Protein AF-0000000065793332 (afdb_homodimer)

Organism: Helicobacter pylori (strain ATCC 700392 / 26695) (NCBI:txid85962)

Radius of gyration: 27.11 Å; Cα contacts (8 Å, |Δi|>4): 1380; chains: 2; bounding box: 62×79×75 Å

InterPro domains:
  IPR003959 ATPase, AAA-type, core [PF13304] (24-320)
  IPR027417 P-loop containing nucleoside triphosphate hydrolase [G3DSA:3.40.50.300] (1-338)
  IPR027417 P-loop containing nucleoside triphosphate hydrolase [SSF52540] (1-328)
  IPR051396 Bacterial Antiviral Defense Nuclease [PTHR43581] (1-349)

Sequence (740 aa):
MIQSVRIKNFKNFKNTKIDGFTKLNIITGQNNAGKSNLLEALYYLVGKSMHPCTNVLEIYDNIRKEPLTSESKSLMFYGLDTKEEIQIVTTLDNNQTLDLQIKFIASENQKVIESQIIPTAEQTQMSSQLNFTLKKNNEEIYNDHLNIAKVPNFPPIPNQSGYNRQFKNFDSNQLQKLLPFESAVIIPSDVVYRQAHMIQAVSKICSNNQLEEELNKHLNQFDNNIQAISFNTNNQLKLKVKDIKEKVPLSVFGDGLKKYLHIVSAFMADNAKTIYIDEVENGLHFSRMRLLLKNTIDFINNNKDGNLQVFMTTHSQEFIEILDQVIREKDFAHQTKLFCLKQDDQYVIPRTYYGENLEYYFENEENLFGMIQSVRIKNFKNFKNTKIDGFTKLNIITGQNNAGKSNLLEALYYLVGKSMHPCTNVLEIYDNIRKEPLTSESKSLMFYGLDTKEEIQIVTTLDNNQTLDLQIKFIASENQKVIESQIIPTAEQTQMSSQLNFTLKKNNEEIYNDHLNIAKVPNFPPIPNQSGYNRQFKNFDSNQLQKLLPFESAVIIPSDVVYRQAHMIQAVSKICSNNQLEEELNKHLNQFDNNIQAISFNTNNQLKLKVKDIKEKVPLSVFGDGLKKYLHIVSAFMADNAKTIYIDEVENGLHFSRMRLLLKNTIDFINNNKDGNLQVFMTTHSQEFIEILDQVIREKDFAHQTKLFCLKQDDQYVIPRTYYGENLEYYFENEENLFG

Solvent-accessible surface area (backbone atoms only — not comparable to full-atom values): 39692 Å² total; per-residue (Å²): 89,65,30,31,40,36,37,26,26,36,35,76,28,49,63,32,71,50,74,70,54,43,41,37,30,38,34,35,41,54,74,79,42,42,57,69,55,51,51,49,58,55,36,31,66,36,14,56,78,53,37,42,68,57,36,47,46,45,44,25,49,59,59,56,63,50,59,71,22,63,82,45,47,35,66,56,20,24,77,50,41,54,83,57,53,26,36,41,36,35,32,32,70,86,71,42,34,41,37,39,34,41,34,64,43,76,44,71,79,71,78,75,71,79,72,84,68,74,82,54,92,70,69,69,67,68,45,27,30,41,36,40,38,35,22,48,70,86,36,79,68,44,76,51,68,44,77,20,48,58,82,67,83,60,70,82,55,80,89,58,78,65,68,87,74,72,65,83,73,75,49,73,73,44,42,66,74,46,49,94,34,52,21,27,44,78,41,61,77,46,62,69,52,42,50,58,54,30,53,54,24,44,54,59,27,61,74,33,68,68,49,34,52,49,50,24,50,54,48,21,72,75,38,78,48,39,64,36,73,46,68,48,96,83,69,42,56,26,31,36,37,68,95,34,92,60,65,39,55,57,75,77,52,47,64,28,58,54,51,50,50,35,54,54,30,47,63,69,51,42,86,44,39,34,39,36,32,38,51,64,57,55,60,41,20,67,73,52,48,47,50,51,52,53,50,51,52,49,51,39,71,64,33,87,83,63,51,43,28,38,39,34,25,38,48,51,64,63,55,52,54,45,45,55,55,50,26,58,78,65,72,38,22,92,40,26,31,36,34,36,32,35,74,56,88,73,31,41,46,67,46,77,34,47,38,81,43,50,66,54,50,55,70,72,38,96,42,94,80,111,88,65,30,30,40,36,37,26,26,38,35,75,29,50,64,28,73,50,73,69,54,43,42,36,29,39,34,34,41,55,76,79,42,43,58,69,56,51,52,49,57,54,35,31,67,38,16,57,81,55,41,42,65,58,37,49,47,46,42,26,49,57,60,57,62,50,59,70,24,64,82,44,48,33,65,57,19,25,78,51,40,55,84,58,53,26,36,42,35,36,32,31,71,84,72,43,34,41,37,40,34,42,35,64,43,76,46,73,79,70,77,75,72,78,72,84,68,74,82,54,92,70,70,68,70,68,45,28,30,41,35,39,38,34,21,47,71,87,37,78,67,45,76,50,64,44,75,21,48,61,81,67,82,60,71,82,54,80,89,59,77,65,67,87,73,70,64,84,72,75,49,73,71,44,42,66,74,46,51,92,41,49,24,28,44,78,39,61,76,45,59,70,51,40,51,58,52,32,52,54,26,44,52,59,26,61,74,33,70,67,51,35,52,52,52,24,51,55,48,22,70,76,38,76,49,39,65,38,74,46,68,47,98,83,70,41,57,24,31,37,37,68,96,34,91,60,68,38,54,58,74,77,53,45,64,29,57,55,50,50,49,35,55,53,29,49,64,69,51,41,84,42,34,34,39,36,33,38,51,65,56,54,61,41,22,64,73,53,47,47,51,51,50,54,50,51,51,48,51,41,71,64,33,87,82,64,51,44,28,37,40,34,26,39,50,49,65,64,56,52,53,46,47,56,52,50,27,56,75,64,73,37,22,90,39,27,30,37,35,36,31,36,73,56,90,74,31,41,46,66,45,77,35,46,39,81,44,49,66,54,50,54,69,72,38,95,43,94,80,110

pLDDT: mean 83.12, std 17.13, range [30.2, 98.44]

Nearest PDB structures (foldseek):
  4w9m-assembly2_K  TM=5.211E-01  e=3.147E-09  Thermotoga maritima MSB8
  3tho-assembly1_A  TM=5.200E-01  e=1.880E-09  Thermotoga maritima
  4w9m-assembly1_E  TM=4.921E-01  e=7.424E-09  Thermotoga maritima MSB8
  4tlb-assembly1_E  TM=4.126E-01  e=1.006E-01  Synechococcus elongatus PCC 7942 = FACHB-805
  5yz8-assembly1_A  TM=4.348E-01  e=2.088E+00  Synechococcus elongatus PCC 7942 = FACHB-805

Secondary structure (DSSP, 8-state):
-EEEEEEEEETTEEEEEEE---SEEEEEESTTSSHHHHHHHHHHHH-TTS-HHHHHHIIIIIIS-----TTTGGGGBGGG-TTSPEEEEEEETTS-EEEEEEEEE-----------S---TT-----EEEEEEEEETTEEEEEEEEEE-S--SS---TT---S---PPPPPHHHHHHHGGG--EEEE-S-HHHHHHHHHHHHHHHHTSHHHHHHHHHHHHHH-TTEEEEEE-TTS-EEEEETT-SS-EEGGGS-HHHHHHHHHHHHHHH---SEEEESSTTTT--HHHHHHHHHHHHHHHHT-TTS--EEEEE---HHHHHHHHHHHHHTT-GGGEEEEEEEEETTEEEEEEEEGGGTHHHHHHS--TT-/-EEEEEEEEETTEEEEEEE---SEEEEEESTTSSHHHHHHHHHHHS-SSS-HHHHHHIIIIIIS-----TTTGGGGBGGG-TTSPEEEEEEETTS-EEEEEEEEEPPP--------S---TT-----EEEEEEEEETTEEEEEEEEEE-SS--S---TT---S---PPPPPHHHHHHHGGG--EEEE-S-HHHHHHHHHHHHHHHHTSHHHHHHHHHHHHHH-TTEEEEEE-TTS-EEEEETT-SS-EEGGGS-HHHHHHHHHHHHHHH---SEEEESSTTTT--HHHHHHHHHHHHHHHHT-TTS--EEEEE---HHHHHHHHHHHHHTT-GGGEEEEEEEEETTEEEEEEEEGGGTHHHHHHS--TT-

Foldseek 3Di:
DWFKKWKDFFQLAHTEIDGGAFQAEEEAEDPPLCQVVVLLLVCLCQHAANHSLVSVQCCCCPPVVHGFAPVCVLNGGHVSDQQDWIWMWTADPVRKIKIKIKHKDDQPPDPPPPDPDDCPPPPVSQAIKIWIWMDMPNHTLDIDIAGHYHPPVPDSPDPDPPDPRDTDDRDPVSCVVSVVSNHEAEAEPDDVSLVVVLLVLVVQQVVDPVSQCVLQVLLCVLPVQWRGWDADPVSFIWTDGHPDPDTHGPVVDFPQSSLLSSVLSCLRRTLHLEYEYEASCPRHDLVVLLSSLLVSVVSCVPRPVNRRHYYYYHHDPSSLVSLLVNCVVVVNQQRYKYWYWDDDPSHTYTDIDGSVGCVVVCVPDPHPVD/DWFKKWKDFFQLAHTEIDGGAFQAEEEAEDPPLCQVVVLLLVCLCLHAQNHSLVSVQCCCCPPVVHGFAPVCVLNGGHVSDQQDWIWMWTADPVRKIKIKIKHKDDQPPDPPPPDPDDPPPPPVPVAIKIWIWIDIPNHTLDIDIAGHYHPPVPDSPDPDPPDPRDDDHRDPVSCVVSVVSHHEAEAEPDDVSLVVVLLVLVVQQVVDPVSQCVLQVLLCVLPVQWRGWDADPVSFIWTDGHPDPDTHGPVVDFPQSSLLSSVLSCLRRTLHLEYEYEASCPRHDLVVLLSSLLVSVVSCVPRPVNRRHYYYYHHDPSSLVSLLVNCVVVVNQQRYKYWYWDDDPSHTYTDIDGSVGCVVVCVPDPHPVD

Structure (mmCIF, N/CA/C/O backbone):
data_AF-0000000065793332-model_v1
#
loop_
_entity.id
_entity.type
_entity.pdbx_description
1 polymer 'ATP/GTP phosphatase'
#
loop_
_atom_site.group_PDB
_atom_site.id
_atom_site.type_symbol
_atom_site.label_atom_id
_atom_site.label_alt_id
_atom_site.label_comp_id
_atom_site.label_asym_id
_atom_site.label_entity_id
_atom_site.label_seq_id
_atom_site.pdbx_PDB_ins_code
_atom_site.Cartn_x
_atom_site.Cartn_y
_atom_site.Cartn_z
_atom_site.occupancy
_atom_site.B_iso_or_equiv
_atom_site.auth_seq_id
_atom_site.auth_comp_id
_atom_site.auth_asym_id
_atom_site.auth_atom_id
_atom_site.pdbx_PDB_model_num
ATOM 1 N N . MET A 1 1 ? -14.18 24.875 9.719 1 87.56 1 MET A N 1
ATOM 2 C CA . MET A 1 1 ? -13.359 24.141 8.75 1 87.56 1 MET A CA 1
ATOM 3 C C . MET A 1 1 ? -12 24.812 8.57 1 87.56 1 MET A C 1
ATOM 5 O O . MET A 1 1 ? -11.867 26.016 8.797 1 87.56 1 MET A O 1
ATOM 9 N N . ILE A 1 2 ? -11.055 23.984 8.18 1 91.69 2 ILE A N 1
ATOM 10 C CA . ILE A 1 2 ? -9.727 24.516 7.926 1 91.69 2 ILE A CA 1
ATOM 11 C C . ILE A 1 2 ? -9.719 25.281 6.602 1 91.69 2 ILE A C 1
ATOM 13 O O . ILE A 1 2 ? -10.125 24.75 5.57 1 91.69 2 ILE A O 1
ATOM 17 N N . GLN A 1 3 ? -9.234 26.484 6.676 1 93.88 3 GLN A N 1
ATOM 18 C CA . GLN A 1 3 ? -9.195 27.312 5.473 1 93.88 3 GLN A CA 1
ATOM 19 C C . GLN A 1 3 ? -7.793 27.359 4.875 1 93.88 3 GLN A C 1
ATOM 21 O O . GLN A 1 3 ? -7.633 27.406 3.654 1 93.88 3 GLN A O 1
ATOM 26 N N . SER A 1 4 ? -6.891 27.422 5.766 1 95.44 4 SER A N 1
ATOM 27 C CA . SER A 1 4 ? -5.508 27.516 5.309 1 95.44 4 SER A CA 1
ATOM 28 C C . SER A 1 4 ? -4.543 26.984 6.359 1 95.44 4 SER A C 1
ATOM 30 O O . SER A 1 4 ? -4.922 26.766 7.512 1 95.44 4 SER A O 1
ATOM 32 N N . VAL A 1 5 ? -3.293 26.734 5.895 1 95.94 5 VAL A N 1
ATOM 33 C CA . VAL A 1 5 ? -2.242 26.281 6.801 1 95.94 5 VAL A CA 1
ATOM 34 C C . VAL A 1 5 ? -0.904 26.891 6.383 1 95.94 5 VAL A C 1
ATOM 36 O O . VAL A 1 5 ? -0.635 27.062 5.191 1 95.94 5 VAL A O 1
ATOM 39 N N . ARG A 1 6 ? -0.171 27.312 7.32 1 97.25 6 ARG A N 1
ATOM 40 C CA . ARG A 1 6 ? 1.221 27.703 7.141 1 97.25 6 ARG A CA 1
ATOM 41 C C . ARG A 1 6 ? 2.156 26.812 7.945 1 97.25 6 ARG A C 1
ATOM 43 O O . ARG A 1 6 ? 1.959 26.609 9.148 1 97.25 6 ARG A O 1
ATOM 50 N N . ILE A 1 7 ? 3.15 26.234 7.309 1 97.25 7 ILE A N 1
ATOM 51 C CA . ILE A 1 7 ? 4.07 25.281 7.926 1 97.25 7 ILE A CA 1
ATOM 52 C C . ILE A 1 7 ? 5.5 25.797 7.809 1 97.25 7 ILE A C 1
ATOM 54 O O . ILE A 1 7 ? 5.977 26.078 6.707 1 97.25 7 ILE A O 1
ATOM 58 N N . LYS A 1 8 ? 6.125 25.891 8.938 1 97.56 8 LYS A N 1
ATOM 59 C CA . LYS A 1 8 ? 7.508 26.359 8.961 1 97.56 8 LYS A CA 1
ATOM 60 C C . LYS A 1 8 ? 8.414 25.344 9.656 1 97.56 8 LYS A C 1
ATOM 62 O O . LYS A 1 8 ? 8.086 24.844 10.742 1 97.56 8 LYS A O 1
ATOM 67 N N . ASN A 1 9 ? 9.516 25.031 8.992 1 97 9 ASN A N 1
ATOM 68 C CA . ASN A 1 9 ? 10.625 24.25 9.547 1 97 9 ASN A CA 1
ATOM 69 C C . ASN A 1 9 ? 10.172 22.859 9.969 1 97 9 ASN A C 1
ATOM 71 O O . ASN A 1 9 ? 10.57 22.375 11.023 1 97 9 ASN A O 1
ATOM 75 N N . PHE A 1 10 ? 9.352 22.281 9.266 1 96.31 10 PHE A N 1
ATOM 76 C CA . PHE A 1 10 ? 8.812 20.953 9.531 1 96.31 10 PHE A CA 1
ATOM 77 C C . PHE A 1 10 ? 9.148 20 8.398 1 96.31 10 PHE A C 1
ATOM 79 O O . PHE A 1 10 ? 8.672 20.172 7.27 1 96.31 10 PHE A O 1
ATOM 86 N N . LYS A 1 11 ? 9.977 19.047 8.672 1 92.44 11 LYS A N 1
ATOM 87 C CA . LYS A 1 11 ? 10.359 18 7.723 1 92.44 11 LYS A CA 1
ATOM 88 C C . LYS A 1 11 ? 10.82 18.609 6.402 1 92.44 11 LYS A C 1
ATOM 90 O O . LYS A 1 11 ? 11.828 19.312 6.355 1 92.44 11 LYS A O 1
ATOM 95 N N . ASN A 1 12 ? 10.07 18.516 5.32 1 90.19 12 ASN A N 1
ATOM 96 C CA . ASN A 1 12 ? 10.547 19.078 4.066 1 90.19 12 ASN A CA 1
ATOM 97 C C . ASN A 1 12 ? 9.938 20.453 3.807 1 90.19 12 ASN A C 1
ATOM 99 O O . ASN A 1 12 ? 10.133 21.047 2.74 1 90.19 12 ASN A O 1
ATOM 103 N N . PHE A 1 13 ? 9.211 20.938 4.738 1 95.44 13 PHE A N 1
ATOM 10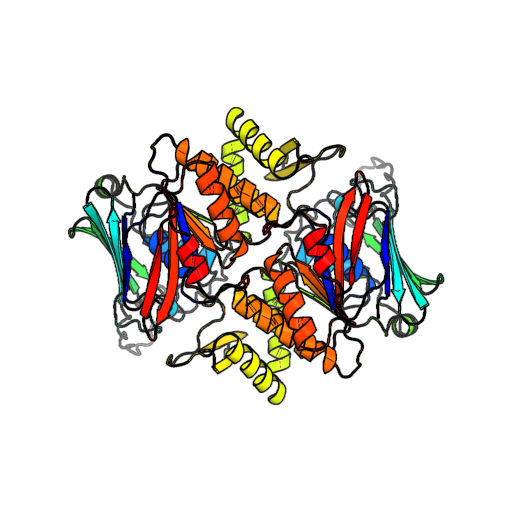4 C CA . PHE A 1 13 ? 8.609 22.266 4.617 1 95.44 13 PHE A CA 1
ATOM 105 C C . PHE A 1 13 ? 9.461 23.312 5.316 1 95.44 13 PHE A C 1
ATOM 107 O O . PHE A 1 13 ? 9.461 23.391 6.547 1 95.44 13 PHE A O 1
ATOM 114 N N . LYS A 1 14 ? 10.148 24.094 4.594 1 95.25 14 LYS A N 1
ATOM 115 C CA . LYS A 1 14 ? 10.883 25.219 5.168 1 95.25 14 LYS A CA 1
ATOM 116 C C . LYS A 1 14 ? 9.945 26.359 5.547 1 95.25 14 LYS A C 1
ATOM 118 O O . LYS A 1 14 ? 10.016 26.891 6.66 1 95.25 14 LYS A O 1
ATOM 123 N N . ASN A 1 15 ? 9.172 26.766 4.656 1 96.38 15 ASN A N 1
ATOM 124 C CA . ASN A 1 15 ? 8.148 27.797 4.773 1 96.38 15 ASN A CA 1
ATOM 125 C C . ASN A 1 15 ? 7.121 27.688 3.645 1 96.38 15 ASN A C 1
ATOM 127 O O . ASN A 1 15 ? 7.344 28.203 2.549 1 96.38 15 ASN A O 1
ATOM 131 N N . THR A 1 16 ? 5.977 27.062 3.912 1 96.94 16 THR A N 1
ATOM 132 C CA . THR A 1 16 ? 4.965 26.812 2.893 1 96.94 16 THR A CA 1
ATOM 133 C C . THR A 1 16 ? 3.586 27.234 3.383 1 96.94 16 THR A C 1
ATOM 135 O O . THR A 1 16 ? 3.217 26.969 4.527 1 96.94 16 THR A O 1
ATOM 138 N N . LYS A 1 17 ? 2.918 27.969 2.574 1 96.69 17 LYS A N 1
ATOM 139 C CA . LYS A 1 17 ? 1.539 28.359 2.855 1 96.69 17 LYS A CA 1
ATOM 140 C C . LYS A 1 17 ? 0.581 27.766 1.828 1 96.69 17 LYS A C 1
ATOM 142 O O . LYS A 1 17 ? 0.854 27.797 0.626 1 96.69 17 LYS A O 1
ATOM 147 N N . ILE A 1 18 ? -0.436 27.141 2.262 1 96.88 18 ILE A N 1
ATOM 148 C CA . ILE A 1 18 ? -1.497 26.609 1.406 1 96.88 18 ILE A CA 1
ATOM 149 C C . ILE A 1 18 ? -2.84 27.203 1.84 1 96.88 18 ILE A C 1
ATOM 151 O O . ILE A 1 18 ? -3.215 27.109 3.012 1 96.88 18 ILE A O 1
ATOM 155 N N . ASP A 1 19 ? -3.578 27.781 0.878 1 95.44 19 ASP A N 1
ATOM 156 C CA . ASP A 1 19 ? -4.84 28.438 1.2 1 95.44 19 ASP A CA 1
ATOM 157 C C . ASP A 1 19 ? -5.98 27.891 0.342 1 95.44 19 ASP A C 1
ATOM 159 O O . ASP A 1 19 ? -5.738 27.219 -0.664 1 95.44 19 ASP A O 1
ATOM 163 N N . GLY A 1 20 ? -7.164 28.062 0.894 1 95.12 20 GLY A N 1
ATOM 164 C CA . GLY A 1 20 ? -8.359 27.828 0.095 1 95.12 20 GLY A CA 1
ATOM 165 C C . GLY A 1 20 ? -8.859 26.391 0.183 1 95.12 20 GLY A C 1
ATOM 166 O O . GLY A 1 20 ? -9.383 25.859 -0.796 1 95.12 20 GLY A O 1
ATOM 167 N N . PHE A 1 21 ? -8.641 25.797 1.283 1 96.19 21 PHE A N 1
ATOM 168 C CA . PHE A 1 21 ? -9.18 24.453 1.441 1 96.19 21 PHE A CA 1
ATOM 169 C C . PHE A 1 21 ? -10.703 24.453 1.328 1 96.19 21 PHE A C 1
ATOM 171 O O . PHE A 1 21 ? -11.352 25.453 1.65 1 96.19 21 PHE A O 1
ATOM 178 N N . THR A 1 22 ? -11.227 23.375 0.843 1 96.69 22 THR A N 1
ATOM 179 C CA . THR A 1 22 ? -12.656 23.156 0.679 1 96.69 22 THR A CA 1
ATOM 180 C C . THR A 1 22 ? -13.094 21.875 1.388 1 96.69 22 THR A C 1
ATOM 182 O O . THR A 1 22 ? -12.383 21.375 2.26 1 96.69 22 THR A O 1
ATOM 185 N N . LYS A 1 23 ? -14.273 21.422 1.089 1 96.69 23 LYS A N 1
ATOM 186 C CA . LYS A 1 23 ? -14.758 20.219 1.734 1 96.69 23 LYS A CA 1
ATOM 187 C C . LYS A 1 23 ? -13.977 18.984 1.271 1 96.69 23 LYS A C 1
ATOM 189 O O . LYS A 1 23 ? -13.664 18.109 2.072 1 96.69 23 LYS A O 1
ATOM 194 N N . LEU A 1 24 ? -13.695 18.906 0.025 1 98.31 24 LEU A N 1
ATOM 195 C CA . LEU A 1 24 ? -12.883 17.844 -0.545 1 98.31 24 LEU A CA 1
ATOM 196 C C . LEU A 1 24 ? -11.578 18.391 -1.103 1 98.31 24 LEU A C 1
ATOM 198 O O . LEU A 1 24 ? -11.578 19.172 -2.062 1 98.31 24 LEU A O 1
ATOM 202 N N . ASN A 1 25 ? -10.461 18.031 -0.519 1 98.44 25 ASN A N 1
ATOM 203 C CA . ASN A 1 25 ? -9.133 18.531 -0.869 1 98.44 25 ASN A CA 1
ATOM 204 C C . ASN A 1 25 ? -8.211 17.391 -1.311 1 98.44 25 ASN A C 1
ATOM 206 O O . ASN A 1 25 ? -7.91 16.484 -0.529 1 98.44 25 ASN A O 1
ATOM 210 N N . ILE A 1 26 ? -7.773 17.453 -2.521 1 98.31 26 ILE A N 1
ATOM 211 C CA . ILE A 1 26 ? -6.875 16.453 -3.078 1 98.31 26 ILE A CA 1
ATOM 212 C C . ILE A 1 26 ? -5.457 17.016 -3.162 1 98.31 26 ILE A C 1
ATOM 214 O O . ILE A 1 26 ? -5.25 18.125 -3.68 1 98.31 26 ILE A O 1
ATOM 218 N N . ILE A 1 27 ? -4.551 16.328 -2.598 1 97.56 27 ILE A N 1
ATOM 219 C CA . ILE A 1 27 ? -3.145 16.703 -2.611 1 97.56 27 ILE A CA 1
ATOM 220 C C . ILE A 1 27 ? -2.357 15.75 -3.508 1 97.56 27 ILE A C 1
ATOM 222 O O . ILE A 1 27 ? -2.371 14.531 -3.295 1 97.56 27 ILE A O 1
ATOM 226 N N . THR A 1 28 ? -1.725 16.25 -4.527 1 95.44 28 THR A N 1
ATOM 227 C CA . THR A 1 28 ? -0.935 15.43 -5.445 1 95.44 28 THR A CA 1
ATOM 228 C C . THR A 1 28 ? 0.476 15.992 -5.594 1 95.44 28 THR A C 1
ATOM 230 O O . THR A 1 28 ? 0.815 17 -4.969 1 95.44 28 THR A O 1
ATOM 233 N N . GLY A 1 29 ? 1.358 15.266 -6.32 1 92.19 29 GLY A N 1
ATOM 234 C CA . GLY A 1 29 ? 2.756 15.625 -6.5 1 92.19 29 GLY A CA 1
ATOM 235 C C . GLY A 1 29 ? 3.664 14.43 -6.688 1 92.19 29 GLY A C 1
ATOM 236 O O . GLY A 1 29 ? 3.225 13.281 -6.543 1 92.19 29 GLY A O 1
ATOM 237 N N . GLN A 1 30 ? 4.863 14.734 -6.957 1 89.5 30 GLN A N 1
ATOM 238 C CA . GLN A 1 30 ? 5.852 13.68 -7.176 1 89.5 30 GLN A CA 1
ATOM 239 C C . GLN A 1 30 ? 6.176 12.945 -5.879 1 89.5 30 GLN A C 1
ATOM 241 O O . GLN A 1 30 ? 5.754 13.375 -4.801 1 89.5 30 GLN A O 1
ATOM 246 N N . ASN A 1 31 ? 6.816 11.773 -6.043 1 88.94 31 ASN A N 1
ATOM 247 C CA . ASN A 1 31 ? 7.262 11.078 -4.84 1 88.94 31 ASN A CA 1
ATOM 248 C C . ASN A 1 31 ? 8.188 11.945 -3.994 1 88.94 31 ASN A C 1
ATOM 250 O O . ASN A 1 31 ? 9.047 12.648 -4.527 1 88.94 31 ASN A O 1
ATOM 254 N N . ASN A 1 32 ? 7.945 11.938 -2.713 1 85.12 32 ASN A N 1
ATOM 255 C CA . ASN A 1 32 ? 8.75 12.648 -1.728 1 85.12 32 ASN A CA 1
ATOM 256 C C . ASN A 1 32 ? 8.516 14.156 -1.805 1 85.12 32 ASN A C 1
ATOM 258 O O . ASN A 1 32 ? 9.359 14.945 -1.358 1 85.12 32 ASN A O 1
ATOM 262 N N . ALA A 1 33 ? 7.395 14.594 -2.389 1 88.19 33 ALA A N 1
ATOM 263 C CA . ALA A 1 33 ? 7.086 16.016 -2.518 1 88.19 33 ALA A CA 1
ATOM 264 C C . ALA A 1 33 ? 6.551 16.578 -1.207 1 88.19 33 ALA A C 1
ATOM 266 O O . ALA A 1 33 ? 6.426 17.797 -1.055 1 88.19 33 ALA A O 1
ATOM 267 N N . GLY A 1 34 ? 6.137 15.773 -0.269 1 91.44 34 GLY A N 1
ATOM 268 C CA . GLY A 1 34 ? 5.68 16.25 1.024 1 91.44 34 GLY A CA 1
ATOM 269 C C . GLY A 1 34 ? 4.195 16.031 1.25 1 91.44 34 GLY A C 1
ATOM 270 O O . GLY A 1 34 ? 3.615 16.578 2.189 1 91.44 34 GLY A O 1
ATOM 271 N N . LYS A 1 35 ? 3.551 15.219 0.439 1 94.31 35 LYS A N 1
ATOM 272 C CA . LYS A 1 35 ? 2.111 14.992 0.538 1 94.31 35 LYS A CA 1
ATOM 273 C C . LYS A 1 35 ? 1.739 14.414 1.899 1 94.31 35 LYS A C 1
ATOM 275 O O . LYS A 1 35 ? 0.868 14.945 2.59 1 94.31 35 LYS A O 1
ATOM 280 N N . SER A 1 36 ? 2.424 13.32 2.291 1 93.19 36 SER A N 1
ATOM 281 C CA . SER A 1 36 ? 2.152 12.688 3.576 1 93.19 36 SER A CA 1
ATOM 282 C C . SER A 1 36 ? 2.502 13.609 4.734 1 93.19 36 SER A C 1
ATOM 284 O O . SER A 1 36 ? 1.793 13.648 5.742 1 93.19 36 SER A O 1
ATOM 286 N N . ASN A 1 37 ? 3.549 14.383 4.574 1 94 37 ASN A N 1
ATOM 287 C CA . ASN A 1 37 ? 3.947 15.336 5.602 1 94 37 ASN A CA 1
ATOM 288 C C . ASN A 1 37 ? 2.887 16.406 5.812 1 94 37 ASN A C 1
ATOM 290 O O . ASN A 1 37 ? 2.65 16.844 6.941 1 94 37 ASN A O 1
ATOM 294 N N . LEU A 1 38 ? 2.34 16.844 4.727 1 96.19 38 LEU A N 1
ATOM 295 C CA . LEU A 1 38 ? 1.272 17.844 4.84 1 96.19 38 LEU A CA 1
ATOM 296 C C . LEU A 1 38 ? 0.099 17.281 5.641 1 96.19 38 LEU A C 1
ATOM 298 O O . LEU A 1 38 ? -0.444 17.969 6.508 1 96.19 38 LEU A O 1
ATOM 302 N N . LEU A 1 39 ? -0.313 16.047 5.367 1 94.75 39 LEU A N 1
ATOM 303 C CA . LEU A 1 39 ? -1.389 15.414 6.125 1 94.75 39 LEU A CA 1
ATOM 304 C C . LEU A 1 39 ? -1.046 15.352 7.609 1 94.75 39 LEU A C 1
ATOM 306 O O . LEU A 1 39 ? -1.901 15.602 8.461 1 94.75 39 LEU A O 1
ATOM 310 N N . GLU A 1 40 ? 0.181 15.008 7.891 1 92.44 40 GLU A N 1
ATOM 311 C CA . GLU A 1 40 ? 0.621 14.922 9.281 1 92.44 40 GLU A CA 1
ATOM 312 C C . GLU A 1 40 ? 0.542 16.281 9.969 1 92.44 40 GLU A C 1
ATOM 314 O O . GLU A 1 40 ? 0.092 16.391 11.109 1 92.44 40 GLU A O 1
ATOM 319 N N . ALA A 1 41 ? 1.014 17.297 9.289 1 93.5 41 ALA A N 1
ATOM 320 C CA . ALA A 1 41 ? 0.968 18.641 9.844 1 93.5 41 ALA A CA 1
ATOM 321 C C . ALA A 1 41 ? -0.46 19.047 10.203 1 93.5 41 ALA A C 1
ATOM 323 O O . ALA A 1 41 ? -0.708 19.578 11.289 1 93.5 41 ALA A O 1
ATOM 324 N N . LEU A 1 42 ? -1.347 18.75 9.305 1 91.75 42 LEU A N 1
ATOM 325 C CA . LEU A 1 42 ? -2.75 19.078 9.547 1 91.75 42 LEU A CA 1
ATOM 326 C C . LEU A 1 42 ? -3.301 18.234 10.703 1 91.75 42 LEU A C 1
ATOM 328 O O . LEU A 1 42 ? -4.059 18.75 11.531 1 91.75 42 LEU A O 1
ATOM 332 N N . TYR A 1 43 ? -2.887 17 10.75 1 89.88 43 TYR A N 1
ATOM 333 C CA . TYR A 1 43 ? -3.352 16.094 11.789 1 89.88 43 TYR A CA 1
ATOM 334 C C . TYR A 1 43 ? -2.842 16.516 13.156 1 89.88 43 TYR A C 1
ATOM 336 O O . TYR A 1 43 ? -3.52 16.312 14.172 1 89.88 43 TYR A O 1
ATOM 344 N N . TYR A 1 44 ? -1.679 17.109 13.242 1 86.44 44 TYR A N 1
ATOM 345 C CA . TYR A 1 44 ? -1.11 17.562 14.508 1 86.44 44 TYR A CA 1
ATOM 346 C C . TYR A 1 44 ? -2.041 18.547 15.203 1 86.44 44 TYR A C 1
ATOM 348 O O . TYR A 1 44 ? -2.166 18.531 16.438 1 86.44 44 TYR A O 1
ATOM 356 N N . LEU A 1 45 ? -2.65 19.359 14.508 1 78.38 45 LEU A N 1
ATOM 357 C CA . LEU A 1 45 ? -3.428 20.453 15.07 1 78.38 45 LEU A CA 1
ATOM 358 C C . LEU A 1 45 ? -4.855 20.016 15.375 1 78.38 45 LEU A C 1
ATOM 360 O O . LEU A 1 45 ? -5.41 20.359 16.422 1 78.38 45 LEU A O 1
ATOM 364 N N . VAL A 1 46 ? -5.461 19.266 14.484 1 68.44 46 VAL A N 1
ATOM 365 C CA . VAL A 1 46 ? -6.887 18.984 14.609 1 68.44 46 VAL A CA 1
ATOM 366 C C . VAL A 1 46 ? -7.113 17.484 14.812 1 68.44 46 VAL A C 1
ATOM 368 O O . VAL A 1 46 ? -8.164 16.969 14.453 1 68.44 46 VAL A O 1
ATOM 371 N N . GLY A 1 47 ? -6.23 16.781 15.375 1 61.5 47 GLY A N 1
ATOM 372 C CA . GLY A 1 47 ? -6.332 15.328 15.484 1 61.5 47 GLY A CA 1
ATOM 373 C C . GLY A 1 47 ? -7.312 14.883 16.547 1 61.5 47 GLY A C 1
ATOM 374 O O . GLY A 1 47 ? -8.148 15.664 17 1 61.5 47 GLY A O 1
ATOM 375 N N . LYS A 1 48 ? -7.387 13.523 16.844 1 56.88 48 LYS A N 1
ATOM 376 C CA . LYS A 1 48 ? -8.367 12.797 17.641 1 56.88 48 LYS A CA 1
ATOM 377 C C . LYS A 1 48 ? -8.523 13.422 19.031 1 56.88 48 LYS A C 1
ATOM 379 O O . LYS A 1 48 ? -9.641 13.555 19.531 1 56.88 48 LYS A O 1
ATOM 384 N N . SER A 1 49 ? -7.379 13.594 19.656 1 56 49 SER A N 1
ATOM 385 C CA . SER A 1 49 ? -7.523 13.992 21.062 1 56 49 SER A CA 1
ATOM 386 C C . SER A 1 49 ? -7.223 15.477 21.25 1 56 49 SER A C 1
ATOM 388 O O . SER A 1 49 ? -7.238 15.984 22.375 1 56 49 SER A O 1
ATOM 390 N N . MET A 1 50 ? -7.332 16.203 20.25 1 58.62 50 MET A N 1
ATOM 391 C CA . MET A 1 50 ? -6.992 17.625 20.234 1 58.62 50 MET A CA 1
ATOM 392 C C . MET A 1 50 ? -5.688 17.875 20.984 1 58.62 50 MET A C 1
ATOM 394 O O . MET A 1 50 ? -5.312 19.031 21.203 1 58.62 50 MET A O 1
ATOM 398 N N . HIS A 1 51 ? -5.023 16.781 21.391 1 70.88 51 HIS A N 1
ATOM 399 C CA . HIS A 1 51 ? -3.725 16.984 22.016 1 70.88 51 HIS A CA 1
ATOM 400 C C . HIS A 1 51 ? -2.594 16.797 21 1 70.88 51 HIS A C 1
ATOM 402 O O . HIS A 1 51 ? -2.287 15.672 20.609 1 70.88 51 HIS A O 1
ATOM 408 N N . PRO A 1 52 ? -2.051 17.984 20.688 1 74.31 52 PRO A N 1
ATOM 409 C CA . PRO A 1 52 ? -1.021 17.906 19.656 1 74.31 52 PRO A CA 1
ATOM 410 C C . PRO A 1 52 ? 0.099 16.922 20 1 74.31 52 PRO A C 1
ATOM 412 O O . PRO A 1 52 ? 0.601 16.219 19.125 1 74.31 52 PRO A O 1
ATOM 415 N N . CYS A 1 53 ? 0.362 16.828 21.266 1 74.94 53 CYS A N 1
ATOM 416 C CA . CYS A 1 53 ? 1.433 15.93 21.688 1 74.94 53 CYS A CA 1
ATOM 417 C C . CYS A 1 53 ? 1.054 14.477 21.422 1 74.94 53 CYS A C 1
ATOM 419 O O . CYS A 1 53 ? 1.872 13.695 20.938 1 74.94 53 CYS A O 1
ATOM 421 N N . THR A 1 54 ? -0.138 14.219 21.734 1 77.88 54 THR A N 1
ATOM 422 C CA . THR A 1 54 ? -0.615 12.859 21.531 1 77.88 54 THR A CA 1
ATOM 423 C C . THR A 1 54 ? -0.673 12.523 20.047 1 77.88 54 THR A C 1
ATOM 425 O O . THR A 1 54 ? -0.373 11.398 19.641 1 77.88 54 THR A O 1
ATOM 428 N N . ASN A 1 55 ? -1.031 13.508 19.281 1 83.44 55 ASN A N 1
ATOM 429 C CA . ASN A 1 55 ? -1.101 13.297 17.844 1 83.44 55 ASN A CA 1
ATOM 430 C C . ASN A 1 55 ? 0.279 13.039 17.234 1 83.44 55 ASN A C 1
ATOM 432 O O . ASN A 1 55 ? 0.43 12.188 16.359 1 83.44 55 ASN A O 1
ATOM 436 N N . VAL A 1 56 ? 1.234 13.758 17.734 1 84.62 56 VAL A N 1
ATOM 437 C CA . VAL A 1 56 ? 2.607 13.578 17.281 1 84.62 56 VAL A CA 1
ATOM 438 C C . VAL A 1 56 ? 3.09 12.172 17.641 1 84.62 56 VAL A C 1
ATOM 440 O O . VAL A 1 56 ? 3.701 11.492 16.812 1 84.62 56 VAL A O 1
ATOM 443 N N . LEU A 1 57 ? 2.771 11.758 18.797 1 81.56 57 LEU A N 1
ATOM 444 C CA . LEU A 1 57 ? 3.188 10.43 19.234 1 81.56 57 LEU A CA 1
ATOM 445 C C . LEU A 1 57 ? 2.488 9.344 18.422 1 81.56 57 LEU A C 1
ATOM 447 O O . LEU A 1 57 ? 3.086 8.305 18.125 1 81.56 57 LEU A O 1
ATOM 451 N N . GLU A 1 58 ? 1.238 9.594 18.156 1 83 58 GLU A N 1
ATOM 452 C CA . GLU A 1 58 ? 0.497 8.648 17.328 1 83 58 GLU A CA 1
ATOM 453 C C . GLU A 1 58 ? 1.175 8.453 15.984 1 83 58 GLU A C 1
ATOM 455 O O . GLU A 1 58 ? 1.308 7.324 15.508 1 83 58 GLU A O 1
ATOM 460 N N . ILE A 1 59 ? 1.617 9.523 15.414 1 86.31 59 ILE A N 1
ATOM 461 C CA . ILE A 1 59 ? 2.252 9.484 14.102 1 86.31 59 ILE A CA 1
ATOM 462 C C . ILE A 1 59 ? 3.588 8.75 14.203 1 86.31 59 ILE A C 1
ATOM 464 O O . ILE A 1 59 ? 3.854 7.824 13.43 1 86.31 59 ILE A O 1
ATOM 468 N N . TYR A 1 60 ? 4.398 9.047 15.117 1 85.25 60 TYR A N 1
ATOM 469 C CA . TYR A 1 60 ? 5.766 8.539 15.156 1 85.25 60 TYR A CA 1
ATOM 470 C C . TYR A 1 60 ? 5.812 7.145 15.758 1 85.25 60 TYR A C 1
ATOM 472 O O . TYR A 1 60 ? 6.574 6.285 15.297 1 85.25 60 TYR A O 1
ATOM 480 N N . ASP A 1 61 ? 4.961 6.883 16.75 1 80.88 61 ASP A N 1
ATOM 481 C CA . ASP A 1 61 ? 5.008 5.594 17.438 1 80.88 61 ASP A CA 1
ATOM 482 C C . ASP A 1 61 ? 4.219 4.539 16.656 1 80.88 61 ASP A C 1
ATOM 484 O O . ASP A 1 61 ? 4.652 3.393 16.547 1 80.88 61 ASP A O 1
ATOM 488 N N . ASN A 1 62 ? 3.117 4.953 16.156 1 78.94 62 ASN A N 1
ATOM 489 C CA . ASN A 1 62 ? 2.184 3.947 15.664 1 78.94 62 ASN A CA 1
ATOM 490 C C . ASN A 1 62 ? 2.152 3.91 14.141 1 78.94 62 ASN A C 1
ATOM 492 O O . ASN A 1 62 ? 1.893 2.863 13.547 1 78.94 62 ASN A O 1
ATOM 496 N N . ILE A 1 63 ? 2.402 4.98 13.547 1 83.75 63 ILE A N 1
ATOM 497 C CA . ILE A 1 63 ? 2.283 5.02 12.094 1 83.75 63 ILE A CA 1
ATOM 498 C C . ILE A 1 63 ? 3.664 4.883 11.461 1 83.75 63 ILE A C 1
ATOM 500 O O . ILE A 1 63 ? 3.9 3.973 10.656 1 83.75 63 ILE A O 1
ATOM 504 N N . ARG A 1 64 ? 4.578 5.703 11.852 1 79.69 64 ARG A N 1
ATOM 505 C CA . ARG A 1 64 ? 5.922 5.668 11.281 1 79.69 64 ARG A CA 1
ATOM 506 C C . ARG A 1 64 ? 6.781 4.613 11.969 1 79.69 64 ARG A C 1
ATOM 508 O O . ARG A 1 64 ? 7.812 4.199 11.438 1 79.69 64 ARG A O 1
ATOM 515 N N . LYS A 1 65 ? 6.391 4.191 13.18 1 78.31 65 LYS A N 1
ATOM 516 C CA . LYS A 1 65 ? 7.125 3.227 13.992 1 78.31 65 LYS A CA 1
ATOM 517 C C . LYS A 1 65 ? 8.57 3.666 14.203 1 78.31 65 LYS A C 1
ATOM 519 O O . LYS A 1 65 ? 9.5 2.871 14.031 1 78.31 65 LYS A O 1
ATOM 524 N N . GLU A 1 66 ? 8.75 4.953 14.32 1 79.06 66 GLU A N 1
ATOM 525 C CA . GLU A 1 66 ? 10 5.625 14.656 1 79.06 66 GLU A CA 1
ATOM 526 C C . GLU A 1 66 ? 9.828 6.551 15.859 1 79.06 66 GLU A C 1
ATOM 528 O O . GLU A 1 66 ? 9.742 7.77 15.695 1 79.06 66 GLU A O 1
ATOM 533 N N . PRO A 1 67 ? 9.867 5.902 16.953 1 79.88 67 PRO A N 1
ATOM 534 C CA . PRO A 1 67 ? 9.648 6.727 18.141 1 79.88 67 PRO A CA 1
ATOM 535 C C . PRO A 1 67 ? 10.656 7.871 18.266 1 79.88 67 PRO A C 1
ATOM 537 O O . PRO A 1 67 ? 11.812 7.723 17.859 1 79.88 67 PRO A O 1
ATOM 540 N N . LEU A 1 68 ? 10.156 8.969 18.828 1 82.81 68 LEU A N 1
ATOM 541 C CA . LEU A 1 68 ? 11 10.156 19 1 82.81 68 LEU A CA 1
ATOM 542 C C . LEU A 1 68 ? 11.961 9.969 20.172 1 82.81 68 LEU A C 1
ATOM 544 O O . LEU A 1 68 ? 11.531 9.812 21.312 1 82.81 68 LEU A O 1
ATOM 548 N N . THR A 1 69 ? 13.195 9.898 19.844 1 81.12 69 THR A N 1
ATOM 549 C CA . THR A 1 69 ? 14.297 9.789 20.797 1 81.12 69 THR A CA 1
ATOM 550 C C . THR A 1 69 ? 15.32 10.906 20.578 1 81.12 69 THR A C 1
ATOM 552 O O . THR A 1 69 ? 15.133 11.758 19.719 1 81.12 69 THR A O 1
ATOM 555 N N . SER A 1 70 ? 16.312 10.891 21.469 1 77.94 70 SER A N 1
ATOM 556 C CA . SER A 1 70 ? 17.375 11.875 21.312 1 77.94 70 SER A CA 1
ATOM 557 C C . SER A 1 70 ? 18.062 11.742 19.953 1 77.94 70 SER A C 1
ATOM 559 O O . SER A 1 70 ? 18.562 12.719 19.406 1 77.94 70 SER A O 1
ATOM 561 N N . GLU A 1 71 ? 17.969 10.578 19.375 1 75.88 71 GLU A N 1
ATOM 562 C CA . GLU A 1 71 ? 18.641 10.312 18.109 1 75.88 71 GLU A CA 1
ATOM 563 C C . GLU A 1 71 ? 17.703 10.594 16.922 1 75.88 71 GLU A C 1
ATOM 565 O O . GLU A 1 71 ? 18.172 10.945 15.836 1 75.88 71 GLU A O 1
ATOM 570 N N . SER A 1 72 ? 16.391 10.492 17.156 1 82.56 72 SER A N 1
ATOM 571 C CA . SER A 1 72 ? 15.477 10.523 16.016 1 82.56 72 SER A CA 1
ATOM 572 C C . SER A 1 72 ? 14.672 11.82 15.984 1 82.56 72 SER A C 1
ATOM 574 O O . SER A 1 72 ? 13.992 12.117 15 1 82.56 72 SER A O 1
ATOM 576 N N . LYS A 1 73 ? 14.828 12.609 17.016 1 81.56 73 LYS A N 1
ATOM 577 C CA . LYS A 1 73 ? 14 13.812 17.141 1 81.56 73 LYS A CA 1
ATOM 578 C C . LYS A 1 73 ? 14.227 14.758 15.961 1 81.56 73 LYS A C 1
ATOM 580 O O . LYS A 1 73 ? 13.312 15.469 15.547 1 81.56 73 LYS A O 1
ATOM 585 N N . SER A 1 74 ? 15.445 14.758 15.43 1 86.44 74 SER A N 1
ATOM 586 C CA . SER A 1 74 ? 15.789 15.695 14.367 1 86.44 74 SER A CA 1
ATOM 587 C C . SER A 1 74 ? 14.969 15.422 13.109 1 86.44 74 SER A C 1
ATOM 589 O O . SER A 1 74 ? 14.844 16.297 12.242 1 86.44 74 SER A O 1
ATOM 591 N N . LEU A 1 75 ? 14.352 14.297 13.07 1 86.44 75 LEU A N 1
ATOM 592 C CA . LEU A 1 75 ? 13.609 13.875 11.898 1 86.44 75 LEU A CA 1
ATOM 593 C C . LEU A 1 75 ? 12.336 14.703 11.719 1 86.44 75 LEU A C 1
ATOM 595 O O . LEU A 1 75 ? 11.766 14.75 10.633 1 86.44 75 LEU A O 1
ATOM 599 N N . MET A 1 76 ? 11.938 15.359 12.742 1 92.25 76 MET A N 1
ATOM 600 C CA . MET A 1 76 ? 10.727 16.172 12.695 1 92.25 76 MET A CA 1
ATOM 601 C C . MET A 1 76 ? 11.016 17.531 12.07 1 92.25 76 MET A C 1
ATOM 603 O O . MET A 1 76 ? 10.094 18.234 11.625 1 92.25 76 MET A O 1
ATOM 607 N N . PHE A 1 77 ? 12.273 17.906 12.102 1 93.69 77 PHE A N 1
ATOM 608 C CA . PHE A 1 77 ? 12.633 19.281 11.766 1 93.69 77 PHE A CA 1
ATOM 609 C C . PHE A 1 77 ? 13.133 19.375 10.328 1 93.69 77 PHE A C 1
ATOM 611 O O . PHE A 1 77 ? 13.719 18.422 9.805 1 93.69 77 PHE A O 1
ATOM 618 N N . TYR A 1 78 ? 12.906 20.516 9.781 1 92.88 78 TYR A N 1
ATOM 619 C CA . TYR A 1 78 ? 13.391 20.766 8.43 1 92.88 78 TYR A CA 1
ATOM 620 C C . TYR A 1 78 ? 14.906 20.656 8.352 1 92.88 78 TYR A C 1
ATOM 622 O O . TYR A 1 78 ? 15.617 21.266 9.148 1 92.88 78 TYR A O 1
ATOM 630 N N . GLY A 1 79 ? 15.422 19.812 7.422 1 85.69 79 GLY A N 1
ATOM 631 C CA . GLY A 1 79 ? 16.859 19.656 7.234 1 85.69 79 GLY A CA 1
ATOM 632 C C . GLY A 1 79 ? 17.562 19.047 8.438 1 85.69 79 GLY A C 1
ATOM 633 O O . GLY A 1 79 ? 18.766 19.203 8.609 1 85.69 79 GLY A O 1
ATOM 634 N N . LEU A 1 80 ? 16.734 18.469 9.375 1 88.56 80 LEU A N 1
ATOM 635 C CA . LEU A 1 80 ? 17.234 17.844 10.602 1 88.56 80 LEU A CA 1
ATOM 636 C C . LEU A 1 80 ? 17.828 18.891 11.539 1 88.56 80 LEU A C 1
ATOM 638 O O . LEU A 1 80 ? 18.609 18.562 12.438 1 88.56 80 LEU A O 1
ATOM 642 N N . ASP A 1 81 ? 17.531 20.141 11.305 1 88.62 81 ASP A N 1
ATOM 643 C CA . ASP A 1 81 ? 18.047 21.234 12.117 1 88.62 81 ASP A CA 1
ATOM 644 C C . ASP A 1 81 ? 17.094 21.547 13.281 1 88.62 81 ASP A C 1
ATOM 646 O O . ASP A 1 81 ? 16.047 22.141 13.094 1 88.62 81 ASP A O 1
ATOM 650 N N . THR A 1 82 ? 17.531 21.25 14.461 1 91.25 82 THR A N 1
ATOM 651 C CA . THR A 1 82 ? 16.672 21.391 15.633 1 91.25 82 THR A CA 1
ATOM 652 C C . THR A 1 82 ? 16.781 22.797 16.219 1 91.25 82 THR A C 1
ATOM 654 O O . THR A 1 82 ? 16.156 23.094 17.234 1 91.25 82 THR A O 1
ATOM 657 N N . LYS A 1 83 ? 17.562 23.656 15.617 1 90.38 83 LYS A N 1
ATOM 658 C CA . LYS A 1 83 ? 17.75 25.016 16.141 1 90.38 83 LYS A CA 1
ATOM 659 C C . LYS A 1 83 ? 16.5 25.859 15.945 1 90.38 83 LYS A C 1
ATOM 661 O O . LYS A 1 83 ? 16.141 26.656 16.812 1 90.38 83 LYS A O 1
ATOM 666 N N . GLU A 1 84 ? 15.922 25.75 14.789 1 93 84 GLU A N 1
ATOM 667 C CA . GLU A 1 84 ? 14.695 26.484 14.516 1 93 84 GLU A CA 1
ATOM 668 C C . GLU A 1 84 ? 13.461 25.719 14.992 1 93 84 GLU A C 1
ATOM 670 O O . GLU A 1 84 ? 13.391 24.5 14.844 1 93 84 GLU A O 1
ATOM 675 N N . GLU A 1 85 ? 12.57 26.453 15.555 1 95.75 85 GLU A N 1
ATOM 676 C CA . GLU A 1 85 ? 11.352 25.797 16.016 1 95.75 85 GLU A CA 1
ATOM 677 C C . GLU A 1 85 ? 10.406 25.5 14.859 1 95.75 85 GLU A C 1
ATOM 679 O O . GLU A 1 85 ? 10.406 26.219 13.852 1 95.75 85 GLU A O 1
ATOM 684 N N . ILE A 1 86 ? 9.672 24.422 14.992 1 96.94 86 ILE A N 1
ATOM 685 C CA . ILE A 1 86 ? 8.594 24.109 14.062 1 96.94 86 ILE A CA 1
ATOM 686 C C . ILE A 1 86 ? 7.367 24.969 14.375 1 96.94 86 ILE A C 1
ATOM 688 O O . ILE A 1 86 ? 7.023 25.172 15.539 1 96.94 86 ILE A O 1
ATOM 692 N N . GLN A 1 87 ? 6.734 25.531 13.375 1 97.44 87 GLN A N 1
ATOM 693 C CA . GLN A 1 87 ? 5.492 26.266 13.555 1 97.44 87 GLN A CA 1
ATOM 694 C C . GLN A 1 87 ? 4.449 25.859 12.516 1 97.44 87 GLN A C 1
ATOM 696 O O . GLN A 1 87 ? 4.727 25.859 11.32 1 97.44 87 GLN A O 1
ATOM 701 N N . ILE A 1 88 ? 3.322 25.453 12.969 1 95.5 88 ILE A N 1
ATOM 702 C CA . ILE A 1 88 ? 2.174 25.125 12.125 1 95.5 88 ILE A CA 1
ATOM 703 C C . ILE A 1 88 ? 0.985 26 12.523 1 95.5 88 ILE A C 1
ATOM 705 O O . ILE A 1 88 ? 0.498 25.922 13.648 1 95.5 88 ILE A O 1
ATOM 709 N N . VAL A 1 89 ? 0.535 26.812 11.586 1 94.81 89 VAL A N 1
ATOM 710 C CA . VAL A 1 89 ? -0.573 27.719 11.852 1 94.81 89 VAL A CA 1
ATOM 711 C C . VAL A 1 89 ? -1.739 27.406 10.914 1 94.81 89 VAL A C 1
ATOM 713 O O . VAL A 1 89 ? -1.575 27.375 9.695 1 94.81 89 VAL A O 1
ATOM 716 N N . THR A 1 90 ? -2.854 27.156 11.484 1 92.31 90 THR A N 1
ATOM 717 C CA . THR A 1 90 ? -4.055 26.922 10.688 1 92.31 90 THR A CA 1
ATOM 718 C C . THR A 1 90 ? -5.078 28.031 10.938 1 92.31 90 THR A C 1
ATOM 720 O O . THR A 1 90 ? -5.211 28.516 12.055 1 92.31 90 THR A O 1
ATOM 723 N N . THR A 1 91 ? -5.68 28.438 9.883 1 92.38 91 THR A N 1
ATOM 724 C CA . THR A 1 91 ? -6.801 29.359 9.969 1 92.38 91 THR A CA 1
ATOM 725 C C . THR A 1 91 ? -8.117 28.641 9.695 1 92.38 91 THR A C 1
ATOM 727 O O . THR A 1 91 ? -8.234 27.891 8.727 1 92.38 91 THR A O 1
ATOM 730 N N . LEU A 1 92 ? -9.078 28.906 10.531 1 88 92 LEU A N 1
ATOM 731 C CA . LEU A 1 92 ? -10.383 28.25 10.414 1 88 92 LEU A CA 1
ATOM 732 C C . LEU A 1 92 ? -11.406 29.203 9.805 1 88 92 LEU A C 1
ATOM 734 O O . LEU A 1 92 ? -11.117 30.391 9.602 1 88 92 LEU A O 1
ATOM 738 N N . ASP A 1 93 ? -12.602 28.703 9.406 1 81.56 93 ASP A N 1
ATOM 739 C CA . ASP A 1 93 ? -13.656 29.453 8.734 1 81.56 93 ASP A CA 1
ATOM 740 C C . ASP A 1 93 ? -14.07 30.672 9.562 1 81.56 93 ASP A C 1
ATOM 742 O O . ASP A 1 93 ? -14.453 31.703 9.016 1 81.56 93 ASP A O 1
ATOM 746 N N . ASN A 1 94 ? -14.07 30.672 10.875 1 80.94 94 ASN A N 1
ATOM 747 C CA . ASN A 1 94 ? -14.469 31.797 11.711 1 80.94 94 ASN A CA 1
ATOM 748 C C . ASN A 1 94 ? -13.305 32.719 11.992 1 80.94 94 ASN A C 1
ATOM 750 O O . ASN A 1 94 ? -13.328 33.5 12.961 1 80.94 94 ASN A O 1
ATOM 754 N N . ASN A 1 95 ? -12.281 32.625 11.18 1 84.56 95 ASN A N 1
ATOM 755 C CA . ASN A 1 95 ? -11.086 33.469 11.258 1 84.56 95 ASN A CA 1
ATOM 756 C C . ASN A 1 95 ? -10.312 33.219 12.547 1 84.56 95 ASN A C 1
ATOM 758 O O . ASN A 1 95 ? -9.5 34.031 12.961 1 84.56 95 ASN A O 1
ATOM 762 N N . GLN A 1 96 ? -10.656 32.156 13.094 1 87 96 GLN A N 1
ATOM 763 C CA . GLN A 1 96 ? -9.859 31.719 14.234 1 87 96 GLN A CA 1
ATOM 764 C C . GLN A 1 96 ? -8.562 31.062 13.773 1 87 96 GLN A C 1
ATOM 766 O O . GLN A 1 96 ? -8.516 30.453 12.703 1 87 96 GLN A O 1
ATOM 771 N N . THR A 1 97 ? -7.578 31.281 14.656 1 90.38 97 THR A N 1
ATOM 772 C CA . THR A 1 97 ? -6.289 30.703 14.297 1 90.38 97 THR A CA 1
ATOM 773 C C . THR A 1 97 ? -5.801 29.734 15.375 1 90.38 97 THR A C 1
ATOM 775 O O . THR A 1 97 ? -6.035 29.969 16.562 1 90.38 97 THR A O 1
ATOM 778 N N . LEU A 1 98 ? -5.242 28.641 14.938 1 88.31 98 LEU A N 1
ATOM 779 C CA . LEU A 1 98 ? -4.496 27.734 15.797 1 88.31 98 LEU A CA 1
ATOM 780 C C . LEU A 1 98 ? -3.018 27.719 15.414 1 88.31 98 LEU A C 1
ATOM 782 O O . LEU A 1 98 ? -2.678 27.578 14.234 1 88.31 98 LEU A O 1
ATOM 786 N N . ASP A 1 99 ? -2.201 27.906 16.391 1 92.56 99 ASP A N 1
ATOM 787 C CA . ASP A 1 99 ? -0.76 28.016 16.188 1 92.56 99 ASP A CA 1
ATOM 788 C C . ASP A 1 99 ? -0.009 27.031 17.078 1 92.56 99 ASP A C 1
ATOM 790 O O . ASP A 1 99 ? 0.07 27.203 18.297 1 92.56 99 ASP A O 1
ATOM 794 N N . LEU A 1 100 ? 0.536 25.969 16.5 1 92.44 100 LEU A N 1
ATOM 795 C CA . LEU A 1 100 ? 1.337 24.969 17.203 1 92.44 100 LEU A CA 1
ATOM 796 C C . LEU A 1 100 ? 2.826 25.219 17 1 92.44 100 LEU A C 1
ATOM 798 O O . LEU A 1 100 ? 3.287 25.312 15.852 1 92.44 100 LEU A O 1
ATOM 802 N N . GLN A 1 101 ? 3.508 25.344 18.078 1 95.06 101 GLN A N 1
ATOM 803 C CA . GLN A 1 101 ? 4.957 25.5 18.047 1 95.06 101 GLN A CA 1
ATOM 804 C C . GLN A 1 101 ? 5.664 24.359 18.766 1 95.06 101 GLN A C 1
ATOM 806 O O . GLN A 1 101 ? 5.254 23.969 19.859 1 95.06 101 GLN A O 1
ATOM 811 N N . ILE A 1 102 ? 6.641 23.781 18.156 1 93.88 102 ILE A N 1
ATOM 812 C CA . ILE A 1 102 ? 7.438 22.703 18.734 1 93.88 102 ILE A CA 1
ATOM 813 C C . ILE A 1 102 ? 8.906 23.109 18.766 1 93.88 102 ILE A C 1
ATOM 815 O O . ILE A 1 102 ? 9.492 23.422 17.734 1 93.88 102 ILE A O 1
ATOM 819 N N . LYS A 1 103 ? 9.477 23.062 19.938 1 94.31 103 LYS A N 1
ATOM 820 C CA . LYS A 1 103 ? 10.859 23.469 20.125 1 94.31 103 LYS A CA 1
ATOM 821 C C . LYS A 1 103 ? 11.664 22.375 20.844 1 94.31 103 LYS A C 1
ATOM 823 O O . LYS A 1 103 ? 11.172 21.75 21.781 1 94.31 103 LYS A O 1
ATOM 828 N N . PHE A 1 104 ? 12.82 22.219 20.281 1 92.56 104 PHE A N 1
ATOM 829 C CA . PHE A 1 104 ? 13.734 21.281 20.938 1 92.56 104 PHE A CA 1
ATOM 830 C C . PHE A 1 104 ? 14.594 22 21.969 1 92.56 104 PHE A C 1
ATOM 832 O O . PHE A 1 104 ? 15.141 23.078 21.688 1 92.56 104 PHE A O 1
ATOM 839 N N . ILE A 1 105 ? 14.672 21.375 23.156 1 89.56 105 ILE A N 1
ATOM 840 C CA . ILE A 1 105 ? 15.516 21.906 24.234 1 89.56 105 ILE A CA 1
ATOM 841 C C . ILE A 1 105 ? 16.516 20.828 24.656 1 89.56 105 ILE A C 1
ATOM 843 O O . ILE A 1 105 ? 16.141 19.781 25.188 1 89.56 105 ILE A O 1
ATOM 847 N N . ALA A 1 106 ? 17.734 21.094 24.422 1 85.38 106 ALA A N 1
ATOM 848 C CA . ALA A 1 106 ? 18.781 20.141 24.766 1 85.38 106 ALA A CA 1
ATOM 849 C C . ALA A 1 106 ? 19.047 20.125 26.266 1 85.38 106 ALA A C 1
ATOM 851 O O . ALA A 1 106 ? 18.938 21.141 26.938 1 85.38 106 ALA A O 1
ATOM 852 N N . SER A 1 107 ? 19.234 18.844 26.75 1 75.12 107 SER A N 1
ATOM 853 C CA . SER A 1 107 ? 19.609 18.734 28.156 1 75.12 107 SER A CA 1
ATOM 854 C C . SER A 1 107 ? 20.969 19.375 28.422 1 75.12 107 SER A C 1
ATOM 856 O O . SER A 1 107 ? 21.875 19.281 27.609 1 75.12 107 SER A O 1
ATOM 858 N N . GLU A 1 108 ? 21.172 20.391 29.125 1 59.09 108 GLU A N 1
ATOM 859 C CA . GLU A 1 108 ? 22.453 20.938 29.562 1 59.09 108 GLU A CA 1
ATOM 860 C C . GLU A 1 108 ? 23.297 19.859 30.266 1 59.09 108 GLU A C 1
ATOM 862 O O . GLU A 1 108 ? 22.75 18.984 30.938 1 59.09 108 GLU A O 1
ATOM 867 N N . ASN A 1 109 ? 24.453 19.5 29.766 1 48.59 109 ASN A N 1
ATOM 868 C CA . ASN A 1 109 ? 25.453 18.672 30.438 1 48.59 109 ASN A CA 1
ATOM 869 C C . ASN A 1 109 ? 25.453 18.906 31.938 1 48.59 109 ASN A C 1
ATOM 871 O O . ASN A 1 109 ? 25.703 20.031 32.406 1 48.59 109 ASN A O 1
ATOM 875 N N . GLN A 1 110 ? 24.703 18.328 32.75 1 40.94 110 GLN A N 1
ATOM 876 C CA . GLN A 1 110 ? 25.203 18.359 34.125 1 40.94 110 GLN A CA 1
ATOM 877 C C . GLN A 1 110 ? 26.672 17.922 34.188 1 40.94 110 GLN A C 1
ATOM 879 O O . GLN A 1 110 ? 27.047 16.922 33.562 1 40.94 110 GLN A O 1
ATOM 884 N N . LYS A 1 111 ? 27.703 18.781 34.531 1 37.19 111 LYS A N 1
ATOM 885 C CA . LYS A 1 111 ? 28.984 18.375 35.094 1 37.19 111 LYS A CA 1
ATOM 886 C C . LYS A 1 111 ? 28.859 17.125 35.938 1 37.19 111 LYS A C 1
ATOM 888 O O . LYS A 1 111 ? 28.109 17.125 36.938 1 37.19 111 LYS A O 1
ATOM 893 N N . VAL A 1 112 ? 29.016 15.992 35.375 1 36.25 112 VAL A N 1
ATOM 894 C CA . VAL A 1 112 ? 29.25 14.797 36.156 1 36.25 112 VAL A CA 1
ATOM 895 C C . VAL A 1 112 ? 30.188 15.125 37.312 1 36.25 112 VAL A C 1
ATOM 897 O O . VAL A 1 112 ? 31.359 15.445 37.094 1 36.25 112 VAL A O 1
ATOM 900 N N . ILE A 1 113 ? 29.812 15.734 38.375 1 33.22 113 ILE A N 1
ATOM 901 C CA . ILE A 1 113 ? 30.656 15.539 39.531 1 33.22 113 ILE A CA 1
ATOM 902 C C . ILE A 1 113 ? 30.922 14.055 39.75 1 33.22 113 ILE A C 1
ATOM 904 O O . ILE A 1 113 ? 30 13.234 39.75 1 33.22 113 ILE A O 1
ATOM 908 N N . GLU A 1 114 ? 32.188 13.578 39.5 1 33.53 114 GLU A N 1
ATOM 909 C CA . GLU A 1 114 ? 32.906 12.328 39.719 1 33.53 114 GLU A CA 1
ATOM 910 C C . GLU A 1 114 ? 32.469 11.664 41.031 1 33.53 114 GLU A C 1
ATOM 912 O O . GLU A 1 114 ? 33.125 10.727 41.5 1 33.53 114 GLU A O 1
ATOM 917 N N . SER A 1 115 ? 31.672 12.305 41.938 1 30.73 115 SER A N 1
ATOM 918 C CA . SER A 1 115 ? 31.734 11.547 43.156 1 30.73 115 SER A CA 1
ATOM 919 C C . SER A 1 115 ? 31.219 10.125 42.969 1 30.73 115 SER A C 1
ATOM 921 O O . SER A 1 115 ? 30.406 9.867 42.094 1 30.73 115 SER A O 1
ATOM 923 N N . GLN A 1 116 ? 31.859 9.047 43.594 1 32.16 116 GLN A N 1
ATOM 924 C CA . GLN A 1 116 ? 31.875 7.613 43.812 1 32.16 116 GLN A CA 1
ATOM 925 C C . GLN A 1 116 ? 30.469 7.051 43.969 1 32.16 116 GLN A C 1
ATOM 927 O O . GLN A 1 116 ? 30.297 5.855 44.219 1 32.16 116 GLN A O 1
ATOM 932 N N . ILE A 1 117 ? 29.453 7.855 44.531 1 30.2 117 ILE A N 1
ATOM 933 C CA . ILE A 1 117 ? 28.328 7.098 45.062 1 30.2 117 ILE A CA 1
ATOM 934 C C . ILE A 1 117 ? 27.562 6.441 43.906 1 30.2 117 ILE A C 1
ATOM 936 O O . ILE A 1 117 ? 27.516 6.977 42.812 1 30.2 117 ILE A O 1
ATOM 940 N N . ILE A 1 118 ? 26.922 5.285 44.25 1 34.81 118 ILE A N 1
ATOM 941 C CA . ILE A 1 118 ? 26.047 4.348 43.531 1 34.81 118 ILE A CA 1
ATOM 942 C C . ILE A 1 118 ? 25 5.121 42.75 1 34.81 118 ILE A C 1
ATOM 944 O O . ILE A 1 118 ? 24.266 5.941 43.281 1 34.81 118 ILE A O 1
ATOM 948 N N . PRO A 1 119 ? 25.25 5.371 41.469 1 34.44 119 PRO A N 1
ATOM 949 C CA . PRO A 1 119 ? 24.266 6.125 40.688 1 34.44 119 PRO A CA 1
ATOM 950 C C . PRO A 1 119 ? 22.828 5.742 41.031 1 34.44 119 PRO A C 1
ATOM 952 O O . PRO A 1 119 ? 22.453 4.578 40.875 1 34.44 119 PRO A O 1
ATOM 955 N N . THR A 1 120 ? 22.375 6.066 42.312 1 32.38 120 THR A N 1
ATOM 956 C CA . THR A 1 120 ? 21 5.707 42.625 1 32.38 120 THR A CA 1
ATOM 957 C C . THR A 1 120 ? 20.094 5.988 41.406 1 32.38 120 THR A C 1
ATOM 959 O O . 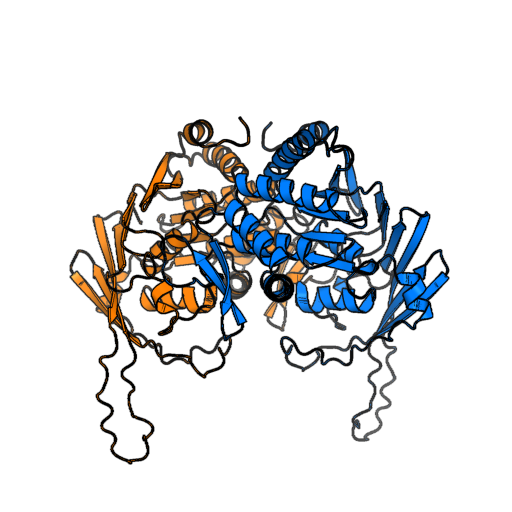THR A 1 120 ? 20.438 6.801 40.562 1 32.38 120 THR A O 1
ATOM 962 N N . ALA A 1 121 ? 18.922 5.332 41.469 1 37.06 121 ALA A N 1
ATOM 963 C CA . ALA A 1 121 ? 17.812 5.227 40.531 1 37.06 121 ALA A CA 1
ATOM 964 C C . ALA A 1 121 ? 17.484 6.582 39.906 1 37.06 121 ALA A C 1
ATOM 966 O O . ALA A 1 121 ? 17.109 6.664 38.719 1 37.06 121 ALA A O 1
ATOM 967 N N . GLU A 1 122 ? 17.516 7.656 40.781 1 36.66 122 GLU A N 1
ATOM 968 C CA . GLU A 1 122 ? 16.953 8.938 40.344 1 36.66 122 GLU A CA 1
ATOM 969 C C . GLU A 1 122 ? 17.984 9.75 39.562 1 36.66 122 GLU A C 1
ATOM 971 O O . GLU A 1 122 ? 17.906 10.984 39.531 1 36.66 122 GLU A O 1
ATOM 976 N N . GLN A 1 123 ? 19.141 9.438 39.469 1 38.25 123 GLN A N 1
ATOM 977 C CA . GLN A 1 123 ? 19.969 10.344 38.656 1 38.25 123 GLN A CA 1
ATOM 978 C C . GLN A 1 123 ? 19.25 10.719 37.375 1 38.25 123 GLN A C 1
ATOM 980 O O . GLN A 1 123 ? 19.109 9.883 36.469 1 38.25 123 GLN A O 1
ATOM 985 N N . THR A 1 124 ? 18.25 11.609 37.531 1 40.44 124 THR A N 1
ATOM 986 C CA . THR A 1 124 ? 17.391 12.219 36.531 1 40.44 124 THR A CA 1
ATOM 987 C C . THR A 1 124 ? 18.219 12.688 35.344 1 40.44 124 THR A C 1
ATOM 989 O O . THR A 1 124 ? 18.984 13.648 35.438 1 40.44 124 THR A O 1
ATOM 992 N N . GLN A 1 125 ? 19.047 11.938 34.75 1 46.94 125 GLN A N 1
ATOM 993 C CA . GLN A 1 125 ? 19.578 12.305 33.438 1 46.94 125 GLN A CA 1
ATOM 994 C C . GLN A 1 125 ? 18.625 13.25 32.688 1 46.94 125 GLN A C 1
ATOM 996 O O . GLN A 1 125 ? 17.438 12.938 32.531 1 46.94 125 GLN A O 1
ATOM 1001 N N . MET A 1 126 ? 18.859 14.555 33 1 52.56 126 MET A N 1
ATOM 1002 C CA . MET A 1 126 ? 18.078 15.594 32.312 1 52.56 126 MET A CA 1
ATOM 1003 C C . MET A 1 126 ? 17.875 15.242 30.859 1 52.56 126 MET A C 1
ATOM 1005 O O . MET A 1 126 ? 18.828 15.047 30.109 1 52.56 126 MET A O 1
ATOM 1009 N N . SER A 1 127 ? 16.75 14.602 30.422 1 67.94 127 SER A N 1
ATOM 1010 C CA . SER A 1 127 ? 16.344 14.203 29.078 1 67.94 127 SER A CA 1
ATOM 1011 C C . SER A 1 127 ? 16.016 15.422 28.203 1 67.94 127 SER A C 1
ATOM 1013 O O . SER A 1 127 ? 15.625 16.469 28.734 1 67.94 127 SER A O 1
ATOM 1015 N N . SER A 1 128 ? 16.766 15.539 27.062 1 82.06 128 SER A N 1
ATOM 1016 C CA . SER A 1 128 ? 16.297 16.516 26.094 1 82.06 128 SER A CA 1
ATOM 1017 C C . SER A 1 128 ? 14.773 16.5 25.984 1 82.06 128 SER A C 1
ATOM 1019 O O . SER A 1 128 ? 14.125 15.531 26.375 1 82.06 128 SER A O 1
ATOM 1021 N N . GLN A 1 129 ? 14.352 17.703 25.766 1 86.75 129 GLN A N 1
ATOM 1022 C CA . GLN A 1 129 ? 12.898 17.812 25.734 1 86.75 129 GLN A CA 1
ATOM 1023 C C . GLN A 1 129 ? 12.422 18.406 24.406 1 86.75 129 GLN A C 1
ATOM 1025 O O . GLN A 1 129 ? 13.133 19.203 23.781 1 86.75 129 GLN A O 1
ATOM 1030 N N . LEU A 1 130 ? 11.289 17.938 23.984 1 88.81 130 LEU A N 1
ATOM 1031 C CA . LEU A 1 130 ? 10.5 18.641 22.969 1 88.81 130 LEU A CA 1
ATOM 1032 C C . LEU A 1 130 ? 9.352 19.406 23.609 1 88.81 130 LEU A C 1
ATOM 1034 O O . LEU A 1 130 ? 8.484 18.812 24.266 1 88.81 130 LEU A O 1
ATOM 1038 N N . ASN A 1 131 ? 9.43 20.719 23.453 1 90.62 131 ASN A N 1
ATOM 1039 C CA . ASN A 1 131 ? 8.391 21.578 24.031 1 90.62 131 ASN A CA 1
ATOM 1040 C C . ASN A 1 131 ? 7.293 21.875 23.016 1 90.62 131 ASN A C 1
ATOM 1042 O O . ASN A 1 131 ? 7.574 22.234 21.875 1 90.62 131 ASN A O 1
ATOM 1046 N N . PHE A 1 132 ? 6.055 21.734 23.484 1 89.56 132 PHE A N 1
ATOM 1047 C CA . PHE A 1 132 ? 4.879 22 22.656 1 89.56 132 PHE A CA 1
ATOM 1048 C C . PHE A 1 132 ? 4.094 23.188 23.188 1 89.56 132 PHE A C 1
ATOM 1050 O O . PHE A 1 132 ? 3.699 23.203 24.359 1 89.56 132 PHE A O 1
ATOM 1057 N N . THR A 1 133 ? 3.914 24.188 22.312 1 90.62 133 THR A N 1
ATOM 1058 C CA . THR A 1 133 ? 3.082 25.328 22.656 1 90.62 133 THR A CA 1
ATOM 1059 C C . THR A 1 133 ? 1.943 25.484 21.641 1 90.62 133 THR A C 1
ATOM 1061 O O . THR A 1 133 ? 2.178 25.531 20.438 1 90.62 133 THR A O 1
ATOM 1064 N N . LEU A 1 134 ? 0.732 25.516 22.156 1 89.06 134 LEU A N 1
ATOM 1065 C CA . LEU A 1 134 ? -0.44 25.734 21.312 1 89.06 134 LEU A CA 1
ATOM 1066 C C . LEU A 1 134 ? -1.108 27.062 21.641 1 89.06 134 LEU A C 1
ATOM 1068 O O . LEU A 1 134 ? -1.404 27.344 22.797 1 89.06 134 LEU A O 1
ATOM 1072 N N . LYS A 1 135 ? -1.312 27.828 20.609 1 89.56 135 LYS A N 1
ATOM 1073 C CA . LYS A 1 135 ? -1.99 29.109 20.75 1 89.56 135 LYS A CA 1
ATOM 1074 C C . LYS A 1 135 ? -3.277 29.156 19.938 1 89.56 135 LYS A C 1
ATOM 1076 O O . LYS A 1 135 ? -3.338 28.609 18.844 1 89.56 135 LYS A O 1
ATOM 1081 N N . LYS A 1 136 ? -4.238 29.734 20.469 1 87.56 136 LYS A N 1
ATOM 1082 C CA . LYS A 1 136 ? -5.473 30.078 19.766 1 87.56 136 LYS A CA 1
ATOM 1083 C C . LYS A 1 136 ? -5.656 31.594 19.703 1 87.56 136 LYS A C 1
ATOM 1085 O O . LYS A 1 136 ? -5.648 32.281 20.734 1 87.56 136 LYS A O 1
ATOM 1090 N N . ASN A 1 137 ? -5.805 32.125 18.5 1 89.56 137 ASN A N 1
ATOM 1091 C CA . ASN A 1 137 ? -5.91 33.562 18.312 1 89.56 137 ASN A CA 1
ATOM 1092 C C . ASN A 1 137 ? -4.824 34.312 19.094 1 89.56 137 ASN A C 1
ATOM 1094 O O . ASN A 1 137 ? -5.121 35.219 19.859 1 89.56 137 ASN A O 1
ATOM 1098 N N . ASN A 1 138 ? -3.643 33.781 19.016 1 89.88 138 ASN A N 1
ATOM 1099 C CA . ASN A 1 138 ? -2.428 34.406 19.562 1 89.88 138 ASN A CA 1
ATOM 1100 C C . ASN A 1 138 ? -2.389 34.281 21.094 1 89.88 138 ASN A C 1
ATOM 1102 O O . ASN A 1 138 ? -1.562 34.938 21.734 1 89.88 138 ASN A O 1
ATOM 1106 N N . GLU A 1 139 ? -3.297 33.594 21.656 1 89.81 139 GLU A N 1
ATOM 1107 C CA . GLU A 1 139 ? -3.27 33.344 23.094 1 89.81 139 GLU A CA 1
ATOM 1108 C C . GLU A 1 139 ? -2.848 31.891 23.391 1 89.81 139 GLU A C 1
ATOM 1110 O O . GLU A 1 139 ? -3.414 30.953 22.828 1 89.81 139 GLU A O 1
ATOM 1115 N N . GLU A 1 140 ? -1.929 31.797 24.25 1 89.19 140 GLU A N 1
ATOM 1116 C CA . GLU A 1 140 ? -1.457 30.453 24.609 1 89.19 140 GLU A CA 1
ATOM 1117 C C . GLU A 1 140 ? -2.525 29.688 25.375 1 89.19 140 GLU A C 1
ATOM 1119 O O . GLU A 1 140 ? -3.059 30.172 26.375 1 89.19 140 GLU A O 1
ATOM 1124 N N . ILE A 1 141 ? -2.824 28.531 24.953 1 81.88 141 ILE A N 1
ATOM 1125 C CA . ILE A 1 141 ? -3.871 27.75 25.609 1 81.88 141 ILE A CA 1
ATOM 1126 C C . ILE A 1 141 ? -3.281 26.469 26.172 1 81.88 141 ILE A C 1
ATOM 1128 O O . ILE A 1 141 ? -3.889 25.828 27.031 1 81.88 141 ILE A O 1
ATOM 1132 N N . TYR A 1 142 ? -2.152 26.047 25.641 1 82.19 142 TYR A N 1
ATOM 1133 C CA . TYR A 1 142 ? -1.549 24.812 26.078 1 82.19 142 TYR A CA 1
ATOM 1134 C C . TYR A 1 142 ? -0.03 24.859 25.969 1 82.19 142 TYR A C 1
ATOM 1136 O O . TYR A 1 142 ? 0.508 25.422 25.016 1 82.19 142 TYR A O 1
ATOM 1144 N N . ASN A 1 143 ? 0.634 24.375 26.984 1 86.12 143 ASN A N 1
ATOM 1145 C CA . ASN A 1 143 ? 2.086 24.234 27.016 1 86.12 143 ASN A CA 1
ATOM 1146 C C . ASN A 1 143 ? 2.52 22.984 27.766 1 86.12 143 ASN A C 1
ATOM 1148 O O . ASN A 1 143 ? 2.084 22.75 28.906 1 86.12 143 ASN A O 1
ATOM 1152 N N . ASP A 1 144 ? 3.217 22.156 27.031 1 84.19 144 ASP A N 1
ATOM 1153 C CA . ASP A 1 144 ? 3.715 20.922 27.641 1 84.19 144 ASP A CA 1
ATOM 1154 C C . ASP A 1 144 ? 5.016 20.484 26.969 1 84.19 144 ASP A C 1
ATOM 1156 O O . ASP A 1 144 ? 5.547 21.172 26.094 1 84.19 144 ASP A O 1
ATOM 1160 N N . HIS A 1 145 ? 5.625 19.422 27.578 1 83.25 145 HIS A N 1
ATOM 1161 C CA . HIS A 1 145 ? 6.883 18.953 27.016 1 83.25 145 HIS A CA 1
ATOM 1162 C C . HIS A 1 145 ? 6.941 17.422 27 1 83.25 145 HIS A C 1
ATOM 1164 O O . HIS A 1 145 ? 6.23 16.766 27.766 1 83.25 145 HIS A O 1
ATOM 1170 N N . LEU A 1 146 ? 7.645 16.891 26.016 1 81.81 146 LEU A N 1
ATOM 1171 C CA . LEU A 1 146 ? 7.977 15.484 25.922 1 81.81 146 LEU A CA 1
ATOM 1172 C C . LEU A 1 146 ? 9.453 15.25 26.219 1 81.81 146 LEU A C 1
ATOM 1174 O O . LEU A 1 146 ? 10.32 15.836 25.578 1 81.81 146 LEU A O 1
ATOM 1178 N N . ASN A 1 147 ? 9.664 14.422 27.219 1 78.44 147 ASN A N 1
ATOM 1179 C CA . ASN A 1 147 ? 11.039 14.031 27.516 1 78.44 147 ASN A CA 1
ATOM 1180 C C . ASN A 1 147 ? 11.547 12.992 26.516 1 78.44 147 ASN A C 1
ATOM 1182 O O . ASN A 1 147 ? 10.867 11.992 26.266 1 78.44 147 ASN A O 1
ATOM 1186 N N . ILE A 1 148 ? 12.555 13.336 25.828 1 79.31 148 ILE A N 1
ATOM 1187 C CA . ILE A 1 148 ? 13.133 12.422 24.859 1 79.31 148 ILE A CA 1
ATOM 1188 C C . ILE A 1 148 ? 14.461 11.875 25.375 1 79.31 148 ILE A C 1
ATOM 1190 O O . ILE A 1 148 ? 15.328 12.641 25.812 1 79.31 148 ILE A O 1
ATOM 1194 N N . ALA A 1 149 ? 14.531 10.57 25.781 1 67.5 149 ALA A N 1
ATOM 1195 C CA . ALA A 1 149 ? 15.75 9.922 26.281 1 67.5 149 ALA A CA 1
ATOM 1196 C C . ALA A 1 149 ? 16.406 9.094 25.188 1 67.5 149 ALA A C 1
ATOM 1198 O O . ALA A 1 149 ? 15.812 8.867 24.125 1 67.5 149 ALA A O 1
ATOM 1199 N N . LYS A 1 150 ? 17.719 8.977 25.219 1 59.88 150 LYS A N 1
ATOM 1200 C CA . LYS A 1 150 ? 18.391 8.047 24.328 1 59.88 150 LYS A CA 1
ATOM 1201 C C . LYS A 1 150 ? 17.703 6.688 24.312 1 59.88 150 LYS A C 1
ATOM 1203 O O . LYS A 1 150 ? 16.906 6.379 25.203 1 59.88 150 LYS A O 1
ATOM 1208 N N . VAL A 1 151 ? 18.125 5.645 23.594 1 51.31 151 VAL A N 1
ATOM 1209 C CA . VAL A 1 151 ? 17.562 4.34 23.25 1 51.31 151 VAL A CA 1
ATOM 1210 C C . VAL A 1 151 ? 16.844 3.76 24.484 1 51.31 151 VAL A C 1
ATOM 1212 O O . VAL A 1 151 ? 17.469 3.523 25.516 1 51.31 151 VAL A O 1
ATOM 1215 N N . PRO A 1 152 ? 15.703 4.047 24.625 1 44.59 152 PRO A N 1
ATOM 1216 C CA . PRO A 1 152 ? 14.945 3.262 25.594 1 44.59 152 PRO A CA 1
ATOM 1217 C C . PRO A 1 152 ? 15.273 1.771 25.531 1 44.59 152 PRO A C 1
ATOM 1219 O O . PRO A 1 152 ? 15.375 1.206 24.438 1 44.59 152 PRO A O 1
ATOM 1222 N N . ASN A 1 153 ? 16.266 1.248 26.266 1 37.03 153 ASN A N 1
ATOM 1223 C CA . ASN A 1 153 ? 16.375 -0.203 26.359 1 37.03 153 ASN A CA 1
ATOM 1224 C C . ASN A 1 153 ? 15.016 -0.881 26.203 1 37.03 153 ASN A C 1
ATOM 1226 O O . ASN A 1 153 ? 14.836 -2.033 26.594 1 37.03 153 ASN A O 1
ATOM 1230 N N . PHE A 1 154 ? 13.945 -0.198 26.344 1 34.81 154 PHE A N 1
ATOM 1231 C CA . PHE A 1 154 ? 12.812 -1.102 26.469 1 34.81 154 PHE A CA 1
ATOM 1232 C C . PHE A 1 154 ? 12.383 -1.622 25.094 1 34.81 154 PHE A C 1
ATOM 1234 O O . PHE A 1 154 ? 12.469 -0.901 24.094 1 34.81 154 PHE A O 1
ATOM 1241 N N . PRO A 1 155 ? 12.391 -2.824 24.891 1 39.12 155 PRO A N 1
ATOM 1242 C CA . PRO A 1 155 ? 11.82 -3.432 23.688 1 39.12 155 PRO A CA 1
ATOM 1243 C C . PRO A 1 155 ? 10.562 -2.715 23.219 1 39.12 155 PRO A C 1
ATOM 1245 O O . PRO A 1 155 ? 9.75 -2.268 24.031 1 39.12 155 PRO A O 1
ATOM 1248 N N . PRO A 1 156 ? 10.602 -2.051 22.188 1 39.91 156 PRO A N 1
ATOM 1249 C CA . PRO A 1 156 ? 9.32 -1.523 21.719 1 39.91 156 PRO A CA 1
ATOM 1250 C C . PRO A 1 156 ? 8.148 -2.453 22.031 1 39.91 156 PRO A C 1
ATOM 1252 O O . PRO A 1 156 ? 8.156 -3.619 21.625 1 39.91 156 PRO A O 1
ATOM 1255 N N . ILE A 1 157 ? 7.633 -2.514 23.25 1 35 157 ILE A N 1
ATOM 1256 C CA . ILE A 1 157 ? 6.426 -3.318 23.422 1 35 157 ILE A CA 1
ATOM 1257 C C . ILE A 1 157 ? 5.375 -2.895 22.391 1 35 157 ILE A C 1
ATOM 1259 O O . ILE A 1 157 ? 4.984 -1.726 22.344 1 35 157 ILE A O 1
ATOM 1263 N N . PRO A 1 158 ? 5.203 -3.629 21.516 1 35.47 158 PRO A N 1
ATOM 1264 C CA . PRO A 1 158 ? 3.967 -3.455 20.75 1 35.47 158 PRO A CA 1
ATOM 1265 C C . PRO A 1 158 ? 2.76 -3.166 21.641 1 35.47 158 PRO A C 1
ATOM 1267 O O . PRO A 1 158 ? 2.598 -3.797 22.688 1 35.47 158 PRO A O 1
ATOM 1270 N N . ASN A 1 159 ? 1.927 -2.148 21.438 1 36.31 159 ASN A N 1
ATOM 1271 C CA . ASN A 1 159 ? 0.683 -1.748 22.094 1 36.31 159 ASN A CA 1
ATOM 1272 C C . ASN A 1 159 ? 0.94 -1.104 23.453 1 36.31 159 ASN A C 1
ATOM 1274 O O . ASN A 1 159 ? 0.027 -0.984 24.266 1 36.31 159 ASN A O 1
ATOM 1278 N N . GLN A 1 160 ? 2.092 -1.3 24.141 1 33.69 160 GLN A N 1
ATOM 1279 C CA . GLN A 1 160 ? 2.162 -0.729 25.484 1 33.69 160 GLN A CA 1
ATOM 1280 C C . GLN A 1 160 ? 2.303 0.789 25.438 1 33.69 160 GLN A C 1
ATOM 1282 O O . GLN A 1 160 ? 3.209 1.311 24.781 1 33.69 160 GLN A O 1
ATOM 1287 N N . SER A 1 161 ? 1.35 1.546 25.688 1 36.03 161 SER A N 1
ATOM 1288 C CA . SER A 1 161 ? 1.22 2.912 26.188 1 36.03 161 SER A CA 1
ATOM 1289 C C . SER A 1 161 ? 2.338 3.254 27.172 1 36.03 161 SER A C 1
ATOM 1291 O O . SER A 1 161 ? 2.262 4.258 27.875 1 36.03 161 SER A O 1
ATOM 1293 N N . GLY A 1 162 ? 3.242 2.414 27.5 1 35.66 162 GLY A N 1
ATOM 1294 C CA . GLY A 1 162 ? 3.912 2.545 28.797 1 35.66 162 GLY A CA 1
ATOM 1295 C C . GLY A 1 162 ? 4.758 3.801 28.891 1 35.66 162 GLY A C 1
ATOM 1296 O O . GLY A 1 162 ? 5.473 3.992 29.875 1 35.66 162 GLY A O 1
ATOM 1297 N N . TYR A 1 163 ? 5.539 4.246 27.922 1 40.78 163 TYR A N 1
ATOM 1298 C CA . TYR A 1 163 ? 6.367 5.324 28.453 1 40.78 163 TYR A CA 1
ATOM 1299 C C . TYR A 1 163 ? 5.508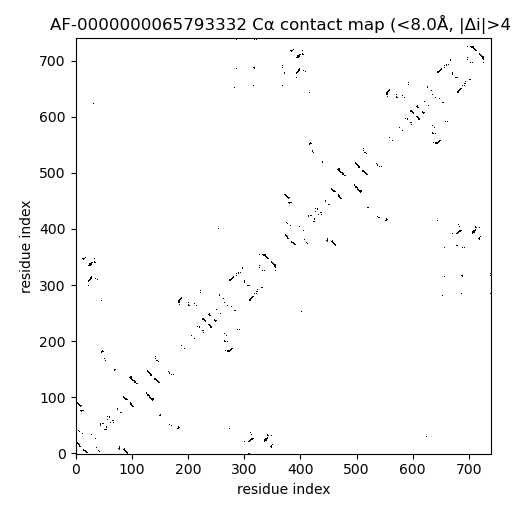 6.426 29.062 1 40.78 163 TYR A C 1
ATOM 1301 O O . TYR A 1 163 ? 4.387 6.668 28.609 1 40.78 163 TYR A O 1
ATOM 1309 N N . ASN A 1 164 ? 5.66 6.633 30.266 1 44.78 164 ASN A N 1
ATOM 1310 C CA . ASN A 1 164 ? 5.027 7.727 31 1 44.78 164 ASN A CA 1
ATOM 1311 C C . ASN A 1 164 ? 5 9.008 30.172 1 44.78 164 ASN A C 1
ATOM 1313 O O . ASN A 1 164 ? 5.844 9.891 30.344 1 44.78 164 ASN A O 1
ATOM 1317 N N . ARG A 1 165 ? 4.715 8.852 28.906 1 58.12 165 ARG A N 1
ATOM 1318 C CA . ARG A 1 165 ? 4.523 10 28.031 1 58.12 165 ARG A CA 1
ATOM 1319 C C . ARG A 1 165 ? 3.186 10.68 28.297 1 58.12 165 ARG A C 1
ATOM 1321 O O . ARG A 1 165 ? 2.443 11 27.375 1 58.12 165 ARG A O 1
ATOM 1328 N N . GLN A 1 166 ? 2.959 10.742 29.562 1 58.28 166 GLN A N 1
ATOM 1329 C CA . GLN A 1 166 ? 1.709 11.383 29.953 1 58.28 166 GLN A CA 1
ATOM 1330 C C . GLN A 1 166 ? 1.787 12.898 29.797 1 58.28 166 GLN A C 1
ATOM 1332 O O . GLN A 1 166 ? 2.818 13.508 30.094 1 58.28 166 GLN A O 1
ATOM 1337 N N . PHE A 1 167 ? 0.996 13.344 28.906 1 67.06 167 PHE A N 1
ATOM 1338 C CA . PHE A 1 167 ? 0.825 14.781 28.734 1 67.06 167 PHE A CA 1
ATOM 1339 C C . PHE A 1 167 ? -0.299 15.297 29.625 1 67.06 167 PHE A C 1
ATOM 1341 O O . PHE A 1 167 ? -1.198 14.539 30 1 67.06 167 PHE A O 1
ATOM 1348 N N . LYS A 1 168 ? 0.033 16.531 30.094 1 66.75 168 LYS A N 1
ATOM 1349 C CA . LYS A 1 168 ? -1.022 17.172 30.859 1 66.75 168 LYS A CA 1
ATOM 1350 C C . LYS A 1 168 ? -2.332 17.219 30.078 1 66.75 168 LYS A C 1
ATOM 1352 O O . LYS A 1 168 ? -2.34 17.547 28.891 1 66.75 168 LYS A O 1
ATOM 1357 N N . ASN A 1 169 ? -3.355 16.688 30.734 1 65.06 169 ASN A N 1
ATOM 1358 C CA . ASN A 1 169 ? -4.668 16.797 30.109 1 65.06 169 ASN A CA 1
ATOM 1359 C C . ASN A 1 169 ? -5.129 18.25 30.016 1 65.06 169 ASN A C 1
ATOM 1361 O O . ASN A 1 169 ? -4.711 19.094 30.828 1 65.06 169 ASN A O 1
ATOM 1365 N N . PHE A 1 170 ? -5.84 18.484 28.891 1 66.75 170 PHE A N 1
ATOM 1366 C CA . PHE A 1 170 ? -6.52 19.766 28.844 1 66.75 170 PHE A CA 1
ATOM 1367 C C . PHE A 1 170 ? -7.508 19.906 29.984 1 66.75 170 PHE A C 1
ATOM 1369 O O . PHE A 1 170 ? -8.219 18.969 30.328 1 66.75 170 PHE A O 1
ATOM 1376 N N . ASP A 1 171 ? -7.32 21.062 30.656 1 71.19 171 ASP A N 1
ATOM 1377 C CA . ASP A 1 171 ? -8.383 21.328 31.609 1 71.19 171 ASP A CA 1
ATOM 1378 C C . ASP A 1 171 ? -9.688 21.688 30.906 1 71.19 171 ASP A C 1
ATOM 1380 O O . ASP A 1 171 ? -9.727 21.797 29.688 1 71.19 171 ASP A O 1
ATOM 1384 N N . SER A 1 172 ? -10.781 21.703 31.656 1 69.75 172 SER A N 1
ATOM 1385 C CA . SER A 1 172 ? -12.125 21.906 31.109 1 69.75 172 SER A CA 1
ATOM 1386 C C . SER A 1 172 ? -12.203 23.203 30.312 1 69.75 172 SER A C 1
ATOM 1388 O O . SER A 1 172 ? -12.852 23.234 29.25 1 69.75 172 SER A O 1
ATOM 1390 N N . ASN A 1 173 ? -11.539 24.234 30.797 1 71.81 173 ASN A N 1
ATOM 1391 C CA . ASN A 1 173 ? -11.562 25.516 30.094 1 71.81 173 ASN A CA 1
ATOM 1392 C C . ASN A 1 173 ? -10.82 25.438 28.75 1 71.81 173 ASN A C 1
ATOM 1394 O O . ASN A 1 173 ? -11.266 26 27.75 1 71.81 173 ASN A O 1
ATOM 1398 N N . GLN A 1 174 ? -9.773 24.672 28.797 1 72.56 174 GLN A N 1
ATOM 1399 C CA . GLN A 1 174 ? -8.984 24.484 27.594 1 72.56 174 GLN A CA 1
ATOM 1400 C C . GLN A 1 174 ? -9.758 23.672 26.547 1 72.56 174 GLN A C 1
ATOM 1402 O O . GLN A 1 174 ? -9.734 24 25.359 1 72.56 174 GLN A O 1
ATOM 1407 N N . LEU A 1 175 ? -10.406 22.703 27.031 1 69.06 175 LEU A N 1
ATOM 1408 C CA . LEU A 1 175 ? -11.188 21.828 26.156 1 69.06 175 LEU A CA 1
ATOM 1409 C C . LEU A 1 175 ? -12.289 22.625 25.453 1 69.06 175 LEU A C 1
ATOM 1411 O O . LEU A 1 175 ? -12.562 22.406 24.281 1 69.06 175 LEU A O 1
ATOM 1415 N N . GLN A 1 176 ? -12.93 23.438 26.188 1 68.06 176 GLN A N 1
ATOM 1416 C CA . GLN A 1 176 ? -14 24.25 25.609 1 68.06 176 GLN A CA 1
ATOM 1417 C C . GLN A 1 176 ? -13.477 25.141 24.484 1 68.06 176 GLN A C 1
ATOM 1419 O O . GLN A 1 176 ? -14.164 25.359 23.484 1 68.06 176 GLN A O 1
ATOM 1424 N N . LYS A 1 177 ? -12.25 25.531 24.672 1 68.12 177 LYS A N 1
ATOM 1425 C CA . LYS A 1 177 ? -11.641 26.406 23.688 1 68.12 177 LYS A CA 1
ATOM 1426 C C . LYS A 1 177 ? -11.25 25.625 22.438 1 68.12 177 LYS A C 1
ATOM 1428 O O . LYS A 1 177 ? -11.156 26.203 21.344 1 68.12 177 LYS A O 1
ATOM 1433 N N . LEU A 1 178 ? -11.109 24.297 22.656 1 66.88 178 LEU A N 1
ATOM 1434 C CA . LEU A 1 178 ? -10.586 23.484 21.562 1 66.88 178 LEU A CA 1
ATOM 1435 C C . LEU A 1 178 ? -11.703 22.703 20.891 1 66.88 178 LEU A C 1
ATOM 1437 O O . LEU A 1 178 ? -11.492 22.078 19.844 1 66.88 178 LEU A O 1
ATOM 1441 N N . LEU A 1 179 ? -12.883 22.625 21.359 1 57.09 179 LEU A N 1
ATOM 1442 C CA . LEU A 1 179 ? -14 21.766 20.984 1 57.09 179 LEU A CA 1
ATOM 1443 C C . LEU A 1 179 ? -14.156 21.688 19.469 1 57.09 179 LEU A C 1
ATOM 1445 O O . LEU A 1 179 ? -14.406 20.609 18.922 1 57.09 179 LEU A O 1
ATOM 1449 N N . PRO A 1 180 ? -14.086 22.766 18.75 1 54.12 180 PRO A N 1
ATOM 1450 C CA . PRO A 1 180 ? -14.461 22.641 17.344 1 54.12 180 PRO A CA 1
ATOM 1451 C C . PRO A 1 180 ? -13.547 21.688 16.578 1 54.12 180 PRO A C 1
ATOM 1453 O O . PRO A 1 180 ? -13.875 21.281 15.461 1 54.12 180 PRO A O 1
ATOM 1456 N N . PHE A 1 181 ? -12.516 21.25 17.25 1 55.69 181 PHE A N 1
ATOM 1457 C CA . PHE A 1 181 ? -11.523 20.531 16.469 1 55.69 181 PHE A CA 1
ATOM 1458 C C . PHE A 1 181 ? -11.523 19.047 16.828 1 55.69 181 PHE A C 1
ATOM 1460 O O . PHE A 1 181 ? -10.625 18.297 16.422 1 55.69 181 PHE A O 1
ATOM 1467 N N . GLU A 1 182 ? -12.594 18.562 17.453 1 58.69 182 GLU A N 1
ATOM 1468 C CA . GLU A 1 182 ? -12.492 17.359 18.266 1 58.69 182 GLU A CA 1
ATOM 1469 C C . GLU A 1 182 ? -12.633 16.094 17.406 1 58.69 182 GLU A C 1
ATOM 1471 O O . GLU A 1 182 ? -12.531 14.977 17.922 1 58.69 182 GLU A O 1
ATOM 1476 N N . SER A 1 183 ? -12.344 16.188 16.109 1 70.69 183 SER A N 1
ATOM 1477 C CA . SER A 1 183 ? -12.461 14.789 15.703 1 70.69 183 SER A CA 1
ATOM 1478 C C . SER A 1 183 ? -11.875 14.57 14.312 1 70.69 183 SER A C 1
ATOM 1480 O O . SER A 1 183 ? -12.43 15.055 13.32 1 70.69 183 SER A O 1
ATOM 1482 N N . ALA A 1 184 ? -10.617 14.125 14.461 1 80.88 184 ALA A N 1
ATOM 1483 C CA . ALA A 1 184 ? -9.961 13.836 13.188 1 80.88 184 ALA A CA 1
ATOM 1484 C C . ALA A 1 184 ? -9.562 12.367 13.102 1 80.88 184 ALA A C 1
ATOM 1486 O O . ALA A 1 184 ? -9.297 11.727 14.125 1 80.88 184 ALA A O 1
ATOM 1487 N N . VAL A 1 185 ? -9.672 11.867 11.891 1 81.88 185 VAL A N 1
ATOM 1488 C CA . VAL A 1 185 ? -9.234 10.5 11.609 1 81.88 185 VAL A CA 1
ATOM 1489 C C . VAL A 1 185 ? -8.172 10.523 10.508 1 81.88 185 VAL A C 1
ATOM 1491 O O . VAL A 1 185 ? -8.297 11.258 9.523 1 81.88 185 VAL A O 1
ATOM 1494 N N . ILE A 1 186 ? -7.141 9.773 10.828 1 84.94 186 ILE A N 1
ATOM 1495 C CA . ILE A 1 186 ? -6.102 9.641 9.812 1 84.94 186 ILE A CA 1
ATOM 1496 C C . ILE A 1 186 ? -6.035 8.195 9.32 1 84.94 186 ILE A C 1
ATOM 1498 O O . ILE A 1 186 ? -6.082 7.262 10.125 1 84.94 186 ILE A O 1
ATOM 1502 N N . ILE A 1 187 ? -6.027 8.016 8.039 1 88.19 187 ILE A N 1
ATOM 1503 C CA . ILE A 1 187 ? -5.871 6.727 7.371 1 88.19 187 ILE A CA 1
ATOM 1504 C C . ILE A 1 187 ? -4.566 6.703 6.586 1 88.19 187 ILE A C 1
ATOM 1506 O O . ILE A 1 187 ? -4.535 7.066 5.406 1 88.19 187 ILE A O 1
ATOM 1510 N N . PRO A 1 188 ? -3.566 6.238 7.266 1 84.69 188 PRO A N 1
ATOM 1511 C CA . PRO A 1 188 ? -2.248 6.234 6.629 1 84.69 188 PRO A CA 1
ATOM 1512 C C . PRO A 1 188 ? -2.055 5.059 5.676 1 84.69 188 PRO A C 1
ATOM 1514 O O . PRO A 1 188 ? -2.969 4.25 5.492 1 84.69 188 PRO A O 1
ATOM 1517 N N . SER A 1 189 ? -0.92 5 5.039 1 72.94 189 SER A N 1
ATOM 1518 C CA . SER A 1 189 ? -0.599 3.893 4.141 1 72.94 189 SER A CA 1
ATOM 1519 C C . SER A 1 189 ? -0.245 2.633 4.922 1 72.94 189 SER A C 1
ATOM 1521 O O . SER A 1 189 ? -0.338 1.522 4.395 1 72.94 189 SER A O 1
ATOM 1523 N N . ASP A 1 190 ? 0.065 2.816 6.094 1 69.94 190 ASP A N 1
ATOM 1524 C CA . ASP A 1 190 ? 0.465 1.695 6.938 1 69.94 190 ASP A CA 1
ATOM 1525 C C . ASP A 1 190 ? -0.707 0.75 7.188 1 69.94 190 ASP A C 1
ATOM 1527 O O . ASP A 1 190 ? -1.74 1.161 7.719 1 69.94 190 ASP A O 1
ATOM 1531 N N . VAL A 1 191 ? -0.431 -0.496 6.934 1 72.44 191 VAL A N 1
ATOM 1532 C CA . VAL A 1 191 ? -1.51 -1.479 6.941 1 72.44 191 VAL A CA 1
ATOM 1533 C C . VAL A 1 191 ? -1.845 -1.872 8.375 1 72.44 191 VAL A C 1
ATOM 1535 O O . VAL A 1 191 ? -3.016 -2.039 8.727 1 72.44 191 VAL A O 1
ATOM 1538 N N . VAL A 1 192 ? -0.853 -2.031 9.188 1 69.62 192 VAL A N 1
ATOM 1539 C CA . VAL A 1 192 ? -1.068 -2.48 10.555 1 69.62 192 VAL A CA 1
ATOM 1540 C C . VAL A 1 192 ? -1.908 -1.452 11.312 1 69.62 192 VAL A C 1
ATOM 1542 O O . VAL A 1 192 ? -2.883 -1.808 11.977 1 69.62 192 VAL A O 1
ATOM 1545 N N . TYR A 1 193 ? -1.569 -0.242 11.203 1 73.12 193 TYR A N 1
ATOM 1546 C CA . TYR A 1 193 ? -2.332 0.845 11.805 1 73.12 193 TYR A CA 1
ATOM 1547 C C . TYR A 1 193 ? -3.768 0.854 11.289 1 73.12 193 TYR A C 1
ATOM 1549 O O . TYR A 1 193 ? -4.715 0.964 12.078 1 73.12 193 TYR A O 1
ATOM 1557 N N . ARG A 1 194 ? -3.898 0.682 10.102 1 75.5 194 ARG A N 1
ATOM 1558 C CA . ARG A 1 194 ? -5.223 0.731 9.492 1 75.5 194 ARG A CA 1
ATOM 1559 C C . ARG A 1 194 ? -6.105 -0.404 10 1 75.5 194 ARG A C 1
ATOM 1561 O O . ARG A 1 194 ? -7.281 -0.197 10.305 1 75.5 194 ARG A O 1
ATOM 1568 N N . GLN A 1 195 ? -5.527 -1.489 10.109 1 79.19 195 GLN A N 1
ATOM 1569 C CA . GLN A 1 195 ? -6.301 -2.658 10.508 1 79.19 195 GLN A CA 1
ATOM 1570 C C . GLN A 1 195 ? -6.84 -2.504 11.93 1 79.19 195 GLN A C 1
ATOM 1572 O O . GLN A 1 195 ? -8.016 -2.783 12.188 1 79.19 195 GLN A O 1
ATOM 1577 N N . ALA A 1 196 ? -6.004 -2.002 12.797 1 79.5 196 ALA A N 1
ATOM 1578 C CA . ALA A 1 196 ? -6.426 -1.828 14.188 1 79.5 196 ALA A CA 1
ATOM 1579 C C . ALA A 1 196 ? -7.574 -0.83 14.289 1 79.5 196 ALA A C 1
ATOM 1581 O O . ALA A 1 196 ? -8.562 -1.081 14.984 1 79.5 196 ALA A O 1
ATOM 1582 N N . HIS A 1 197 ? -7.477 0.22 13.625 1 83.81 197 HIS A N 1
ATOM 1583 C CA . HIS A 1 197 ? -8.484 1.268 13.703 1 83.81 197 HIS A CA 1
ATOM 1584 C C . HIS A 1 197 ? -9.742 0.876 12.938 1 83.81 197 HIS A C 1
ATOM 1586 O O . HIS A 1 197 ? -10.852 1.27 13.312 1 83.81 197 HIS A O 1
ATOM 1592 N N . MET A 1 198 ? -9.562 0.1 11.93 1 89.06 198 MET A N 1
ATOM 1593 C CA . MET A 1 198 ? -10.695 -0.422 11.172 1 89.06 198 MET A CA 1
ATOM 1594 C C . MET A 1 198 ? -11.555 -1.336 12.039 1 89.06 198 MET A C 1
ATOM 1596 O O . MET A 1 198 ? -12.781 -1.238 12.031 1 89.06 198 MET A O 1
ATOM 1600 N N . ILE A 1 199 ? -10.898 -2.152 12.766 1 88.75 199 ILE A N 1
ATOM 1601 C CA . ILE A 1 199 ? -11.602 -3.09 13.633 1 88.75 199 ILE A CA 1
ATOM 1602 C C . ILE A 1 199 ? -12.43 -2.32 14.656 1 88.75 199 ILE A C 1
ATOM 1604 O O . ILE A 1 199 ? -13.594 -2.658 14.914 1 88.75 199 ILE A O 1
ATOM 1608 N N . GLN A 1 200 ? -11.883 -1.28 15.203 1 87.06 200 GLN A N 1
ATOM 1609 C CA . GLN A 1 200 ? -12.594 -0.45 16.172 1 87.06 200 GLN A CA 1
ATOM 1610 C C . GLN A 1 200 ? -13.805 0.224 15.523 1 87.06 200 GLN A C 1
ATOM 1612 O O . GLN A 1 200 ? -14.898 0.221 16.094 1 87.06 200 GLN A O 1
ATOM 1617 N N . ALA A 1 201 ? -13.617 0.785 14.367 1 90.94 201 ALA A N 1
ATOM 1618 C CA . ALA A 1 201 ? -14.695 1.468 13.664 1 90.94 201 ALA A CA 1
ATOM 1619 C C . ALA A 1 201 ? -15.82 0.498 13.305 1 90.94 201 ALA A C 1
ATOM 1621 O O . ALA A 1 201 ? -17 0.788 13.539 1 90.94 201 ALA A O 1
ATOM 1622 N N . VAL A 1 202 ? -15.445 -0.645 12.812 1 93.5 202 VAL A N 1
ATOM 1623 C CA . VAL A 1 202 ? -16.422 -1.636 12.383 1 93.5 202 VAL A CA 1
ATOM 1624 C C . VAL A 1 202 ? -17.188 -2.172 13.594 1 93.5 202 VAL A C 1
ATOM 1626 O O . VAL A 1 202 ? -18.391 -2.42 13.516 1 93.5 202 VAL A O 1
ATOM 1629 N N . SER A 1 203 ? -16.5 -2.357 14.672 1 91.69 203 SER A N 1
ATOM 1630 C CA . SER A 1 203 ? -17.156 -2.807 15.891 1 91.69 203 SER A CA 1
ATOM 1631 C C . SER A 1 203 ? -18.234 -1.826 16.328 1 91.69 203 SER A C 1
ATOM 1633 O O . SER A 1 203 ? -19.328 -2.234 16.703 1 91.69 203 SER A O 1
ATOM 1635 N N . LYS A 1 204 ? -17.906 -0.571 16.281 1 91.12 204 LYS A N 1
ATOM 1636 C CA . LYS A 1 204 ? -18.891 0.465 16.625 1 91.12 204 LYS A CA 1
ATOM 1637 C C . LYS A 1 204 ? -20.078 0.417 15.68 1 91.12 204 LYS A C 1
ATOM 1639 O O . LYS A 1 204 ? -21.234 0.542 16.109 1 91.12 204 LYS A O 1
ATOM 1644 N N . ILE A 1 205 ? -19.875 0.201 14.469 1 94.06 205 ILE A N 1
ATOM 1645 C CA . ILE A 1 205 ? -20.906 0.176 13.445 1 94.06 205 ILE A CA 1
ATOM 1646 C C . ILE A 1 205 ? -21.812 -1.034 13.664 1 94.06 205 ILE A C 1
ATOM 1648 O O . ILE A 1 205 ? -23.047 -0.915 13.617 1 94.06 205 ILE A O 1
ATOM 1652 N N . CYS A 1 206 ? -21.219 -2.137 13.938 1 92.44 206 CYS A N 1
ATOM 1653 C CA . CYS A 1 206 ? -21.953 -3.391 14.055 1 92.44 206 CYS A CA 1
ATOM 1654 C C . CYS A 1 206 ? -22.797 -3.41 15.32 1 92.44 206 CYS A C 1
ATOM 1656 O O . CYS A 1 206 ? -23.703 -4.25 15.461 1 92.44 206 CYS A O 1
ATOM 1658 N N . SER A 1 207 ? -22.578 -2.51 16.188 1 91.31 207 SER A N 1
ATOM 1659 C CA . SER A 1 207 ? -23.406 -2.393 17.391 1 91.31 207 SER A CA 1
ATOM 1660 C C . SER A 1 207 ? -24.734 -1.704 17.078 1 91.31 207 SER A C 1
ATOM 1662 O O . SER A 1 207 ? -25.641 -1.693 17.906 1 91.31 207 SER A O 1
ATOM 1664 N N . ASN A 1 208 ? -24.844 -1.149 15.945 1 92.5 208 ASN A N 1
ATOM 1665 C CA . ASN A 1 208 ? -26.062 -0.502 15.453 1 92.5 208 ASN A CA 1
ATOM 1666 C C . ASN A 1 208 ? -26.578 -1.172 14.18 1 92.5 208 ASN A C 1
ATOM 1668 O O . ASN A 1 208 ? -25.938 -1.081 13.125 1 92.5 208 ASN A O 1
ATOM 1672 N N . ASN A 1 209 ? -27.75 -1.681 14.211 1 93.19 209 ASN A N 1
ATOM 1673 C CA . ASN A 1 209 ? -28.297 -2.475 13.117 1 93.19 209 ASN A CA 1
ATOM 1674 C C . ASN A 1 209 ? -28.406 -1.656 11.828 1 93.19 209 ASN A C 1
ATOM 1676 O O . ASN A 1 209 ? -28.125 -2.158 10.742 1 93.19 209 ASN A O 1
ATOM 1680 N N . GLN A 1 210 ? -28.812 -0.514 11.992 1 94 210 GLN A N 1
ATOM 1681 C CA . GLN A 1 210 ? -28.969 0.331 10.82 1 94 210 GLN A CA 1
ATOM 1682 C C . GLN A 1 210 ? -27.641 0.621 10.148 1 94 210 GLN A C 1
ATOM 1684 O O . GLN A 1 210 ? -27.516 0.551 8.922 1 94 210 GLN A O 1
ATOM 1689 N N . LEU A 1 211 ? -26.703 0.951 10.961 1 94.56 211 LEU A N 1
ATOM 1690 C CA . LEU A 1 211 ? -25.375 1.23 10.43 1 94.56 211 LEU A CA 1
ATOM 1691 C C . LEU A 1 211 ? -24.75 -0.022 9.812 1 94.56 211 LEU A C 1
ATOM 1693 O O . LEU A 1 211 ? -24.078 0.056 8.789 1 94.56 211 LEU A O 1
ATOM 1697 N N . GLU A 1 212 ? -24.953 -1.078 10.445 1 95.5 212 GLU A N 1
ATOM 1698 C CA . GLU A 1 212 ? -24.453 -2.344 9.922 1 95.5 212 GLU A CA 1
ATOM 1699 C C . GLU A 1 212 ? -25.031 -2.643 8.539 1 95.5 212 GLU A C 1
ATOM 1701 O O . GLU A 1 212 ? -24.312 -3.064 7.633 1 95.5 212 GLU A O 1
ATOM 1706 N N . GLU A 1 213 ? -26.281 -2.447 8.406 1 96.44 213 GLU A N 1
ATOM 1707 C CA . GLU A 1 213 ? -26.938 -2.662 7.121 1 96.44 213 GLU A CA 1
ATOM 1708 C C . GLU A 1 213 ? -26.375 -1.729 6.051 1 96.44 213 GLU A C 1
ATOM 1710 O O . GLU A 1 213 ? -26.156 -2.143 4.91 1 96.44 213 GLU A O 1
ATOM 1715 N N . GLU A 1 214 ? -26.172 -0.535 6.461 1 96.38 214 GLU A N 1
ATOM 1716 C CA . GLU A 1 214 ? -25.609 0.438 5.527 1 96.38 214 GLU A CA 1
ATOM 1717 C C . GLU A 1 214 ? -24.203 0.037 5.086 1 96.38 214 GLU A C 1
ATOM 1719 O O . GLU A 1 214 ? -23.859 0.135 3.906 1 96.38 214 GLU A O 1
ATOM 1724 N N . LEU A 1 215 ? -23.422 -0.35 6.062 1 97.19 215 LEU A N 1
ATOM 1725 C CA . LEU A 1 215 ? -22.062 -0.803 5.738 1 97.19 215 LEU A CA 1
ATOM 1726 C C . LEU A 1 215 ? -22.109 -1.986 4.777 1 97.19 215 LEU A C 1
ATOM 1728 O O . LEU A 1 215 ? -21.328 -2.043 3.822 1 97.19 215 LEU A O 1
ATOM 1732 N N . ASN A 1 216 ? -23 -2.9 5.016 1 97.44 216 ASN A N 1
ATOM 1733 C CA . ASN A 1 216 ? -23.141 -4.062 4.145 1 97.44 216 ASN A CA 1
ATOM 1734 C C . ASN A 1 216 ? -23.531 -3.654 2.723 1 97.44 216 ASN A C 1
ATOM 1736 O O . ASN A 1 216 ? -23.078 -4.266 1.754 1 97.44 216 ASN A O 1
ATOM 1740 N N . LYS A 1 217 ? -24.281 -2.693 2.596 1 97.5 217 LYS A N 1
ATOM 1741 C CA . LYS A 1 217 ? -24.625 -2.182 1.275 1 97.5 217 LYS A CA 1
ATOM 1742 C C . LYS A 1 217 ? -23.406 -1.635 0.55 1 97.5 217 LYS A C 1
ATOM 1744 O O . LYS A 1 217 ? -23.219 -1.892 -0.641 1 97.5 217 LYS A O 1
ATOM 1749 N N . HIS A 1 218 ? -22.625 -0.87 1.252 1 97.5 218 HIS A N 1
ATOM 1750 C CA . HIS A 1 218 ? -21.406 -0.333 0.667 1 97.5 218 HIS A CA 1
ATOM 1751 C C . HIS A 1 218 ? -20.453 -1.452 0.235 1 97.5 218 HIS A C 1
ATOM 1753 O O . HIS A 1 218 ? -19.844 -1.378 -0.834 1 97.5 218 HIS A O 1
ATOM 1759 N N . LEU A 1 219 ? -20.312 -2.469 1.086 1 97 219 LEU A N 1
ATOM 1760 C CA . LEU A 1 219 ? -19.453 -3.592 0.758 1 97 219 LEU A CA 1
ATOM 1761 C C . LEU A 1 219 ? -19.969 -4.348 -0.46 1 97 219 LEU A C 1
ATOM 1763 O O . LEU A 1 219 ? -19.188 -4.766 -1.317 1 97 219 LEU A O 1
ATOM 1767 N N . ASN A 1 220 ? -21.266 -4.473 -0.527 1 96.94 220 ASN A N 1
ATOM 1768 C CA . ASN A 1 220 ? -21.891 -5.141 -1.663 1 96.94 220 ASN A CA 1
ATOM 1769 C C . ASN A 1 220 ? -21.656 -4.375 -2.961 1 96.94 220 ASN A C 1
ATOM 1771 O O . ASN A 1 220 ? -21.5 -4.977 -4.027 1 96.94 220 ASN A O 1
ATOM 1775 N N . GLN A 1 221 ? -21.641 -3.082 -2.883 1 96.38 221 GLN A N 1
ATOM 1776 C CA . GLN A 1 221 ? -21.359 -2.256 -4.051 1 96.38 221 GLN A CA 1
ATOM 1777 C C . GLN A 1 221 ? -19.922 -2.453 -4.531 1 96.38 221 GLN A C 1
ATOM 1779 O O . GLN A 1 221 ? -19.641 -2.363 -5.727 1 96.38 221 GLN A O 1
ATOM 1784 N N . PHE A 1 222 ? -19.031 -2.654 -3.58 1 95.81 222 PHE A N 1
ATOM 1785 C CA . PHE A 1 222 ? -17.641 -2.891 -3.928 1 95.81 222 PHE A CA 1
ATOM 1786 C C . PHE A 1 222 ? -17.469 -4.238 -4.613 1 95.81 222 PHE A C 1
ATOM 1788 O O . PHE A 1 222 ? -16.766 -4.348 -5.617 1 95.81 222 PHE A O 1
ATOM 1795 N N . ASP A 1 223 ? -18.062 -5.227 -4.086 1 92.94 223 ASP A N 1
ATOM 1796 C CA . ASP A 1 223 ? -18.094 -6.59 -4.602 1 92.94 223 ASP A CA 1
ATOM 1797 C C . ASP A 1 223 ? -19.453 -7.23 -4.352 1 92.94 223 ASP A C 1
ATOM 1799 O O . ASP A 1 223 ? -19.812 -7.527 -3.207 1 92.94 223 ASP A O 1
ATOM 1803 N N . ASN A 1 224 ? -20.141 -7.52 -5.406 1 93 224 ASN A N 1
ATOM 1804 C CA . ASN A 1 224 ? -21.531 -7.953 -5.316 1 93 224 ASN A CA 1
ATOM 1805 C C . ASN A 1 224 ? -21.656 -9.336 -4.668 1 93 224 ASN A C 1
ATOM 1807 O O . ASN A 1 224 ? -22.75 -9.758 -4.289 1 93 224 ASN A O 1
ATOM 1811 N N . ASN A 1 225 ? -20.562 -10.023 -4.496 1 90.5 225 ASN A N 1
ATOM 1812 C CA . ASN A 1 225 ? -20.594 -11.328 -3.84 1 90.5 225 ASN A CA 1
ATOM 1813 C C . ASN A 1 225 ? -20.625 -11.188 -2.32 1 90.5 225 ASN A C 1
ATOM 1815 O O . ASN A 1 225 ? -20.938 -12.141 -1.61 1 90.5 225 ASN A O 1
ATOM 1819 N N . ILE A 1 226 ? -20.25 -10.062 -1.795 1 94.88 226 ILE A N 1
ATOM 1820 C CA . ILE A 1 226 ? -20.203 -9.852 -0.353 1 94.88 226 ILE A CA 1
ATOM 1821 C C . ILE A 1 226 ? -21.594 -9.523 0.162 1 94.88 226 ILE A C 1
ATOM 1823 O O . ILE A 1 226 ? -22.234 -8.578 -0.315 1 94.88 226 ILE A O 1
ATOM 1827 N N . GLN A 1 227 ? -22.047 -10.203 1.197 1 95.44 227 GLN A N 1
ATOM 1828 C CA . GLN A 1 227 ? -23.422 -10.062 1.668 1 95.44 227 GLN A CA 1
ATOM 1829 C C . GLN A 1 227 ? -23.469 -9.383 3.031 1 95.44 227 GLN A C 1
ATOM 1831 O O . GLN A 1 227 ? -24.391 -8.617 3.318 1 95.44 227 GLN A O 1
ATOM 1836 N N . ALA A 1 228 ? -22.484 -9.773 3.844 1 95.62 228 ALA A N 1
ATOM 1837 C CA . ALA A 1 228 ? -22.516 -9.211 5.191 1 95.62 228 ALA A CA 1
ATOM 1838 C C . ALA A 1 228 ? -21.156 -9.32 5.863 1 95.62 228 ALA A C 1
ATOM 1840 O O . ALA A 1 228 ? -20.359 -10.195 5.52 1 95.62 228 ALA A O 1
ATOM 1841 N N . ILE A 1 229 ? -20.953 -8.375 6.785 1 95.44 229 ILE A N 1
ATOM 1842 C CA . ILE A 1 229 ? -19.75 -8.406 7.609 1 95.44 229 ILE A CA 1
ATOM 1843 C C . ILE A 1 229 ? -20.125 -8.742 9.055 1 95.44 229 ILE A C 1
ATOM 1845 O O . ILE A 1 229 ? -21.203 -8.383 9.523 1 95.44 229 ILE A O 1
ATOM 1849 N N . SER A 1 230 ? -19.281 -9.5 9.742 1 91.94 230 SER A N 1
ATOM 1850 C CA . SER A 1 230 ? -19.531 -9.844 11.141 1 91.94 230 SER A CA 1
ATOM 1851 C C . SER A 1 230 ? -18.219 -10.156 11.867 1 91.94 230 SER A C 1
ATOM 1853 O O . SER A 1 230 ? -17.172 -10.297 11.242 1 91.94 230 SER A O 1
ATOM 1855 N N . PHE A 1 231 ? -18.359 -10.07 13.156 1 88.81 231 PHE A N 1
ATOM 1856 C CA . PHE A 1 231 ? -17.266 -10.523 14 1 88.81 231 PHE A CA 1
ATOM 1857 C C . PHE A 1 231 ? -17.484 -11.969 14.453 1 88.81 231 PHE A C 1
ATOM 1859 O O . PHE A 1 231 ? -18.609 -12.367 14.734 1 88.81 231 PHE A O 1
ATOM 1866 N N . ASN A 1 232 ? -16.359 -12.688 14.453 1 81.19 232 ASN A N 1
ATOM 1867 C CA . ASN A 1 232 ? -16.484 -14 15.078 1 81.19 232 ASN A CA 1
ATOM 1868 C C . ASN A 1 232 ? -16.219 -13.93 16.578 1 81.19 232 ASN A C 1
ATOM 1870 O O . ASN A 1 232 ? -16.078 -12.844 17.141 1 81.19 232 ASN A O 1
ATOM 1874 N N . THR A 1 233 ? -16.156 -15.07 17.219 1 72 233 THR A N 1
ATOM 1875 C CA . THR A 1 233 ? -16.016 -15.156 18.672 1 72 233 THR A CA 1
ATOM 1876 C C . THR A 1 233 ? -14.648 -14.641 19.109 1 72 233 THR A C 1
ATOM 1878 O O . THR A 1 233 ? -14.492 -14.164 20.234 1 72 233 THR A O 1
ATOM 1881 N N . ASN A 1 234 ? -13.711 -14.703 18.219 1 72.88 234 ASN A N 1
ATOM 1882 C CA . ASN A 1 234 ? -12.359 -14.234 18.531 1 72.88 234 ASN A CA 1
ATOM 1883 C C . ASN A 1 234 ? -12.156 -12.789 18.078 1 72.88 234 ASN A C 1
ATOM 1885 O O . ASN A 1 234 ? -11.016 -12.336 17.922 1 72.88 234 ASN A O 1
ATOM 1889 N N . ASN A 1 235 ? -13.234 -12.117 17.719 1 79.5 235 ASN A N 1
ATOM 1890 C CA . ASN A 1 235 ? -13.227 -10.711 17.312 1 79.5 235 ASN A CA 1
ATOM 1891 C C . ASN A 1 235 ? -12.516 -10.523 15.977 1 79.5 235 ASN A C 1
ATOM 1893 O O . ASN A 1 235 ? -11.867 -9.5 15.758 1 79.5 235 ASN A O 1
ATOM 1897 N N . GLN A 1 236 ? -12.578 -11.57 15.234 1 85 236 GLN A N 1
ATOM 1898 C CA . GLN A 1 236 ? -12.047 -11.469 13.883 1 85 236 GLN A CA 1
ATOM 1899 C C . GLN A 1 236 ? -13.148 -11.102 12.891 1 85 236 GLN A C 1
ATOM 1901 O O . GLN A 1 236 ? -14.273 -11.594 12.984 1 85 236 GLN A O 1
ATOM 1906 N N . LEU A 1 237 ? -12.766 -10.219 12.016 1 90.88 237 LEU A N 1
ATOM 1907 C CA . LEU A 1 237 ? -13.719 -9.789 11 1 90.88 237 LEU A CA 1
ATOM 1908 C C . LEU A 1 237 ? -13.867 -10.836 9.906 1 90.88 237 LEU A C 1
ATOM 1910 O O . LEU A 1 237 ? -12.875 -11.297 9.344 1 90.88 237 LEU A O 1
ATOM 1914 N N . LYS A 1 238 ? -15.078 -11.227 9.625 1 92.5 238 LYS A N 1
ATOM 1915 C CA . LYS A 1 238 ? -15.398 -12.172 8.562 1 92.5 238 LYS A CA 1
ATOM 1916 C C . LYS A 1 238 ? -16.5 -11.633 7.66 1 92.5 238 LYS A C 1
ATOM 1918 O O . LYS A 1 238 ? -17.281 -10.773 8.07 1 92.5 238 LYS A O 1
ATOM 1923 N N . LEU A 1 239 ? -16.484 -12.141 6.5 1 94.19 239 LEU A N 1
ATOM 1924 C CA . LEU A 1 239 ? -17.484 -11.719 5.52 1 94.19 239 LEU A CA 1
ATOM 1925 C C . LEU A 1 239 ? -18.297 -12.906 5.035 1 94.19 239 LEU A C 1
ATOM 1927 O O . LEU A 1 239 ? -17.766 -13.992 4.816 1 94.19 239 LEU A O 1
ATOM 1931 N N . LYS A 1 240 ? -19.562 -12.695 5.027 1 94.88 240 LYS A N 1
ATOM 1932 C CA . LYS A 1 240 ? -20.438 -13.633 4.34 1 94.88 240 LYS A CA 1
ATOM 1933 C C . LYS A 1 240 ? -20.406 -13.414 2.83 1 94.88 240 LYS A C 1
ATOM 1935 O O . LYS A 1 240 ? -20.688 -12.312 2.352 1 94.88 240 LYS A O 1
ATOM 1940 N N . VAL A 1 241 ? -20.047 -14.469 2.111 1 92.25 241 VAL A N 1
ATOM 1941 C CA . VAL A 1 241 ? -19.891 -14.375 0.665 1 92.25 241 VAL A CA 1
ATOM 1942 C C . VAL A 1 241 ? -20.922 -15.273 -0.026 1 92.25 241 VAL A C 1
ATOM 1944 O O . VAL A 1 241 ? -21.219 -16.375 0.459 1 92.25 241 VAL A O 1
ATOM 1947 N N . LYS A 1 242 ? -21.375 -14.789 -1.157 1 90.44 242 LYS A N 1
ATOM 1948 C CA . LYS A 1 242 ? -22.359 -15.539 -1.932 1 90.44 242 LYS A CA 1
ATOM 1949 C C . LYS A 1 242 ? -21.844 -16.938 -2.281 1 90.44 242 LYS A C 1
ATOM 1951 O O . LYS A 1 242 ? -20.672 -17.094 -2.65 1 90.44 242 LYS A O 1
ATOM 1956 N N . ASP A 1 243 ? -22.578 -17.984 -2.113 1 84.44 243 ASP A N 1
ATOM 1957 C CA . ASP A 1 243 ? -22.344 -19.375 -2.52 1 84.44 243 ASP A CA 1
ATOM 1958 C C . ASP A 1 243 ? -21.25 -20.016 -1.677 1 84.44 243 ASP A C 1
ATOM 1960 O O . ASP A 1 243 ? -20.656 -21.016 -2.088 1 84.44 243 ASP A O 1
ATOM 1964 N N . ILE A 1 244 ? -20.906 -19.391 -0.649 1 86.88 244 ILE A N 1
ATOM 1965 C CA . ILE A 1 244 ? -19.984 -19.969 0.32 1 86.88 244 ILE A CA 1
ATOM 1966 C C . ILE A 1 244 ? -20.688 -20.125 1.669 1 86.88 244 ILE A C 1
ATOM 1968 O O . ILE A 1 244 ? -21.203 -19.156 2.217 1 86.88 244 ILE A O 1
ATOM 1972 N N . LYS A 1 245 ? -20.719 -21.234 2.164 1 84.5 245 LYS A N 1
ATOM 1973 C CA . LYS A 1 245 ? -21.484 -21.531 3.369 1 84.5 245 LYS A CA 1
ATOM 1974 C C . LYS A 1 245 ? -20.859 -20.891 4.602 1 84.5 245 LYS A C 1
ATOM 1976 O O . LYS A 1 245 ? -21.547 -20.328 5.441 1 84.5 245 LYS A O 1
ATOM 1981 N N . GLU A 1 246 ? -19.594 -20.969 4.672 1 87.38 246 GLU A N 1
ATOM 1982 C CA . GLU A 1 246 ? -18.891 -20.422 5.828 1 87.38 246 GLU A CA 1
ATOM 1983 C C . GLU A 1 246 ? -18.484 -18.969 5.594 1 87.38 246 GLU A C 1
ATOM 1985 O O . GLU A 1 246 ? -18.297 -18.547 4.449 1 87.38 246 GLU A O 1
ATOM 1990 N N . LYS A 1 247 ? -18.438 -18.234 6.684 1 90.75 247 LYS A N 1
ATOM 1991 C CA . LYS A 1 247 ? -17.922 -16.875 6.582 1 90.75 247 LYS A CA 1
ATOM 1992 C C . LYS A 1 247 ? -16.406 -16.891 6.336 1 90.75 247 LYS A C 1
ATOM 1994 O O . LYS A 1 247 ? -15.695 -17.734 6.867 1 90.75 247 LYS A O 1
ATOM 1999 N N . VAL A 1 248 ? -16.016 -15.977 5.621 1 90.19 248 VAL A N 1
ATOM 2000 C CA . VAL A 1 248 ? -14.625 -15.922 5.164 1 90.19 248 VAL A CA 1
ATOM 2001 C C . VAL A 1 248 ? -13.883 -14.797 5.883 1 90.19 248 VAL A C 1
ATOM 2003 O O . VAL A 1 248 ? -14.383 -13.672 5.957 1 90.19 248 VAL A O 1
ATOM 2006 N N . PRO A 1 249 ? -12.711 -15.117 6.43 1 88.5 249 PRO A N 1
ATOM 2007 C CA . PRO A 1 249 ? -11.945 -14.047 7.078 1 88.5 249 PRO A CA 1
ATOM 2008 C C . PRO A 1 249 ? -11.539 -12.945 6.109 1 88.5 249 PRO A C 1
ATOM 2010 O O . PRO A 1 249 ? -11.281 -13.211 4.934 1 88.5 249 PRO A O 1
ATOM 2013 N N . LEU A 1 250 ? -11.367 -11.734 6.633 1 89.44 250 LEU A N 1
ATOM 2014 C CA . LEU A 1 250 ? -11.031 -10.562 5.832 1 89.44 250 LEU A CA 1
ATOM 2015 C C . LEU A 1 250 ? -9.664 -10.727 5.184 1 89.44 250 LEU A C 1
ATOM 2017 O O . LEU A 1 250 ? -9.406 -10.156 4.117 1 89.44 250 LEU A O 1
ATOM 2021 N N . SER A 1 251 ? -8.789 -11.508 5.723 1 82.12 251 SER A N 1
ATOM 2022 C CA . SER A 1 251 ? -7.418 -11.68 5.262 1 82.12 251 SER A CA 1
ATOM 2023 C C . SER A 1 251 ? -7.375 -12.344 3.887 1 82.12 251 SER A C 1
ATOM 2025 O O . SER A 1 251 ? -6.359 -12.273 3.191 1 82.12 251 SER A O 1
ATOM 2027 N N . VAL A 1 252 ? -8.461 -12.969 3.506 1 84.19 252 VAL A N 1
ATOM 2028 C CA . VAL A 1 252 ? -8.516 -13.688 2.238 1 84.19 252 VAL A CA 1
ATOM 2029 C C . VAL A 1 252 ? -8.75 -12.703 1.096 1 84.19 252 VAL A C 1
ATOM 2031 O O . VAL A 1 252 ? -8.461 -13.008 -0.064 1 84.19 252 VAL A O 1
ATOM 2034 N N . PHE A 1 253 ? -9.195 -11.586 1.402 1 86.94 253 PHE A N 1
ATOM 2035 C CA . PHE A 1 253 ? -9.57 -10.617 0.377 1 86.94 253 PHE A CA 1
ATOM 2036 C C . PHE A 1 253 ? -8.406 -9.695 0.056 1 86.94 253 PHE A C 1
ATOM 2038 O O . PHE A 1 253 ? -7.418 -9.648 0.795 1 86.94 253 PHE A O 1
ATOM 2045 N N . GLY A 1 254 ? -8.523 -9.016 -1.045 1 86.06 254 GLY A N 1
ATOM 2046 C CA . GLY A 1 254 ? -7.473 -8.133 -1.52 1 86.06 254 GLY A CA 1
ATOM 2047 C C . GLY A 1 254 ? -7.344 -6.859 -0.698 1 86.06 254 GLY A C 1
ATOM 2048 O O . GLY A 1 254 ? -8.258 -6.496 0.041 1 86.06 254 GLY A O 1
ATOM 2049 N N . ASP A 1 255 ? -6.234 -6.223 -0.858 1 86.81 255 ASP A N 1
ATOM 2050 C CA . ASP A 1 255 ? -5.926 -4.992 -0.132 1 86.81 255 ASP A CA 1
ATOM 2051 C C . ASP A 1 255 ? -6.898 -3.875 -0.504 1 86.81 255 ASP A C 1
ATOM 2053 O O . ASP A 1 255 ? -7.191 -3.002 0.315 1 86.81 255 ASP A O 1
ATOM 2057 N N . GLY A 1 256 ? -7.379 -3.914 -1.695 1 91.25 256 GLY A N 1
ATOM 2058 C CA . GLY A 1 256 ? -8.344 -2.91 -2.121 1 91.25 256 GLY A CA 1
ATOM 2059 C C . GLY A 1 256 ? -9.609 -2.902 -1.286 1 91.25 256 GLY A C 1
ATOM 2060 O O . GLY A 1 256 ? -10.062 -1.843 -0.848 1 91.25 256 GLY A O 1
ATOM 2061 N N . LEU A 1 257 ? -10.125 -4.074 -1.064 1 92.75 257 LEU A N 1
ATOM 2062 C CA . LEU A 1 257 ? -11.328 -4.176 -0.249 1 92.75 257 LEU A CA 1
ATOM 2063 C C . LEU A 1 257 ? -11.055 -3.73 1.184 1 92.75 257 LEU A C 1
ATOM 2065 O O . LEU A 1 257 ? -11.867 -3.023 1.785 1 92.75 257 LEU A O 1
ATOM 2069 N N . LYS A 1 258 ? -9.953 -4.164 1.702 1 91.25 258 LYS A N 1
ATOM 2070 C CA . LYS A 1 258 ? -9.602 -3.789 3.068 1 91.25 258 LYS A CA 1
ATOM 2071 C C . LYS A 1 258 ? -9.484 -2.273 3.209 1 91.25 258 LYS A C 1
ATOM 2073 O O . LYS A 1 258 ? -9.969 -1.696 4.184 1 91.25 258 LYS A O 1
ATOM 2078 N N . LYS A 1 259 ? -8.859 -1.683 2.289 1 92.62 259 LYS A N 1
ATOM 2079 C CA . LYS A 1 259 ? -8.711 -0.229 2.311 1 92.62 259 LYS A CA 1
ATOM 2080 C C . LYS A 1 259 ? -10.07 0.459 2.199 1 92.62 259 LYS A C 1
ATOM 2082 O O . LYS A 1 259 ? -10.359 1.399 2.941 1 92.62 259 LYS A O 1
ATOM 2087 N N . TYR A 1 260 ? -10.852 -0.027 1.247 1 96.06 260 TYR A N 1
ATOM 2088 C CA . TYR A 1 260 ? -12.188 0.518 1.067 1 96.06 260 TYR A CA 1
ATOM 2089 C C . TYR A 1 260 ? -13 0.41 2.355 1 96.06 260 TYR A C 1
ATOM 2091 O O . TYR A 1 260 ? -13.656 1.371 2.766 1 96.06 260 TYR A O 1
ATOM 2099 N N . LEU A 1 261 ? -12.93 -0.744 2.955 1 95.81 261 LEU A N 1
ATOM 2100 C CA . LEU A 1 261 ? -13.633 -0.988 4.207 1 95.81 261 LEU A CA 1
ATOM 2101 C C . LEU A 1 261 ? -13.172 -0.021 5.293 1 95.81 261 LEU A C 1
ATOM 2103 O O . LEU A 1 261 ? -13.984 0.542 6.023 1 95.81 261 LEU A O 1
ATOM 2107 N N . HIS A 1 262 ? -11.922 0.167 5.359 1 93.88 262 HIS A N 1
ATOM 2108 C CA . HIS A 1 262 ? -11.383 1.08 6.359 1 93.88 262 HIS A CA 1
ATOM 2109 C C . HIS A 1 262 ? -11.883 2.502 6.137 1 93.88 262 HIS A C 1
ATOM 2111 O O . HIS A 1 262 ? -12.328 3.162 7.082 1 93.88 262 HIS A O 1
ATOM 2117 N N . ILE A 1 263 ? -11.828 2.969 4.941 1 95.25 263 ILE A N 1
ATOM 2118 C CA . ILE A 1 263 ? -12.203 4.344 4.629 1 95.25 263 ILE A CA 1
ATOM 2119 C C . ILE A 1 263 ? -13.695 4.539 4.895 1 95.25 263 ILE A C 1
ATOM 2121 O O . ILE A 1 263 ? -14.094 5.469 5.602 1 95.25 263 ILE A O 1
ATOM 2125 N N . VAL A 1 264 ? -14.5 3.629 4.426 1 96.19 264 VAL A N 1
ATOM 2126 C CA . VAL A 1 264 ? -15.945 3.756 4.562 1 96.19 264 VAL A CA 1
ATOM 2127 C C . VAL A 1 264 ? -16.344 3.676 6.035 1 96.19 264 VAL A C 1
ATOM 2129 O O . VAL A 1 264 ? -17.188 4.445 6.504 1 96.19 264 VAL A O 1
ATOM 2132 N N . SER A 1 265 ? -15.695 2.75 6.715 1 95.25 265 SER A N 1
ATOM 2133 C CA . SER A 1 265 ? -16.031 2.621 8.133 1 95.25 265 SER A CA 1
ATOM 2134 C C . SER A 1 265 ? -15.625 3.873 8.906 1 95.25 265 SER A C 1
ATOM 2136 O O . SER A 1 265 ? -16.297 4.25 9.867 1 95.25 265 SER A O 1
ATOM 2138 N N . ALA A 1 266 ? -14.539 4.484 8.539 1 92.38 266 ALA A N 1
ATOM 2139 C CA . ALA A 1 266 ? -14.109 5.723 9.18 1 92.38 266 ALA A CA 1
ATOM 2140 C C . ALA A 1 266 ? -15.148 6.824 8.984 1 92.38 266 ALA A C 1
ATOM 2142 O O . ALA A 1 266 ? -15.43 7.594 9.906 1 92.38 266 ALA A O 1
ATOM 2143 N N . PHE A 1 267 ? -15.734 6.879 7.836 1 93.62 267 PHE A N 1
ATOM 2144 C CA . PHE A 1 267 ? -16.766 7.875 7.539 1 93.62 267 PHE A CA 1
ATOM 2145 C C . PHE A 1 267 ? -18.016 7.621 8.359 1 93.62 267 PHE A C 1
ATOM 2147 O O . PHE A 1 267 ? -18.703 8.562 8.766 1 93.62 267 PHE A O 1
ATOM 2154 N N . MET A 1 268 ? -18.297 6.418 8.617 1 93.06 268 MET A N 1
ATOM 2155 C CA . MET A 1 268 ? -19.578 6.039 9.227 1 93.06 268 MET A CA 1
ATOM 2156 C C . MET A 1 268 ? -19.484 6.09 10.742 1 93.06 268 MET A C 1
ATOM 2158 O O . MET A 1 268 ? -20.453 6.445 11.422 1 93.06 268 MET A O 1
ATOM 2162 N N . ALA A 1 269 ? -18.422 5.609 11.25 1 86.81 269 ALA A N 1
ATOM 2163 C CA . ALA A 1 269 ? -18.312 5.395 12.688 1 86.81 269 ALA A CA 1
ATOM 2164 C C . ALA A 1 269 ? -17.938 6.688 13.406 1 86.81 269 ALA A C 1
ATOM 2166 O O . ALA A 1 269 ? -18.328 6.898 14.562 1 86.81 269 ALA A O 1
ATOM 2167 N N . ASP A 1 270 ? -17.141 7.395 12.711 1 72.06 270 ASP A N 1
ATOM 2168 C CA . ASP A 1 270 ? -16.516 8.508 13.422 1 72.06 270 ASP A CA 1
ATOM 2169 C C . ASP A 1 270 ? -17.234 9.828 13.109 1 72.06 270 ASP A C 1
ATOM 2171 O O . ASP A 1 270 ? -17.719 10.023 11.992 1 72.06 270 ASP A O 1
ATOM 2175 N N . ASN A 1 271 ? -17.75 10.477 13.984 1 77.81 271 ASN A N 1
ATOM 2176 C CA . ASN A 1 271 ? -18.219 11.836 13.789 1 77.81 271 ASN A CA 1
ATOM 2177 C C . ASN A 1 271 ? -17.062 12.812 13.594 1 77.81 271 ASN A C 1
ATOM 2179 O O . ASN A 1 271 ? -17.016 13.852 14.258 1 77.81 271 ASN A O 1
ATOM 2183 N N . ALA A 1 272 ? -16.25 12.352 12.656 1 82.12 272 ALA A N 1
ATOM 2184 C CA . ALA A 1 272 ? -15.039 13.156 12.438 1 82.12 272 ALA A CA 1
ATOM 2185 C C . ALA A 1 272 ? -15.367 14.422 11.656 1 82.12 272 ALA A C 1
ATOM 2187 O O . ALA A 1 272 ? -16.219 14.422 10.773 1 82.12 272 ALA A O 1
ATOM 2188 N N . LYS A 1 273 ? -14.68 15.469 12.008 1 86.06 273 LYS A N 1
ATOM 2189 C CA . LYS A 1 273 ? -14.812 16.719 11.273 1 86.06 273 LYS A CA 1
ATOM 2190 C C . LYS A 1 273 ? -13.812 16.797 10.125 1 86.06 273 LYS A C 1
ATOM 2192 O O . LYS A 1 273 ? -14.039 17.5 9.141 1 86.06 273 LYS A O 1
ATOM 2197 N N . THR A 1 274 ? -12.711 16.109 10.32 1 90.5 274 THR A N 1
ATOM 2198 C CA . THR A 1 274 ? -11.711 16.031 9.258 1 90.5 274 THR A CA 1
ATOM 2199 C C . THR A 1 274 ? -11.227 14.586 9.094 1 90.5 274 THR A C 1
ATOM 2201 O O . THR A 1 274 ? -11.016 13.883 10.078 1 90.5 274 THR A O 1
ATOM 2204 N N . ILE A 1 275 ? -11.094 14.164 7.887 1 92.94 275 ILE A N 1
ATOM 2205 C CA . ILE A 1 275 ? -10.562 12.836 7.57 1 92.94 275 ILE A CA 1
ATOM 2206 C C . ILE A 1 275 ? -9.375 12.977 6.617 1 92.94 275 ILE A C 1
ATOM 2208 O O . ILE A 1 275 ? -9.469 13.656 5.594 1 92.94 275 ILE A O 1
ATOM 2212 N N . TYR A 1 276 ? -8.273 12.414 7.016 1 94.38 276 TYR A N 1
ATOM 2213 C CA . TYR A 1 276 ? -7.055 12.422 6.215 1 94.38 276 TYR A CA 1
ATOM 2214 C C . TYR A 1 276 ? -6.77 11.039 5.645 1 94.38 276 TYR A C 1
ATOM 2216 O O . TYR A 1 276 ? -6.625 10.07 6.391 1 94.38 276 TYR A O 1
ATOM 2224 N N . ILE A 1 277 ? -6.684 10.914 4.355 1 96.12 277 ILE A N 1
ATOM 2225 C CA . ILE A 1 277 ? -6.434 9.641 3.695 1 96.12 277 ILE A CA 1
ATOM 2226 C C . ILE A 1 277 ? -5.156 9.727 2.863 1 96.12 277 ILE A C 1
ATOM 2228 O O . ILE A 1 277 ? -5.078 10.516 1.92 1 96.12 277 ILE A O 1
ATOM 2232 N N . ASP A 1 278 ? -4.203 8.922 3.252 1 94.69 278 ASP A N 1
ATOM 2233 C CA . ASP A 1 278 ? -2.939 8.898 2.52 1 94.69 278 ASP A CA 1
ATOM 2234 C C . ASP A 1 278 ? -2.98 7.867 1.391 1 94.69 278 ASP A C 1
ATOM 2236 O O . ASP A 1 278 ? -3.516 6.773 1.562 1 94.69 278 ASP A O 1
ATOM 2240 N N . GLU A 1 279 ? -2.521 8.242 0.24 1 93 279 GLU A N 1
ATOM 2241 C CA . GLU A 1 279 ? -2.438 7.371 -0.928 1 93 279 GLU A CA 1
ATOM 2242 C C . GLU A 1 279 ? -3.75 6.625 -1.153 1 93 279 GLU A C 1
ATOM 2244 O O . GLU A 1 279 ? -3.773 5.395 -1.175 1 93 279 GLU A O 1
ATOM 2249 N N . VAL A 1 280 ? -4.77 7.324 -1.509 1 95.81 280 VAL A N 1
ATOM 2250 C CA . VAL A 1 280 ? -6.145 6.84 -1.506 1 95.81 280 VAL A CA 1
ATOM 2251 C C . VAL A 1 280 ? -6.328 5.793 -2.602 1 95.81 280 VAL A C 1
ATOM 2253 O O . VAL A 1 280 ? -7.125 4.863 -2.451 1 95.81 280 VAL A O 1
ATOM 2256 N N . GLU A 1 281 ? -5.555 5.863 -3.633 1 94.31 281 GLU A N 1
ATOM 2257 C CA . GLU A 1 281 ? -5.785 5.023 -4.805 1 94.31 281 GLU A CA 1
ATOM 2258 C C . GLU A 1 281 ? -5.184 3.633 -4.617 1 94.31 281 GLU A C 1
ATOM 2260 O O . GLU A 1 281 ? -5.531 2.699 -5.344 1 94.31 281 GLU A O 1
ATOM 2265 N N . ASN A 1 282 ? -4.266 3.484 -3.684 1 92 282 ASN A N 1
ATOM 2266 C CA . ASN A 1 282 ? -3.492 2.25 -3.58 1 92 282 ASN A CA 1
ATOM 2267 C C . ASN A 1 282 ? -4.402 1.033 -3.426 1 92 282 ASN A C 1
ATOM 2269 O O . ASN A 1 282 ? -5.266 1.007 -2.549 1 92 282 ASN A O 1
ATOM 2273 N N . GLY A 1 283 ? -4.215 0.103 -4.332 1 90.56 283 GLY A N 1
ATOM 2274 C CA . GLY A 1 283 ? -4.926 -1.163 -4.258 1 90.56 283 GLY A CA 1
ATOM 2275 C C . GLY A 1 283 ? -6.273 -1.131 -4.953 1 90.56 283 GLY A C 1
ATOM 2276 O O . GLY A 1 283 ? -6.934 -2.164 -5.09 1 90.56 283 GLY A O 1
ATOM 2277 N N . LEU A 1 284 ? -6.617 0.024 -5.484 1 93.25 284 LEU A N 1
ATOM 2278 C CA . LEU A 1 284 ? -7.969 0.146 -6.023 1 93.25 284 LEU A CA 1
ATOM 2279 C C . LEU A 1 284 ? -7.941 0.185 -7.551 1 93.25 284 LEU A C 1
ATOM 2281 O O . LEU A 1 284 ? -7.148 0.92 -8.141 1 93.25 284 LEU A O 1
ATOM 2285 N N . HIS A 1 285 ? -8.797 -0.602 -8.117 1 91.81 285 HIS A N 1
ATOM 2286 C CA . HIS A 1 285 ? -9.133 -0.487 -9.523 1 91.81 285 HIS A CA 1
ATOM 2287 C C . HIS A 1 285 ? -9.906 0.797 -9.805 1 91.81 285 HIS A C 1
ATOM 2289 O O . HIS A 1 285 ? -10.562 1.336 -8.914 1 91.81 285 HIS A O 1
ATOM 2295 N N . PHE A 1 286 ? -9.859 1.286 -10.984 1 91.56 286 PHE A N 1
ATOM 2296 C CA . PHE A 1 286 ? -10.453 2.584 -11.289 1 91.56 286 PHE A CA 1
ATOM 2297 C C . PHE A 1 286 ? -11.945 2.578 -11.008 1 91.56 286 PHE A C 1
ATOM 2299 O O . PHE A 1 286 ? -12.508 3.584 -10.562 1 91.56 286 PHE A O 1
ATOM 2306 N N . SER A 1 287 ? -12.609 1.495 -11.289 1 92.31 287 SER A N 1
ATOM 2307 C CA . SER A 1 287 ? -14.039 1.415 -11.008 1 92.31 287 SER A CA 1
ATOM 2308 C C . SER A 1 287 ? -14.32 1.556 -9.516 1 92.31 287 SER A C 1
ATOM 2310 O O . SER A 1 287 ? -15.32 2.158 -9.125 1 92.31 287 SER A O 1
ATOM 2312 N N . ARG A 1 288 ? -13.453 1.061 -8.711 1 94.44 288 ARG A N 1
ATOM 2313 C CA . ARG A 1 288 ? -13.625 1.149 -7.262 1 94.44 288 ARG A CA 1
ATOM 2314 C C . ARG A 1 288 ? -13.195 2.516 -6.742 1 94.44 288 ARG A C 1
ATOM 2316 O O . ARG A 1 288 ? -13.742 3.014 -5.758 1 94.44 288 ARG A O 1
ATOM 2323 N N . MET A 1 289 ? -12.219 3.109 -7.441 1 96.06 289 MET A N 1
ATOM 2324 C CA . MET A 1 289 ? -11.898 4.496 -7.117 1 96.06 289 MET A CA 1
ATOM 2325 C C . MET A 1 289 ? -13.109 5.398 -7.316 1 96.06 289 MET A C 1
ATOM 2327 O O . MET A 1 289 ? -13.398 6.25 -6.477 1 96.06 289 MET A O 1
ATOM 2331 N N . ARG A 1 290 ? -13.797 5.145 -8.43 1 95.88 290 ARG A N 1
ATOM 2332 C CA . ARG A 1 290 ? -15.008 5.906 -8.734 1 95.88 290 ARG A CA 1
ATOM 2333 C C . ARG A 1 290 ? -16.062 5.723 -7.652 1 95.88 290 ARG A C 1
ATOM 2335 O O . ARG A 1 290 ? -16.656 6.695 -7.184 1 95.88 290 ARG A O 1
ATOM 2342 N N . LEU A 1 291 ? -16.25 4.492 -7.297 1 97 291 LEU A N 1
ATOM 2343 C CA . LEU A 1 291 ? -17.203 4.168 -6.246 1 97 291 LEU A CA 1
ATOM 2344 C C . LEU A 1 291 ? -16.844 4.871 -4.941 1 97 291 LEU A C 1
ATOM 2346 O O . LEU A 1 291 ? -17.703 5.465 -4.289 1 97 291 LEU A O 1
ATOM 2350 N N . LEU A 1 292 ? -15.617 4.789 -4.57 1 97.75 292 LEU A N 1
ATOM 2351 C CA . LEU A 1 292 ? -15.148 5.391 -3.328 1 97.75 292 LEU A CA 1
ATOM 2352 C C . LEU A 1 292 ? -15.375 6.898 -3.336 1 97.75 292 LEU A C 1
ATOM 2354 O O . LEU A 1 292 ? -15.852 7.465 -2.35 1 97.75 292 LEU A O 1
ATOM 2358 N N . LEU A 1 293 ? -15.055 7.535 -4.426 1 98.19 293 LEU A N 1
ATOM 2359 C CA . LEU A 1 293 ? -15.211 8.984 -4.543 1 98.19 293 LEU A CA 1
ATOM 2360 C C . LEU A 1 293 ? -16.672 9.383 -4.449 1 98.19 293 LEU A C 1
ATOM 2362 O O . LEU A 1 293 ? -17.016 10.344 -3.756 1 98.19 293 LEU A O 1
ATOM 2366 N N . LYS A 1 294 ? -17.531 8.664 -5.129 1 98.12 294 LYS A N 1
ATOM 2367 C CA . LYS A 1 294 ? -18.969 8.938 -5.055 1 98.12 294 LYS A CA 1
ATOM 2368 C C . LYS A 1 294 ? -19.469 8.836 -3.621 1 98.12 294 LYS A C 1
ATOM 2370 O O . LYS A 1 294 ? -20.203 9.711 -3.148 1 98.12 294 LYS A O 1
ATOM 2375 N N . ASN A 1 295 ? -19.062 7.793 -2.988 1 97.62 295 ASN A N 1
ATOM 2376 C CA . ASN A 1 295 ? -19.469 7.598 -1.603 1 97.62 295 ASN A CA 1
ATOM 2377 C C . ASN A 1 295 ? -18.906 8.688 -0.69 1 97.62 295 ASN A C 1
ATOM 2379 O O . ASN A 1 295 ? -19.594 9.141 0.231 1 97.62 295 ASN A O 1
ATOM 2383 N N . THR A 1 296 ? -17.672 9.055 -0.882 1 97.69 296 THR A N 1
ATOM 2384 C CA . THR A 1 296 ? -17.047 10.117 -0.093 1 97.69 296 THR A CA 1
ATOM 2385 C C . THR A 1 296 ? -17.859 11.398 -0.193 1 97.69 296 THR A C 1
ATOM 2387 O O . THR A 1 296 ? -18.172 12.031 0.823 1 97.69 296 THR A O 1
ATOM 2390 N N . ILE A 1 297 ? -18.25 11.75 -1.393 1 98.06 297 ILE A N 1
ATOM 2391 C CA . ILE A 1 297 ? -19.031 12.961 -1.619 1 98.06 297 ILE A CA 1
ATOM 2392 C C . ILE A 1 297 ? -20.391 12.836 -0.936 1 98.06 297 ILE A C 1
ATOM 2394 O O . ILE A 1 297 ? -20.875 13.781 -0.314 1 98.06 297 ILE A O 1
ATOM 2398 N N . ASP A 1 298 ? -20.984 11.664 -1.016 1 97.12 298 ASP A N 1
ATOM 2399 C CA . ASP A 1 298 ? -22.266 11.43 -0.343 1 97.12 298 ASP A CA 1
ATOM 2400 C C . ASP A 1 298 ? -22.125 11.594 1.168 1 97.12 298 ASP A C 1
ATOM 2402 O O . ASP A 1 298 ? -23 12.164 1.818 1 97.12 298 ASP A O 1
ATOM 2406 N N . PHE A 1 299 ? -21.062 11.07 1.708 1 95.81 299 PHE A N 1
ATOM 2407 C CA . PHE A 1 299 ? -20.812 11.219 3.139 1 95.81 299 PHE A CA 1
ATOM 2408 C C . PHE A 1 299 ? -20.672 12.688 3.514 1 95.81 299 PHE A C 1
ATOM 2410 O O . PHE A 1 299 ? -21.172 13.125 4.551 1 95.81 299 PHE A O 1
ATOM 2417 N N . ILE A 1 300 ? -19.938 13.438 2.715 1 96 300 ILE A N 1
ATOM 2418 C CA . ILE A 1 300 ? -19.75 14.859 2.979 1 96 300 ILE A CA 1
ATOM 2419 C C . ILE A 1 300 ? -21.094 15.578 2.928 1 96 300 ILE A C 1
ATOM 2421 O O . ILE A 1 300 ? -21.422 16.359 3.828 1 96 300 ILE A O 1
ATOM 2425 N N . ASN A 1 301 ? -21.891 15.289 1.934 1 95.25 301 ASN A N 1
ATOM 2426 C CA . ASN A 1 301 ? -23.172 15.938 1.733 1 95.25 301 ASN A CA 1
ATOM 2427 C C . ASN A 1 301 ? -24.156 15.594 2.85 1 95.25 301 ASN A C 1
ATOM 2429 O O . ASN A 1 301 ? -24.953 16.438 3.26 1 95.25 301 ASN A O 1
ATOM 2433 N N . ASN A 1 302 ? -24.062 14.406 3.297 1 92.19 302 ASN A N 1
ATOM 2434 C CA . ASN A 1 302 ? -25.047 13.922 4.262 1 92.19 302 ASN A CA 1
ATOM 2435 C C . ASN A 1 302 ? -24.562 14.117 5.695 1 92.19 302 ASN A C 1
ATOM 2437 O O . ASN A 1 302 ? -25.234 13.703 6.645 1 92.19 302 ASN A O 1
ATOM 2441 N N . ASN A 1 303 ? -23.438 14.672 5.801 1 89.44 303 ASN A N 1
ATOM 2442 C CA . ASN A 1 303 ? -22.922 14.914 7.145 1 89.44 303 ASN A CA 1
ATOM 2443 C C . ASN A 1 303 ? -23.844 15.836 7.941 1 89.44 303 ASN A C 1
ATOM 2445 O O . ASN A 1 303 ? -24.203 16.922 7.473 1 89.44 303 ASN A O 1
ATOM 2449 N N . LYS A 1 304 ? -24.203 15.422 9.07 1 81.12 304 LYS A N 1
ATOM 2450 C CA . LYS A 1 304 ? -25.203 16.094 9.898 1 81.12 304 LYS A CA 1
ATOM 2451 C C . LYS A 1 304 ? -24.75 17.516 10.25 1 81.12 304 LYS A C 1
ATOM 2453 O O . LYS A 1 304 ? -25.547 18.453 10.219 1 81.12 304 LYS A O 1
ATOM 2458 N N . ASP A 1 305 ? -23.516 17.656 10.547 1 79.94 305 ASP A N 1
ATOM 2459 C CA . ASP A 1 305 ? -22.984 18.938 10.977 1 79.94 305 ASP A CA 1
ATOM 2460 C C . ASP A 1 305 ? -22.594 19.797 9.773 1 79.94 305 ASP A C 1
ATOM 2462 O O . ASP A 1 305 ? -22.359 21 9.914 1 79.94 305 ASP A O 1
ATOM 2466 N N . GLY A 1 306 ? -22.484 19.219 8.633 1 81.31 306 GLY A N 1
ATOM 2467 C CA . GLY A 1 306 ? -22.156 19.938 7.402 1 81.31 306 GLY A CA 1
ATOM 2468 C C . GLY A 1 306 ? -20.734 20.438 7.367 1 81.31 306 GLY A C 1
ATOM 2469 O O . GLY A 1 306 ? -20.391 21.297 6.555 1 81.31 306 GLY A O 1
ATOM 2470 N N . ASN A 1 307 ? -19.891 19.953 8.203 1 84.5 307 ASN A N 1
ATOM 2471 C CA . ASN A 1 307 ? -18.547 20.516 8.312 1 84.5 307 ASN A CA 1
ATOM 2472 C C . ASN A 1 307 ? -17.469 19.438 8.109 1 84.5 307 ASN A C 1
ATOM 2474 O O . ASN A 1 307 ? -16.328 19.625 8.516 1 84.5 307 ASN A O 1
ATOM 2478 N N . LEU A 1 308 ? -17.812 18.359 7.5 1 91.75 308 LEU A N 1
ATOM 2479 C CA . LEU A 1 308 ? -16.828 17.312 7.223 1 91.75 308 LEU A CA 1
ATOM 2480 C C . LEU A 1 308 ? -15.875 17.75 6.113 1 91.75 308 LEU A C 1
ATOM 2482 O O . LEU A 1 308 ? -16.328 18.172 5.039 1 91.75 308 LEU A O 1
ATOM 2486 N N . GLN A 1 309 ? -14.633 17.766 6.461 1 93.62 309 GLN A N 1
ATOM 2487 C CA . GLN A 1 309 ? -13.586 18.062 5.488 1 93.62 309 GLN A CA 1
ATOM 2488 C C . GLN A 1 309 ? -12.711 16.844 5.242 1 93.62 309 GLN A C 1
ATOM 2490 O O . GLN A 1 309 ? -12.328 16.141 6.184 1 93.62 309 GLN A O 1
ATOM 2495 N N . VAL A 1 310 ? -12.453 16.594 3.998 1 96.75 310 VAL A N 1
ATOM 2496 C CA . VAL A 1 310 ? -11.68 15.414 3.641 1 96.75 310 VAL A CA 1
ATOM 2497 C C . VAL A 1 310 ? -10.422 15.828 2.883 1 96.75 310 VAL A C 1
ATOM 2499 O O . VAL A 1 310 ? -10.484 16.641 1.965 1 96.75 310 VAL A O 1
ATOM 2502 N N . PHE A 1 311 ? -9.297 15.344 3.312 1 97 311 PHE A N 1
ATOM 2503 C CA . PHE A 1 311 ? -8.016 15.508 2.641 1 97 311 PHE A CA 1
ATOM 2504 C C . PHE A 1 311 ? -7.488 14.164 2.154 1 97 311 PHE A C 1
ATOM 2506 O O . PHE A 1 311 ? -7.375 13.211 2.934 1 97 311 PHE A O 1
ATOM 2513 N N . MET A 1 312 ? -7.199 14.07 0.871 1 97.88 312 MET A N 1
ATOM 2514 C CA . MET A 1 312 ? -6.656 12.844 0.288 1 97.88 312 MET A CA 1
ATOM 2515 C C . MET A 1 312 ? -5.359 13.125 -0.46 1 97.88 312 MET A C 1
ATOM 2517 O O . MET A 1 312 ? -5.246 14.133 -1.159 1 97.88 312 MET A O 1
ATOM 2521 N N . THR A 1 313 ? -4.395 12.281 -0.256 1 96.94 313 THR A N 1
ATOM 2522 C CA . THR A 1 313 ? -3.203 12.359 -1.095 1 96.94 313 THR A CA 1
ATOM 2523 C C . THR A 1 313 ? -3.238 11.297 -2.186 1 96.94 313 THR A C 1
ATOM 2525 O O . THR A 1 313 ? -3.809 10.219 -1.989 1 96.94 313 THR A O 1
ATOM 2528 N N . THR A 1 314 ? -2.658 11.57 -3.344 1 95.25 314 THR A N 1
ATOM 2529 C CA . THR A 1 314 ? -2.576 10.617 -4.449 1 95.25 314 THR A CA 1
ATOM 2530 C C . THR A 1 314 ? -1.395 10.945 -5.355 1 95.25 314 THR A C 1
ATOM 2532 O O . THR A 1 314 ? -0.973 12.102 -5.441 1 95.25 314 THR A O 1
ATOM 2535 N N . HIS A 1 315 ? -0.883 9.922 -5.977 1 90.31 315 HIS A N 1
ATOM 2536 C CA . HIS A 1 315 ? 0.104 10.055 -7.039 1 90.31 315 HIS A CA 1
ATOM 2537 C C . HIS A 1 315 ? -0.513 9.758 -8.406 1 90.31 315 HIS A C 1
ATOM 2539 O O . HIS A 1 315 ? 0.136 9.938 -9.438 1 90.31 315 HIS A O 1
ATOM 2545 N N . SER A 1 316 ? -1.711 9.461 -8.398 1 90.5 316 SER A N 1
ATOM 2546 C CA . SER A 1 316 ? -2.303 8.812 -9.57 1 90.5 316 SER A CA 1
ATOM 2547 C C . SER A 1 316 ? -3.021 9.82 -10.453 1 90.5 316 SER A C 1
ATOM 2549 O O . SER A 1 316 ? -3.984 10.461 -10.023 1 90.5 316 SER A O 1
ATOM 2551 N N . GLN A 1 317 ? -2.564 9.906 -11.617 1 90.06 317 GLN A N 1
ATOM 2552 C CA . GLN A 1 317 ? -3.285 10.727 -12.586 1 90.06 317 GLN A CA 1
ATOM 2553 C C . GLN A 1 317 ? -4.652 10.125 -12.906 1 90.06 317 GLN A C 1
ATOM 2555 O O . GLN A 1 317 ? -5.613 10.859 -13.148 1 90.06 317 GLN A O 1
ATOM 2560 N N . GLU A 1 318 ? -4.645 8.828 -12.906 1 90.31 318 GLU A N 1
ATOM 2561 C CA . GLU A 1 318 ? -5.906 8.117 -13.109 1 90.31 318 GLU A CA 1
ATOM 2562 C C . GLU A 1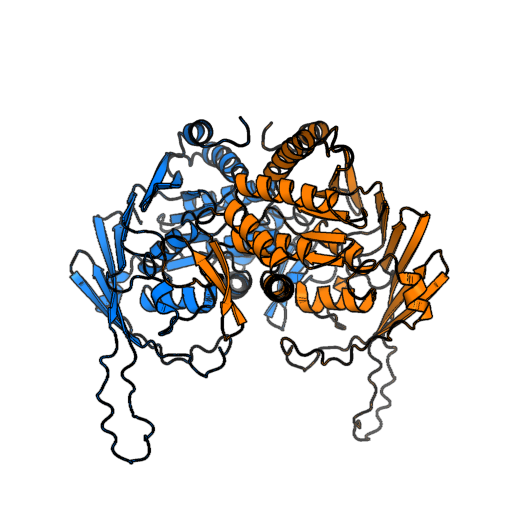 318 ? -6.945 8.531 -12.07 1 90.31 318 GLU A C 1
ATOM 2564 O O . GLU A 1 318 ? -8.109 8.75 -12.406 1 90.31 318 GLU A O 1
ATOM 2569 N N . PHE A 1 319 ? -6.547 8.68 -10.922 1 93.94 319 PHE A N 1
ATOM 2570 C CA . PHE A 1 319 ? -7.445 9.078 -9.844 1 93.94 319 PHE A CA 1
ATOM 2571 C C . PHE A 1 319 ? -7.984 10.484 -10.078 1 93.94 319 PHE A C 1
ATOM 2573 O O . PHE A 1 319 ? -9.164 10.742 -9.852 1 93.94 319 PHE A O 1
ATOM 2580 N N . ILE A 1 320 ? -7.148 11.344 -10.5 1 93.94 320 ILE A N 1
ATOM 2581 C CA . ILE A 1 320 ? -7.551 12.727 -10.727 1 93.94 320 ILE A CA 1
ATOM 2582 C C . ILE A 1 320 ? -8.539 12.797 -11.883 1 93.94 320 ILE A C 1
ATOM 2584 O O . ILE A 1 320 ? -9.484 13.586 -11.859 1 93.94 320 ILE A O 1
ATOM 2588 N N . GLU A 1 321 ? -8.328 11.984 -12.867 1 91.81 321 GLU A N 1
ATOM 2589 C CA . GLU A 1 321 ? -9.273 11.93 -13.977 1 91.81 321 GLU A CA 1
ATOM 2590 C C . GLU A 1 321 ? -10.648 11.453 -13.516 1 91.81 321 GLU A C 1
ATOM 2592 O O . GLU A 1 321 ? -11.672 12.008 -13.922 1 91.81 321 GLU A O 1
ATOM 2597 N N . ILE A 1 322 ? -10.625 10.477 -12.742 1 94.44 322 ILE A N 1
ATOM 2598 C CA . ILE A 1 322 ? -11.875 9.945 -12.219 1 94.44 322 ILE A CA 1
ATOM 2599 C C . ILE A 1 322 ? -12.539 10.984 -11.32 1 94.44 322 ILE A C 1
ATOM 2601 O O . ILE A 1 322 ? -13.758 11.164 -11.359 1 94.44 322 ILE A O 1
ATOM 2605 N N . LEU A 1 323 ? -11.727 11.648 -10.516 1 96.69 323 LEU A N 1
ATOM 2606 C CA . LEU A 1 323 ? -12.219 12.734 -9.672 1 96.69 323 LEU A CA 1
ATOM 2607 C C . LEU A 1 323 ? -12.969 13.773 -10.508 1 96.69 323 LEU A C 1
ATOM 2609 O O . LEU A 1 323 ? -14.078 14.172 -10.156 1 96.69 323 LEU A O 1
ATOM 2613 N N . ASP A 1 324 ? -12.352 14.156 -11.57 1 95.12 324 ASP A N 1
ATOM 2614 C CA . ASP A 1 324 ? -12.93 15.18 -12.438 1 95.12 324 ASP A CA 1
ATOM 2615 C C . ASP A 1 324 ? -14.312 14.758 -12.938 1 95.12 324 ASP A C 1
ATOM 2617 O O . ASP A 1 324 ? -15.25 15.555 -12.945 1 95.12 324 ASP A O 1
ATOM 2621 N N . GLN A 1 325 ? -14.445 13.547 -13.305 1 94.31 325 GLN A N 1
ATOM 2622 C CA . GLN A 1 325 ? -15.711 13.023 -13.789 1 94.31 325 GLN A CA 1
ATOM 2623 C C . GLN A 1 325 ? -16.75 12.961 -12.672 1 94.31 325 GLN A C 1
ATOM 2625 O O . GLN A 1 325 ? -17.891 13.391 -12.844 1 94.31 325 GLN A O 1
ATOM 2630 N N . VAL A 1 326 ? -16.359 12.531 -11.547 1 96.56 326 VAL A N 1
ATOM 2631 C CA . VAL A 1 326 ? -17.281 12.25 -10.453 1 96.56 326 VAL A CA 1
ATOM 2632 C C . VAL A 1 326 ? -17.797 13.562 -9.859 1 96.56 326 VAL A C 1
ATOM 2634 O O . VAL A 1 326 ? -18.984 13.695 -9.555 1 96.56 326 VAL A O 1
ATOM 2637 N N . ILE A 1 327 ? -16.938 14.516 -9.695 1 97.31 327 ILE A N 1
ATOM 2638 C CA . ILE A 1 327 ? -17.359 15.766 -9.062 1 97.31 327 ILE A CA 1
ATOM 2639 C C . ILE A 1 327 ? -18.312 16.516 -9.992 1 97.31 327 ILE A C 1
ATOM 2641 O O . ILE A 1 327 ? -19.156 17.281 -9.531 1 97.31 327 ILE A O 1
ATOM 2645 N N . ARG A 1 328 ? -18.188 16.359 -11.273 1 96 328 ARG A N 1
ATOM 2646 C CA . ARG A 1 328 ? -19.141 16.938 -12.219 1 96 328 ARG A CA 1
ATOM 2647 C C . ARG A 1 328 ? -20.484 16.219 -12.172 1 96 328 ARG A C 1
ATOM 2649 O O . ARG A 1 328 ? -21.531 16.859 -12.148 1 96 328 ARG A O 1
ATOM 2656 N N . GLU A 1 329 ? -20.406 14.969 -12.156 1 96.12 329 GLU A N 1
ATOM 2657 C CA . GLU A 1 329 ? -21.625 14.156 -12.086 1 96.12 329 GLU A CA 1
ATOM 2658 C C . GLU A 1 329 ? -22.422 14.469 -10.828 1 96.12 329 GLU A C 1
ATOM 2660 O O . GLU A 1 329 ? -23.656 14.492 -10.859 1 96.12 329 GLU A O 1
ATOM 2665 N N . LYS A 1 330 ? -21.734 14.781 -9.734 1 97.12 330 LYS A N 1
ATOM 2666 C CA . LYS A 1 330 ? -22.391 14.984 -8.445 1 97.12 330 LYS A CA 1
ATOM 2667 C C . LYS A 1 330 ? -22.562 16.469 -8.148 1 97.12 330 LYS A C 1
ATOM 2669 O O . LYS A 1 330 ? -22.984 16.844 -7.047 1 97.12 330 LYS A O 1
ATOM 2674 N N . ASP A 1 331 ? -22.25 17.328 -9.055 1 96.88 331 ASP A N 1
ATOM 2675 C CA . ASP A 1 331 ? -22.297 18.781 -8.883 1 96.88 331 ASP A CA 1
ATOM 2676 C C . ASP A 1 331 ? -21.547 19.203 -7.621 1 96.88 331 ASP A C 1
ATOM 2678 O O . ASP A 1 331 ? -22.109 19.891 -6.766 1 96.88 331 ASP A O 1
ATOM 2682 N N . PHE A 1 332 ? -20.328 18.719 -7.555 1 97.75 332 PHE A N 1
ATOM 2683 C CA . PHE A 1 332 ? -19.531 18.922 -6.348 1 97.75 332 PHE A CA 1
ATOM 2684 C C . PHE A 1 332 ? -18.219 19.641 -6.672 1 97.75 332 PHE A C 1
ATOM 2686 O O . PHE A 1 332 ? -17.344 19.734 -5.82 1 97.75 332 PHE A O 1
ATOM 2693 N N . ALA A 1 333 ? -18 20.141 -7.855 1 97.25 333 ALA A N 1
ATOM 2694 C CA . ALA A 1 333 ? -16.766 20.766 -8.328 1 97.25 333 ALA A CA 1
ATOM 2695 C C . ALA A 1 333 ? -16.422 22 -7.496 1 97.25 333 ALA A C 1
ATOM 2697 O O . ALA A 1 333 ? -15.25 22.25 -7.199 1 97.25 333 ALA A O 1
ATOM 2698 N N . HIS A 1 334 ? -17.438 22.703 -7.062 1 96.44 334 HIS A N 1
ATOM 2699 C CA . HIS A 1 334 ? -17.234 23.953 -6.348 1 96.44 334 HIS A CA 1
ATOM 2700 C C . HIS A 1 334 ? -16.734 23.703 -4.926 1 96.44 334 HIS A C 1
ATOM 2702 O O . HIS A 1 334 ? -16.25 24.625 -4.266 1 96.44 334 HIS A O 1
ATOM 2708 N N . GLN A 1 335 ? -16.828 22.516 -4.48 1 97.25 335 GLN A N 1
ATOM 2709 C CA . GLN A 1 335 ? -16.391 22.156 -3.137 1 97.25 335 GLN A CA 1
ATOM 2710 C C . GLN A 1 335 ? -15.156 21.25 -3.188 1 97.25 335 GLN A C 1
ATOM 2712 O O . GLN A 1 335 ? -14.891 20.5 -2.246 1 97.25 335 GLN A O 1
ATOM 2717 N N . THR A 1 336 ? -14.508 21.266 -4.312 1 98.06 336 THR A N 1
ATOM 2718 C CA . THR A 1 336 ? -13.328 20.438 -4.504 1 98.06 336 THR A CA 1
ATOM 2719 C C . THR A 1 336 ? -12.133 21.266 -4.945 1 98.06 336 THR A C 1
ATOM 2721 O O . THR A 1 336 ? -12.273 22.156 -5.785 1 98.06 336 THR A O 1
ATOM 2724 N N . LYS A 1 337 ? -11 21 -4.355 1 97.88 337 LYS A N 1
ATOM 2725 C CA . LYS A 1 337 ? -9.758 21.641 -4.789 1 97.88 337 LYS A CA 1
ATOM 2726 C C . LYS A 1 337 ? -8.625 20.625 -4.887 1 97.88 337 LYS A C 1
ATOM 2728 O O . LYS A 1 337 ? -8.586 19.656 -4.121 1 97.88 337 LYS A O 1
ATOM 2733 N N . LEU A 1 338 ? -7.777 20.844 -5.848 1 97.44 338 LEU A N 1
ATOM 2734 C CA . LEU A 1 338 ? -6.582 20.047 -6.062 1 97.44 338 LEU A CA 1
ATOM 2735 C C . LEU A 1 338 ? -5.32 20.859 -5.805 1 97.44 338 LEU A C 1
ATOM 2737 O O . LEU A 1 338 ? -5.156 21.953 -6.367 1 97.44 338 LEU A O 1
ATOM 2741 N N . PHE A 1 339 ? -4.508 20.406 -4.922 1 97 339 PHE A N 1
ATOM 2742 C CA . PHE A 1 339 ? -3.234 21.047 -4.602 1 97 339 PHE A CA 1
ATOM 2743 C C . PHE A 1 339 ? -2.066 20.203 -5.09 1 97 339 PHE A C 1
ATOM 2745 O O . PHE A 1 339 ? -1.836 19.094 -4.582 1 97 339 PHE A O 1
ATOM 2752 N N . CYS A 1 340 ? -1.332 20.672 -6.043 1 95.25 340 CYS A N 1
ATOM 2753 C CA . CYS A 1 340 ? -0.148 19.984 -6.551 1 95.25 340 CYS A CA 1
ATOM 2754 C C . CYS A 1 340 ? 1.116 20.516 -5.887 1 95.25 340 CYS A C 1
ATOM 2756 O O . CYS A 1 340 ? 1.52 21.656 -6.133 1 95.25 340 CYS A O 1
ATOM 2758 N N . LEU A 1 341 ? 1.743 19.703 -5.059 1 94.88 341 LEU A N 1
ATOM 2759 C CA . LEU A 1 341 ? 2.965 20.109 -4.371 1 94.88 341 LEU A CA 1
ATOM 2760 C C . LEU A 1 341 ? 4.18 19.938 -5.273 1 94.88 341 LEU A C 1
ATOM 2762 O O . LEU A 1 341 ? 4.41 18.844 -5.805 1 94.88 341 LEU A O 1
ATOM 2766 N N . LYS A 1 342 ? 4.898 20.969 -5.406 1 90.94 342 LYS A N 1
ATOM 2767 C CA . LYS A 1 342 ? 6.121 20.938 -6.199 1 90.94 342 LYS A CA 1
ATOM 2768 C C . LYS A 1 342 ? 7.309 21.469 -5.398 1 90.94 342 LYS A C 1
ATOM 2770 O O . LYS A 1 342 ? 7.176 22.422 -4.633 1 90.94 342 LYS A O 1
ATOM 2775 N N . GLN A 1 343 ? 8.352 20.75 -5.605 1 86.94 343 GLN A N 1
ATOM 2776 C CA . GLN A 1 343 ? 9.578 21.219 -4.965 1 86.94 343 GLN A CA 1
ATOM 2777 C C . GLN A 1 343 ? 10.305 22.234 -5.844 1 86.94 343 GLN A C 1
ATOM 2779 O O . GLN A 1 343 ? 10.539 21.984 -7.027 1 86.94 343 GLN A O 1
ATOM 2784 N N . ASP A 1 344 ? 10.523 23.375 -5.355 1 86.94 344 ASP A N 1
ATOM 2785 C CA . ASP A 1 344 ? 11.328 24.422 -5.977 1 86.94 344 ASP A CA 1
ATOM 2786 C C . ASP A 1 344 ? 12.484 24.844 -5.062 1 86.94 344 ASP A C 1
ATOM 2788 O O . ASP A 1 344 ? 12.328 25.734 -4.234 1 86.94 344 ASP A O 1
ATOM 2792 N N . ASP A 1 345 ? 13.617 24.203 -5.312 1 84.06 345 ASP A N 1
ATOM 2793 C CA . ASP A 1 345 ? 14.773 24.375 -4.441 1 84.06 345 ASP A CA 1
ATOM 2794 C C . ASP A 1 345 ? 14.453 23.969 -3.008 1 84.06 345 ASP A C 1
ATOM 2796 O O . ASP A 1 345 ? 14.148 22.797 -2.748 1 84.06 345 ASP A O 1
ATOM 2800 N N . GLN A 1 346 ? 14.438 24.984 -2.189 1 85.56 346 GLN A N 1
ATOM 2801 C CA . GLN A 1 346 ? 14.258 24.641 -0.785 1 85.56 346 GLN A CA 1
ATOM 2802 C C . GLN A 1 346 ? 12.789 24.734 -0.376 1 85.56 346 GLN A C 1
ATOM 2804 O O . GLN A 1 346 ? 12.422 24.359 0.736 1 85.56 346 GLN A O 1
ATOM 2809 N N . TYR A 1 347 ? 11.992 25.125 -1.26 1 89.69 347 TYR A N 1
ATOM 2810 C CA . TYR A 1 347 ? 10.602 25.375 -0.881 1 89.69 347 TYR A CA 1
ATOM 2811 C C . TYR A 1 347 ? 9.672 24.391 -1.571 1 89.69 347 TYR A C 1
ATOM 2813 O O . TYR A 1 347 ? 9.938 23.953 -2.693 1 89.69 347 TYR A O 1
ATOM 2821 N N . VAL A 1 348 ? 8.68 24.016 -0.825 1 92.69 348 VAL A N 1
ATOM 2822 C CA . VAL A 1 348 ? 7.547 23.297 -1.405 1 92.69 348 VAL A CA 1
ATOM 2823 C C . VAL A 1 348 ? 6.441 24.281 -1.773 1 92.69 348 VAL A C 1
ATOM 2825 O O . VAL A 1 348 ? 5.902 24.969 -0.905 1 92.69 348 VAL A O 1
ATOM 2828 N N . ILE A 1 349 ? 6.141 24.359 -3.02 1 92.81 349 ILE A N 1
ATOM 2829 C CA . ILE A 1 349 ? 5.156 25.312 -3.508 1 92.81 349 ILE A CA 1
ATOM 2830 C C . ILE A 1 349 ? 3.922 24.578 -4.012 1 92.81 349 ILE A C 1
ATOM 2832 O O . ILE A 1 349 ? 4.02 23.734 -4.902 1 92.81 349 ILE A O 1
ATOM 2836 N N . PRO A 1 350 ? 2.793 24.953 -3.449 1 94.44 350 PRO A N 1
ATOM 2837 C CA . PRO A 1 350 ? 1.557 24.344 -3.943 1 94.44 350 PRO A CA 1
ATOM 2838 C C . PRO A 1 350 ? 0.986 25.062 -5.16 1 94.44 350 PRO A C 1
ATOM 2840 O O . PRO A 1 350 ? 0.942 26.297 -5.188 1 94.44 350 PRO A O 1
ATOM 2843 N N . ARG A 1 351 ? 0.669 24.344 -6.188 1 93.81 351 ARG A N 1
ATOM 2844 C CA . ARG A 1 351 ? -0.164 24.844 -7.277 1 93.81 351 ARG A CA 1
ATOM 2845 C C . ARG A 1 351 ? -1.611 24.391 -7.109 1 93.81 351 ARG A C 1
ATOM 2847 O O . ARG A 1 351 ? -1.89 23.203 -7.051 1 93.81 351 ARG A O 1
ATOM 2854 N N . THR A 1 352 ? -2.422 25.359 -7.086 1 95.44 352 THR A N 1
ATOM 2855 C CA . THR A 1 352 ? -3.809 25.078 -6.742 1 95.44 352 THR A CA 1
ATOM 2856 C C . THR A 1 352 ? -4.684 25.062 -7.992 1 95.44 352 THR A C 1
ATOM 2858 O O . THR A 1 352 ? -4.559 25.938 -8.852 1 95.44 352 THR A O 1
ATOM 2861 N N . TYR A 1 353 ? -5.547 24.031 -8.062 1 95.69 353 TYR A N 1
ATOM 2862 C CA . TYR A 1 353 ? -6.539 23.922 -9.125 1 95.69 353 TYR A CA 1
ATOM 2863 C C . TYR A 1 353 ? -7.941 23.766 -8.547 1 95.69 353 TYR A C 1
ATOM 2865 O O . TYR A 1 353 ? -8.164 22.938 -7.656 1 95.69 353 TYR A O 1
ATOM 2873 N N . TYR A 1 354 ? -8.852 24.531 -9.086 1 94.06 354 TYR A N 1
ATOM 2874 C CA . TYR A 1 354 ? -10.242 24.438 -8.672 1 94.06 354 TYR A CA 1
ATOM 2875 C C . TYR A 1 354 ? -10.93 23.234 -9.328 1 94.06 354 TYR A C 1
ATOM 2877 O O . TYR A 1 354 ? -10.609 22.875 -10.461 1 94.06 354 TYR A O 1
ATOM 2885 N N . GLY A 1 355 ? -11.812 22.656 -8.586 1 94.44 355 GLY A N 1
ATOM 2886 C CA . GLY A 1 355 ? -12.539 21.516 -9.125 1 94.44 355 GLY A CA 1
ATOM 2887 C C . GLY A 1 355 ? -13.234 21.812 -10.438 1 94.44 355 GLY A C 1
ATOM 2888 O O . GLY A 1 355 ? -13.367 20.938 -11.289 1 94.44 355 GLY A O 1
ATOM 2889 N N . GLU A 1 356 ? -13.57 23.047 -10.641 1 93.44 356 GLU A N 1
ATOM 2890 C CA . GLU A 1 356 ? -14.25 23.469 -11.859 1 93.44 356 GLU A CA 1
ATOM 2891 C C . GLU A 1 356 ? -13.281 23.562 -13.031 1 93.44 356 GLU A C 1
ATOM 2893 O O . GLU A 1 356 ? -13.703 23.562 -14.195 1 93.44 356 GLU A O 1
ATOM 2898 N N . ASN A 1 357 ? -12.008 23.578 -12.664 1 92.06 357 ASN A N 1
ATOM 2899 C CA . ASN A 1 357 ? -11.016 23.812 -13.703 1 92.06 357 ASN A CA 1
ATOM 2900 C C . ASN A 1 357 ? -9.867 22.797 -13.633 1 92.06 357 ASN A C 1
ATOM 2902 O O . ASN A 1 357 ? -8.703 23.172 -13.734 1 92.06 357 ASN A O 1
ATOM 2906 N N . LEU A 1 358 ? -10.203 21.562 -13.414 1 91.88 358 LEU A N 1
ATOM 2907 C CA . LEU A 1 358 ? -9.156 20.547 -13.289 1 91.88 358 LEU A CA 1
ATOM 2908 C C . LEU A 1 358 ? -8.477 20.297 -14.633 1 91.88 358 LEU A C 1
ATOM 2910 O O . LEU A 1 358 ? -7.402 19.703 -14.688 1 91.88 358 LEU A O 1
ATOM 2914 N N . GLU A 1 359 ? -9.094 20.766 -15.742 1 86.88 359 GLU A N 1
ATOM 2915 C CA . GLU A 1 359 ? -8.484 20.656 -17.062 1 86.88 359 GLU A CA 1
ATOM 2916 C C . GLU A 1 359 ? -7.125 21.359 -17.094 1 86.88 359 GLU A C 1
ATOM 2918 O O . GLU A 1 359 ? -6.215 20.906 -17.797 1 86.88 359 GLU A O 1
ATOM 2923 N N . TYR A 1 360 ? -7.02 22.391 -16.312 1 88.38 360 TYR A N 1
ATOM 2924 C CA . TYR A 1 360 ? -5.762 23.125 -16.281 1 88.38 360 TYR A CA 1
ATOM 2925 C C . TYR A 1 360 ? -4.664 22.281 -15.625 1 88.38 360 TYR A C 1
ATOM 2927 O O . TYR A 1 360 ? -3.482 22.438 -15.953 1 88.38 360 TYR A O 1
ATOM 2935 N N . TYR A 1 361 ? -5.016 21.453 -14.734 1 89.44 361 TYR A N 1
ATOM 2936 C CA . TYR A 1 361 ? -4.051 20.531 -14.156 1 89.44 361 TYR A CA 1
ATOM 2937 C C . TYR A 1 361 ? -3.482 19.594 -15.219 1 89.44 361 TYR A C 1
ATOM 2939 O O . TYR A 1 361 ? -2.268 19.391 -15.289 1 89.44 361 TYR A O 1
ATOM 2947 N N . PHE A 1 362 ? -4.293 19.062 -16.031 1 85 362 PHE A N 1
ATOM 2948 C CA . PHE A 1 362 ? -3.881 18.109 -17.047 1 85 362 PHE A CA 1
ATOM 2949 C C . PHE A 1 362 ? -3.039 18.797 -18.125 1 85 362 PHE A C 1
ATOM 2951 O O . PHE A 1 362 ? -2.121 18.188 -18.672 1 85 362 PHE A O 1
ATOM 2958 N N . GLU A 1 363 ? -3.314 20.031 -18.312 1 83 363 GLU A N 1
ATOM 2959 C CA . GLU A 1 363 ? -2.58 20.797 -19.312 1 83 363 GLU A CA 1
ATOM 2960 C C . GLU A 1 363 ? -1.208 21.219 -18.797 1 83 363 GLU A C 1
ATOM 2962 O O . GLU A 1 363 ? -0.222 21.188 -19.531 1 83 363 GLU A O 1
ATOM 2967 N N . ASN A 1 364 ? -1.159 21.594 -17.562 1 80 364 ASN A N 1
ATOM 2968 C CA . ASN A 1 364 ? 0.029 22.25 -17.016 1 80 364 ASN A CA 1
ATOM 2969 C C . ASN A 1 364 ? 1.016 21.234 -16.453 1 80 364 ASN A C 1
ATOM 2971 O O . ASN A 1 364 ? 2.217 21.5 -16.375 1 80 364 ASN A O 1
ATOM 2975 N N . GLU A 1 365 ? 0.473 20.234 -15.992 1 75.5 365 GLU A N 1
ATOM 2976 C CA . GLU A 1 365 ? 1.35 19.266 -15.344 1 75.5 365 GLU A CA 1
ATOM 2977 C C . GLU A 1 365 ? 1.698 18.125 -16.297 1 75.5 365 GLU A C 1
ATOM 2979 O O . GLU A 1 365 ? 0.975 17.859 -17.266 1 75.5 365 GLU A O 1
ATOM 2984 N N . GLU A 1 366 ? 3.033 17.656 -16.188 1 61.69 366 GLU A N 1
ATOM 2985 C CA . GLU A 1 366 ? 3.434 16.547 -17.062 1 61.69 366 GLU A CA 1
ATOM 2986 C C . GLU A 1 366 ? 2.381 15.445 -17.062 1 61.69 366 GLU A C 1
ATOM 2988 O O . GLU A 1 366 ? 2.01 14.93 -16 1 61.69 366 GLU A O 1
ATOM 2993 N N . ASN A 1 367 ? 1.662 15.578 -18.141 1 64 367 ASN A N 1
ATOM 2994 C CA . ASN A 1 367 ? 0.553 14.648 -18.328 1 64 367 ASN A CA 1
ATOM 2995 C C . ASN A 1 367 ? 0.99 13.398 -19.078 1 64 367 ASN A C 1
ATOM 2997 O O . ASN A 1 367 ? 1.602 13.492 -20.141 1 64 367 ASN A O 1
ATOM 3001 N N . LEU A 1 368 ? 0.968 12.234 -18.344 1 58.44 368 LEU A N 1
ATOM 3002 C CA . LEU A 1 368 ? 1.262 10.938 -18.938 1 58.44 368 LEU A CA 1
ATOM 3003 C C . LEU A 1 368 ? 0.54 10.781 -20.281 1 58.44 368 LEU A C 1
ATOM 3005 O O . LEU A 1 368 ? 1.04 10.109 -21.172 1 58.44 368 LEU A O 1
ATOM 3009 N N . PHE A 1 369 ? -0.674 11.359 -20.438 1 54.97 369 PHE A N 1
ATOM 3010 C CA . PHE A 1 369 ? -1.53 11.008 -21.562 1 54.97 369 PHE A CA 1
ATOM 3011 C C . PHE A 1 369 ? -1.503 12.102 -22.625 1 54.97 369 PHE A C 1
ATOM 3013 O O . PHE A 1 369 ? -2.299 12.078 -23.562 1 54.97 369 PHE A O 1
ATOM 3020 N N . GLY A 1 370 ? -0.476 12.875 -22.797 1 47.03 370 GLY A N 1
ATOM 3021 C CA . GLY A 1 370 ? -0.385 13.891 -23.844 1 47.03 370 GLY A CA 1
ATOM 3022 C C . GLY A 1 370 ? -1.376 15.023 -23.641 1 47.03 370 GLY A C 1
ATOM 3023 O O . GLY A 1 370 ? -2.387 14.867 -22.953 1 47.03 370 GLY A O 1
ATOM 3024 N N . MET B 1 1 ? 12.234 -21.547 -18.391 1 87.38 1 MET B N 1
ATOM 3025 C CA . MET B 1 1 ? 11.242 -20.531 -18.047 1 87.38 1 MET B CA 1
ATOM 3026 C C . MET B 1 1 ? 9.844 -21.125 -18.016 1 87.38 1 MET B C 1
ATOM 3028 O O . MET B 1 1 ? 9.578 -22.125 -18.672 1 87.38 1 MET B O 1
ATOM 3032 N N . ILE B 1 2 ? 9.008 -20.469 -17.219 1 91.44 2 ILE B N 1
ATOM 3033 C CA . ILE B 1 2 ? 7.621 -20.922 -17.156 1 91.44 2 ILE B CA 1
ATOM 3034 C C . ILE B 1 2 ? 6.883 -20.516 -18.438 1 91.44 2 ILE B C 1
ATOM 3036 O O . ILE B 1 2 ? 6.891 -19.359 -18.828 1 91.44 2 ILE B O 1
ATOM 3040 N N . GLN B 1 3 ? 6.258 -21.5 -19.031 1 93.5 3 GLN B N 1
ATOM 3041 C CA . GLN B 1 3 ? 5.535 -21.234 -20.266 1 93.5 3 GLN B CA 1
ATOM 3042 C C . GLN B 1 3 ? 4.035 -21.125 -20.016 1 93.5 3 GLN B C 1
ATOM 3044 O O . GLN B 1 3 ? 3.348 -20.344 -20.672 1 93.5 3 GLN B O 1
ATOM 3049 N N . SER B 1 4 ? 3.627 -21.969 -19.156 1 95.38 4 SER B N 1
ATOM 3050 C CA . SER B 1 4 ? 2.195 -22 -18.875 1 95.38 4 SER B CA 1
ATOM 3051 C C . SER B 1 4 ? 1.917 -22.531 -17.469 1 95.38 4 SER B C 1
ATOM 3053 O O . SER B 1 4 ? 2.801 -23.125 -16.844 1 95.38 4 SER B O 1
ATOM 3055 N N . VAL B 1 5 ? 0.67 -22.297 -17.016 1 95.81 5 VAL B N 1
ATOM 3056 C CA . VAL B 1 5 ? 0.238 -22.828 -15.727 1 95.81 5 VAL B CA 1
ATOM 3057 C C . VAL B 1 5 ? -1.236 -23.219 -15.789 1 95.81 5 VAL B C 1
ATOM 3059 O O . VAL B 1 5 ? -2.031 -22.547 -16.453 1 95.81 5 VAL B O 1
ATOM 3062 N N . ARG B 1 6 ? -1.545 -24.297 -15.234 1 97.25 6 ARG B N 1
ATOM 3063 C CA . ARG B 1 6 ? -2.922 -24.719 -15 1 97.25 6 ARG B CA 1
ATOM 3064 C C . ARG B 1 6 ? -3.211 -24.844 -13.508 1 97.25 6 ARG B C 1
ATOM 3066 O O . ARG B 1 6 ? -2.471 -25.5 -12.781 1 97.25 6 ARG B O 1
ATOM 3073 N N . ILE B 1 7 ? -4.254 -24.188 -13.031 1 97.25 7 ILE B N 1
ATOM 3074 C CA . ILE B 1 7 ? -4.598 -24.156 -11.617 1 97.25 7 ILE B CA 1
ATOM 3075 C C . ILE B 1 7 ? -6.004 -24.703 -11.406 1 97.25 7 ILE B C 1
ATOM 3077 O O . ILE B 1 7 ? -6.965 -24.234 -12.016 1 97.25 7 ILE B O 1
ATOM 3081 N N . LYS B 1 8 ? -6.07 -25.672 -10.555 1 97.56 8 LYS B N 1
ATOM 3082 C CA . LYS B 1 8 ? -7.363 -26.281 -10.25 1 97.56 8 LYS B CA 1
ATOM 3083 C C . LYS B 1 8 ? -7.652 -26.25 -8.75 1 97.56 8 LYS B C 1
ATOM 3085 O O . LYS B 1 8 ? -6.789 -26.594 -7.941 1 97.56 8 LYS B O 1
ATOM 3090 N N . ASN B 1 9 ? -8.844 -25.781 -8.43 1 97 9 ASN B N 1
ATOM 3091 C CA . ASN B 1 9 ? -9.414 -25.859 -7.094 1 97 9 ASN B CA 1
ATOM 3092 C C . ASN B 1 9 ? -8.562 -25.094 -6.078 1 97 9 ASN B C 1
ATOM 3094 O O . ASN B 1 9 ? -8.344 -25.578 -4.965 1 97 9 ASN B O 1
ATOM 3098 N N . PHE B 1 10 ? -8.031 -24.047 -6.445 1 96.25 10 PHE B N 1
ATOM 3099 C CA . PHE B 1 10 ? -7.18 -23.203 -5.609 1 96.25 10 PHE B CA 1
ATOM 3100 C C . PHE B 1 10 ? -7.789 -21.812 -5.434 1 96.25 10 PHE B C 1
ATOM 3102 O O . PHE B 1 10 ? -7.914 -21.062 -6.398 1 96.25 10 PHE B O 1
ATOM 3109 N N . LYS B 1 11 ? -8.219 -21.516 -4.242 1 92.44 11 LYS B N 1
ATOM 3110 C CA . LYS B 1 11 ? -8.773 -20.219 -3.883 1 92.44 11 LYS B CA 1
ATOM 3111 C C . LYS B 1 11 ? -9.883 -19.812 -4.844 1 92.44 11 LYS B C 1
ATOM 3113 O O . LYS B 1 11 ? -10.93 -20.453 -4.906 1 92.44 11 LYS B O 1
ATOM 3118 N N . ASN B 1 12 ? -9.68 -18.844 -5.73 1 90.19 12 ASN B N 1
ATOM 3119 C CA . ASN B 1 12 ? -10.766 -18.453 -6.629 1 90.19 12 ASN B CA 1
ATOM 3120 C C . ASN B 1 12 ? -10.609 -19.109 -8 1 90.19 12 ASN B C 1
ATOM 3122 O O . ASN B 1 12 ? -11.359 -18.797 -8.93 1 90.19 12 ASN B O 1
ATOM 3126 N N . PHE B 1 13 ? -9.656 -19.938 -8.133 1 95.44 13 PHE B N 1
ATOM 3127 C CA . PHE B 1 13 ? -9.438 -20.656 -9.391 1 95.44 13 PHE B CA 1
ATOM 3128 C C . PHE B 1 13 ? -10.086 -22.031 -9.344 1 95.44 13 PHE B C 1
ATOM 3130 O O . PHE B 1 13 ? -9.555 -22.953 -8.703 1 95.44 13 PHE B O 1
ATOM 3137 N N . LYS B 1 14 ? -11.156 -22.219 -10.008 1 95.12 14 LYS B N 1
ATOM 3138 C CA . LYS B 1 14 ? -11.766 -23.531 -10.133 1 95.12 14 LYS B CA 1
ATOM 3139 C C . LYS B 1 14 ? -11 -24.406 -11.133 1 95.12 14 LYS B C 1
ATOM 3141 O O . LYS B 1 14 ? -10.672 -25.547 -10.836 1 95.12 14 LYS B O 1
ATOM 3146 N N . ASN B 1 15 ? -10.797 -23.906 -12.25 1 96.38 15 ASN B N 1
ATOM 3147 C CA . ASN B 1 15 ? -10.047 -24.484 -13.359 1 96.38 15 ASN B CA 1
ATOM 3148 C C . ASN B 1 15 ? -9.633 -23.438 -14.375 1 96.38 15 ASN B C 1
ATOM 3150 O O . ASN B 1 15 ? -10.414 -23.078 -15.266 1 96.38 15 ASN B O 1
ATOM 3154 N N . THR B 1 16 ? -8.383 -22.969 -14.281 1 96.94 16 THR B N 1
ATOM 3155 C CA . THR B 1 16 ? -7.902 -21.891 -15.133 1 96.94 16 THR B CA 1
ATOM 3156 C C . THR B 1 16 ? -6.559 -22.25 -15.758 1 96.94 16 THR B C 1
ATOM 3158 O O . THR B 1 16 ? -5.68 -22.797 -15.086 1 96.94 16 THR B O 1
ATOM 3161 N N . LYS B 1 17 ? -6.48 -22.062 -17.031 1 96.69 17 LYS B N 1
ATOM 3162 C CA . LYS B 1 17 ? -5.223 -22.25 -17.734 1 96.69 17 LYS B CA 1
ATOM 3163 C C . LYS B 1 17 ? -4.719 -20.938 -18.328 1 96.69 17 LYS B C 1
ATOM 3165 O O . LYS B 1 17 ? -5.496 -20.172 -18.922 1 96.69 17 LYS B O 1
ATOM 3170 N N . ILE B 1 18 ? -3.514 -20.609 -18.094 1 96.81 18 ILE B N 1
ATOM 3171 C CA . ILE B 1 18 ? -2.859 -19.453 -18.688 1 96.81 18 ILE B CA 1
ATOM 3172 C C . ILE B 1 18 ? -1.604 -19.891 -19.438 1 96.81 18 ILE B C 1
ATOM 3174 O O . ILE B 1 18 ? -0.744 -20.562 -18.875 1 96.81 18 ILE B O 1
ATOM 3178 N N . ASP B 1 19 ? -1.495 -19.469 -20.719 1 95.5 19 ASP B N 1
ATOM 3179 C CA . ASP B 1 19 ? -0.375 -19.906 -21.562 1 95.5 19 ASP B CA 1
ATOM 3180 C C . ASP B 1 19 ? 0.349 -18.703 -22.172 1 95.5 19 ASP B C 1
ATOM 3182 O O . ASP B 1 19 ? -0.171 -17.594 -22.156 1 95.5 19 ASP B O 1
ATOM 3186 N N . GLY B 1 20 ? 1.593 -18.969 -22.5 1 95.06 20 GLY B N 1
ATOM 3187 C CA . GLY B 1 20 ? 2.33 -18.016 -23.312 1 95.06 20 GLY B CA 1
ATOM 3188 C C . GLY B 1 20 ? 3.088 -16.984 -22.484 1 95.06 20 GLY B C 1
ATOM 3189 O O . GLY B 1 20 ? 3.207 -15.828 -22.875 1 95.06 20 GLY B O 1
ATOM 3190 N N . PHE B 1 21 ? 3.506 -17.391 -21.344 1 96.12 21 PHE B N 1
ATOM 3191 C CA . PHE B 1 21 ? 4.305 -16.469 -20.562 1 96.12 21 PHE B CA 1
ATOM 3192 C C . PHE B 1 21 ? 5.586 -16.094 -21.297 1 96.12 21 PHE B C 1
ATOM 3194 O O . PHE B 1 21 ? 6.105 -16.875 -22.094 1 96.12 21 PHE B O 1
ATOM 3201 N N . THR B 1 22 ? 6.035 -14.891 -21.047 1 96.62 22 THR B N 1
ATOM 3202 C CA . THR B 1 22 ? 7.258 -14.344 -21.609 1 96.62 22 THR B CA 1
ATOM 3203 C C . THR B 1 22 ? 8.203 -13.875 -20.516 1 96.62 22 THR B C 1
ATOM 3205 O O . THR B 1 22 ? 8.078 -14.289 -19.359 1 96.62 22 THR B O 1
ATOM 3208 N N . LYS B 1 23 ? 9.195 -13.125 -20.875 1 96.62 23 LYS B N 1
ATOM 3209 C CA . LYS B 1 23 ? 10.148 -12.641 -19.875 1 96.62 23 LYS B CA 1
ATOM 3210 C C . LYS B 1 23 ? 9.492 -11.625 -18.938 1 96.62 23 LYS B C 1
ATOM 3212 O O . LYS B 1 23 ? 9.758 -11.633 -17.734 1 96.62 23 LYS B O 1
ATOM 3217 N N . LEU B 1 24 ? 8.711 -10.766 -19.469 1 98.31 24 LEU B N 1
ATOM 3218 C CA . LEU B 1 24 ? 7.957 -9.789 -18.703 1 98.31 24 LEU B CA 1
ATOM 3219 C C . LEU B 1 24 ? 6.461 -10.039 -18.812 1 98.31 24 LEU B C 1
ATOM 3221 O O . LEU B 1 24 ? 5.891 -9.906 -19.906 1 98.31 24 LEU B O 1
ATOM 3225 N N . ASN B 1 25 ? 5.809 -10.406 -17.734 1 98.44 25 ASN B N 1
ATOM 3226 C CA . ASN B 1 25 ? 4.395 -10.766 -17.703 1 98.44 25 ASN B CA 1
ATOM 3227 C C . ASN B 1 25 ? 3.613 -9.859 -16.75 1 98.44 25 ASN B C 1
ATOM 3229 O O . ASN B 1 25 ? 3.873 -9.836 -15.547 1 98.44 25 ASN B O 1
ATOM 3233 N N . ILE B 1 26 ? 2.691 -9.156 -17.297 1 98.38 26 ILE B N 1
ATOM 3234 C CA . ILE B 1 26 ? 1.856 -8.242 -16.516 1 98.38 26 ILE B CA 1
ATOM 3235 C C . ILE B 1 26 ? 0.467 -8.852 -16.328 1 98.38 26 ILE B C 1
ATOM 3237 O O . ILE B 1 26 ? -0.162 -9.289 -17.297 1 98.38 26 ILE B O 1
ATOM 3241 N N . ILE B 1 27 ? 0.049 -8.938 -15.125 1 97.56 27 ILE B N 1
ATOM 3242 C CA . ILE B 1 27 ? -1.266 -9.461 -14.781 1 97.56 27 ILE B CA 1
ATOM 3243 C C . ILE B 1 27 ? -2.16 -8.336 -14.281 1 97.56 27 ILE B C 1
ATOM 3245 O O . ILE B 1 27 ? -1.816 -7.637 -13.32 1 97.56 27 ILE B O 1
ATOM 3249 N N . THR B 1 28 ? -3.266 -8.086 -14.922 1 95.56 28 THR B N 1
ATOM 3250 C CA . THR B 1 28 ? -4.203 -7.043 -14.531 1 95.56 28 THR B CA 1
ATOM 3251 C C . THR B 1 28 ? -5.613 -7.609 -14.383 1 95.56 28 THR B C 1
ATOM 3253 O O . THR B 1 28 ? -5.832 -8.805 -14.578 1 95.56 28 THR B O 1
ATOM 3256 N N . GLY B 1 29 ? -6.562 -6.766 -13.906 1 92.25 29 GLY B N 1
ATOM 3257 C CA . GLY B 1 29 ? -7.934 -7.164 -13.641 1 92.25 29 GLY B CA 1
ATOM 3258 C C . GLY B 1 29 ? -8.578 -6.383 -12.508 1 92.25 29 GLY B C 1
ATOM 3259 O O . GLY B 1 29 ? -7.91 -5.609 -11.82 1 92.25 29 GLY B O 1
ATOM 3260 N N . GLN B 1 30 ? -9.812 -6.648 -12.352 1 89.62 30 GLN B N 1
ATOM 3261 C CA . GLN B 1 30 ? -10.57 -5.965 -11.312 1 89.62 30 GLN B CA 1
ATOM 3262 C C . GLN B 1 30 ? -10.133 -6.43 -9.922 1 89.62 30 GLN B C 1
ATOM 3264 O O . GLN B 1 30 ? -9.375 -7.391 -9.789 1 89.62 30 GLN B O 1
ATOM 3269 N N . ASN B 1 31 ? -10.539 -5.629 -8.914 1 88.94 31 ASN B N 1
ATOM 3270 C CA . ASN B 1 31 ? -10.266 -6.066 -7.547 1 88.94 31 ASN B CA 1
ATOM 3271 C C . ASN B 1 31 ? -10.875 -7.438 -7.27 1 88.94 31 ASN B C 1
ATOM 3273 O O . ASN B 1 31 ? -12 -7.719 -7.676 1 88.94 31 ASN B O 1
ATOM 3277 N N . ASN B 1 32 ? -10.086 -8.281 -6.641 1 85.25 32 ASN B N 1
ATOM 3278 C CA . ASN B 1 32 ? -10.5 -9.617 -6.23 1 85.25 32 ASN B CA 1
ATOM 3279 C C . ASN B 1 32 ? -10.625 -10.555 -7.426 1 85.25 32 ASN B C 1
ATOM 3281 O O . ASN B 1 32 ? -11.312 -11.578 -7.348 1 85.25 32 ASN B O 1
ATOM 3285 N N . ALA B 1 33 ? -9.984 -10.234 -8.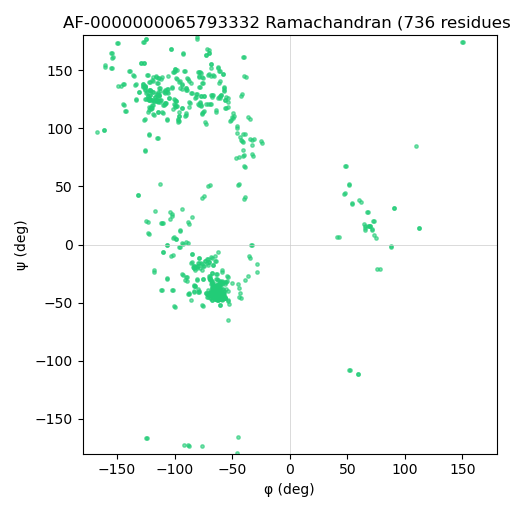547 1 88.38 33 ALA B N 1
ATOM 3286 C CA . ALA B 1 33 ? -10.055 -11.062 -9.75 1 88.38 33 ALA B CA 1
ATOM 3287 C C . ALA B 1 33 ? -9.117 -12.266 -9.633 1 88.38 33 ALA B C 1
ATOM 3289 O O . ALA B 1 33 ? -9.18 -13.188 -10.445 1 88.38 33 ALA B O 1
ATOM 3290 N N . GLY B 1 34 ? -8.18 -12.273 -8.711 1 91.5 34 GLY B N 1
ATOM 3291 C CA . GLY B 1 34 ? -7.297 -13.414 -8.516 1 91.5 34 GLY B CA 1
ATOM 3292 C C . GLY B 1 34 ? -5.855 -13.133 -8.891 1 91.5 34 GLY B C 1
ATOM 3293 O O . GLY B 1 34 ? -5.047 -14.055 -9 1 91.5 34 GLY B O 1
ATOM 3294 N N . LYS B 1 35 ? -5.48 -11.891 -9.07 1 94.44 35 LYS B N 1
ATOM 3295 C CA . LYS B 1 35 ? -4.133 -11.516 -9.484 1 94.44 35 LYS B CA 1
ATOM 3296 C C . LYS B 1 35 ? -3.092 -11.984 -8.477 1 94.44 35 LYS B C 1
ATOM 3298 O O . LYS B 1 35 ? -2.129 -12.664 -8.844 1 94.44 35 LYS B O 1
ATOM 3303 N N . SER B 1 36 ? -3.309 -11.641 -7.195 1 93.19 36 SER B N 1
ATOM 3304 C CA . SER B 1 36 ? -2.379 -12.047 -6.145 1 93.19 36 SER B CA 1
ATOM 3305 C C . SER B 1 36 ? -2.352 -13.562 -5.98 1 93.19 36 SER B C 1
ATOM 3307 O O . SER B 1 36 ? -1.293 -14.148 -5.746 1 93.19 36 SER B O 1
ATOM 3309 N N . ASN B 1 37 ? -3.496 -14.188 -6.156 1 94 37 ASN B N 1
ATOM 3310 C CA . ASN B 1 37 ? -3.574 -15.641 -6.062 1 94 37 ASN B CA 1
ATOM 3311 C C . ASN B 1 37 ? -2.76 -16.312 -7.16 1 94 37 ASN B C 1
ATOM 3313 O O . ASN B 1 37 ? -2.143 -17.359 -6.93 1 94 37 ASN B O 1
ATOM 3317 N N . LEU B 1 38 ? -2.846 -15.75 -8.312 1 96.19 38 LEU B N 1
ATOM 3318 C CA . LEU B 1 38 ? -2.055 -16.297 -9.414 1 96.19 38 LEU B CA 1
ATOM 3319 C C . LEU B 1 38 ? -0.565 -16.25 -9.086 1 96.19 38 LEU B C 1
ATOM 3321 O O . LEU B 1 38 ? 0.161 -17.219 -9.312 1 96.19 38 LEU B O 1
ATOM 3325 N N . LEU B 1 39 ? -0.08 -15.125 -8.562 1 94.69 39 LEU B N 1
ATOM 3326 C CA . LEU B 1 39 ? 1.318 -15 -8.164 1 94.69 39 LEU B CA 1
ATOM 3327 C C . LEU B 1 39 ? 1.685 -16.062 -7.129 1 94.69 39 LEU B C 1
ATOM 3329 O O . LEU B 1 39 ? 2.76 -16.656 -7.203 1 94.69 39 LEU B O 1
ATOM 3333 N N . GLU B 1 40 ? 0.801 -16.266 -6.195 1 92.19 40 GLU B N 1
ATOM 3334 C CA . GLU B 1 40 ? 1.044 -17.266 -5.156 1 92.19 40 GLU B CA 1
ATOM 3335 C C . GLU B 1 40 ? 1.15 -18.672 -5.75 1 92.19 40 GLU B C 1
ATOM 3337 O O . GLU B 1 40 ? 2.027 -19.453 -5.371 1 92.19 40 GLU B O 1
ATOM 3342 N N . ALA B 1 41 ? 0.237 -18.984 -6.637 1 93.38 41 ALA B N 1
ATOM 3343 C CA . ALA B 1 41 ? 0.259 -20.281 -7.285 1 93.38 41 ALA B CA 1
ATOM 3344 C C . ALA B 1 41 ? 1.593 -20.531 -7.988 1 93.38 41 ALA B C 1
ATOM 3346 O O . ALA B 1 41 ? 2.186 -21.609 -7.855 1 93.38 41 ALA B O 1
ATOM 3347 N N . LEU B 1 42 ? 2.023 -19.531 -8.688 1 91.56 42 LEU B N 1
ATOM 3348 C CA . LEU B 1 42 ? 3.301 -19.641 -9.383 1 91.56 42 LEU B CA 1
ATOM 3349 C C . LEU B 1 42 ? 4.453 -19.766 -8.398 1 91.56 42 LEU B C 1
ATOM 3351 O O . LEU B 1 42 ? 5.391 -20.531 -8.617 1 91.56 42 LEU B O 1
ATOM 3355 N N . TYR B 1 43 ? 4.348 -19.031 -7.32 1 89.62 43 TYR B N 1
ATOM 3356 C CA . TYR B 1 43 ? 5.387 -19.031 -6.301 1 89.62 43 TYR B CA 1
ATOM 3357 C C . TYR B 1 43 ? 5.461 -20.391 -5.598 1 89.62 43 TYR B C 1
ATOM 3359 O O . TYR B 1 43 ? 6.535 -20.812 -5.168 1 89.62 43 TYR B O 1
ATOM 3367 N N . TYR B 1 44 ? 4.367 -21.078 -5.461 1 86.12 44 TYR B N 1
ATOM 3368 C CA . TYR B 1 44 ? 4.34 -22.391 -4.816 1 86.12 44 TYR B CA 1
ATOM 3369 C C . TYR B 1 44 ? 5.258 -23.375 -5.531 1 86.12 44 TYR B C 1
ATOM 3371 O O . TYR B 1 44 ? 5.906 -24.203 -4.895 1 86.12 44 TYR B O 1
ATOM 3379 N N . LEU B 1 45 ? 5.309 -23.328 -6.789 1 77.38 45 LEU B N 1
ATOM 3380 C CA . LEU B 1 45 ? 6.031 -24.312 -7.59 1 77.38 45 LEU B CA 1
ATOM 3381 C C . LEU B 1 45 ? 7.5 -23.922 -7.727 1 77.38 45 LEU B C 1
ATOM 3383 O O . LEU B 1 45 ? 8.383 -24.766 -7.586 1 77.38 45 LEU B O 1
ATOM 3387 N N . VAL B 1 46 ? 7.734 -22.641 -8.078 1 65.88 46 VAL B N 1
ATOM 3388 C CA . VAL B 1 46 ? 9.094 -22.219 -8.406 1 65.88 46 VAL B CA 1
ATOM 3389 C C . VAL B 1 46 ? 9.594 -21.25 -7.34 1 65.88 46 VAL B C 1
ATOM 3391 O O . VAL B 1 46 ? 9.961 -20.109 -7.652 1 65.88 46 VAL B O 1
ATOM 3394 N N . GLY B 1 47 ? 9.531 -21.594 -6.023 1 58.06 47 GLY B N 1
ATOM 3395 C CA . GLY B 1 47 ? 9.93 -20.656 -4.988 1 58.06 47 GLY B CA 1
ATOM 3396 C C . GLY B 1 47 ? 11.391 -20.781 -4.594 1 58.06 47 GLY B C 1
ATOM 3397 O O . GLY B 1 47 ? 12.188 -21.375 -5.328 1 58.06 47 GLY B O 1
ATOM 3398 N N . LYS B 1 48 ? 11.875 -20.047 -3.486 1 54.69 48 LYS B N 1
ATOM 3399 C CA . LYS B 1 48 ? 13.25 -19.906 -3.01 1 54.69 48 LYS B CA 1
ATOM 3400 C C . LYS B 1 48 ? 13.883 -21.281 -2.801 1 54.69 48 LYS B C 1
ATOM 3402 O O . LYS B 1 48 ? 15.023 -21.516 -3.217 1 54.69 48 LYS B O 1
ATOM 3407 N N . SER B 1 49 ? 13.258 -22.047 -1.763 1 53.19 49 SER B N 1
ATOM 3408 C CA . SER B 1 49 ? 13.891 -23.297 -1.367 1 53.19 49 SER B CA 1
ATOM 3409 C C . SER B 1 49 ? 13.297 -24.484 -2.125 1 53.19 49 SER B C 1
ATOM 3411 O O . SER B 1 49 ? 13.734 -25.609 -1.947 1 53.19 49 SER B O 1
ATOM 3413 N N . MET B 1 50 ? 12.859 -24.312 -3.293 1 58.09 50 MET B N 1
ATOM 3414 C CA . MET B 1 50 ? 12.25 -25.328 -4.148 1 58.09 50 MET B CA 1
ATOM 3415 C C . MET B 1 50 ? 11.32 -26.234 -3.346 1 58.09 50 MET B C 1
ATOM 3417 O O . MET B 1 50 ? 10.812 -27.219 -3.863 1 58.09 50 MET B O 1
ATOM 3421 N N . HIS B 1 51 ? 11.102 -25.875 -2.023 1 70.44 51 HIS B N 1
ATOM 3422 C CA . HIS B 1 51 ? 10.156 -26.719 -1.295 1 70.44 51 HIS B CA 1
ATOM 3423 C C . HIS B 1 51 ? 8.766 -26.109 -1.275 1 70.44 51 HIS B C 1
ATOM 3425 O O . HIS B 1 51 ? 8.523 -25.125 -0.562 1 70.44 51 HIS B O 1
ATOM 3431 N N . PRO B 1 52 ? 7.914 -26.75 -2.055 1 74.44 52 PRO B N 1
ATOM 3432 C CA . PRO B 1 52 ? 6.57 -26.172 -2.156 1 74.44 52 PRO B CA 1
ATOM 3433 C C . PRO B 1 52 ? 5.91 -25.969 -0.794 1 74.44 52 PRO B C 1
ATOM 3435 O O . PRO B 1 52 ? 5.211 -24.969 -0.588 1 74.44 52 PRO B O 1
ATOM 3438 N N . CYS B 1 53 ? 6.238 -26.812 0.113 1 75.06 53 CYS B N 1
ATOM 3439 C CA . CYS B 1 53 ? 5.645 -26.703 1.44 1 75.06 53 CYS B CA 1
ATOM 3440 C C . CYS B 1 53 ? 6.141 -25.453 2.152 1 75.06 53 CYS B C 1
ATOM 3442 O O . CYS B 1 53 ? 5.359 -24.734 2.785 1 75.06 53 CYS B O 1
ATOM 3444 N N . THR B 1 54 ? 7.371 -25.25 2.014 1 77.69 54 THR B N 1
ATOM 3445 C CA . THR B 1 54 ? 7.957 -24.078 2.645 1 77.69 54 THR B CA 1
ATOM 3446 C C . THR B 1 54 ? 7.414 -22.797 2.012 1 77.69 54 THR B C 1
ATOM 3448 O O . THR B 1 54 ? 7.195 -21.797 2.703 1 77.69 54 THR B O 1
ATOM 3451 N N . ASN B 1 55 ? 7.188 -22.875 0.734 1 83.31 55 ASN B N 1
ATOM 3452 C CA . ASN B 1 55 ? 6.641 -21.719 0.039 1 83.31 55 ASN B CA 1
ATOM 3453 C C . ASN B 1 55 ? 5.223 -21.406 0.504 1 83.31 55 ASN B C 1
ATOM 3455 O O . ASN B 1 55 ? 4.863 -20.234 0.678 1 83.31 55 ASN B O 1
ATOM 3459 N N . VAL B 1 56 ? 4.469 -22.438 0.697 1 84.56 56 VAL B N 1
ATOM 3460 C CA . VAL B 1 56 ? 3.1 -22.281 1.172 1 84.56 56 VAL B CA 1
ATOM 3461 C C . VAL B 1 56 ? 3.105 -21.656 2.566 1 84.56 56 VAL B C 1
ATOM 3463 O O . VAL B 1 56 ? 2.338 -20.734 2.844 1 84.56 56 VAL B O 1
ATOM 3466 N N . LEU B 1 57 ? 3.986 -22.109 3.389 1 81.5 57 LEU B N 1
ATOM 3467 C CA . LEU B 1 57 ? 4.074 -21.594 4.746 1 81.5 57 LEU B CA 1
ATOM 3468 C C . LEU B 1 57 ? 4.531 -20.141 4.746 1 81.5 57 LEU B C 1
ATOM 3470 O O . LEU B 1 57 ? 4.074 -19.328 5.562 1 81.5 57 LEU B O 1
ATOM 3474 N N . GLU B 1 58 ? 5.461 -19.875 3.861 1 82.75 58 GLU B N 1
ATOM 3475 C CA . GLU B 1 58 ? 5.926 -18.5 3.734 1 82.75 58 GLU B CA 1
ATOM 3476 C C . GLU B 1 58 ? 4.773 -17.547 3.404 1 82.75 58 GLU B C 1
ATOM 3478 O O . GLU B 1 58 ? 4.668 -16.469 3.982 1 82.75 58 GLU B O 1
ATOM 3483 N N . ILE B 1 59 ? 3.93 -17.984 2.525 1 86.19 59 ILE B N 1
ATOM 3484 C CA . ILE B 1 59 ? 2.801 -17.172 2.096 1 86.19 59 ILE B CA 1
ATOM 3485 C C . ILE B 1 59 ? 1.815 -17 3.25 1 86.19 59 ILE B C 1
ATOM 3487 O O . ILE B 1 59 ? 1.419 -15.875 3.576 1 86.19 59 ILE B O 1
ATOM 3491 N N . TYR B 1 60 ? 1.462 -18 3.92 1 85.25 60 TYR B N 1
ATOM 3492 C CA . TYR B 1 60 ? 0.382 -17.953 4.898 1 85.25 60 TYR B CA 1
ATOM 3493 C C . TYR B 1 60 ? 0.882 -17.422 6.238 1 85.25 60 TYR B C 1
ATOM 3495 O O . TYR B 1 60 ? 0.182 -16.656 6.914 1 85.25 60 TYR B O 1
ATOM 3503 N N . ASP B 1 61 ? 2.121 -17.766 6.598 1 80.75 61 ASP B N 1
ATOM 3504 C CA . ASP B 1 61 ? 2.635 -17.359 7.898 1 80.75 61 ASP B CA 1
ATOM 3505 C C . ASP B 1 61 ? 3.193 -15.93 7.852 1 80.75 61 ASP B C 1
ATOM 3507 O O . ASP B 1 61 ? 2.98 -15.141 8.773 1 80.75 61 ASP B O 1
ATOM 3511 N N . ASN B 1 62 ? 3.848 -15.641 6.785 1 78.94 62 ASN B N 1
ATOM 3512 C CA . ASN B 1 62 ? 4.645 -14.414 6.797 1 78.94 62 ASN B CA 1
ATOM 3513 C C . ASN B 1 62 ? 4 -13.328 5.945 1 78.94 62 ASN B C 1
ATOM 3515 O O . ASN B 1 62 ? 4.168 -12.133 6.227 1 78.94 62 ASN B O 1
ATOM 3519 N N . ILE B 1 63 ? 3.301 -13.703 4.988 1 83.81 63 ILE B N 1
ATOM 3520 C CA . ILE B 1 63 ? 2.756 -12.695 4.09 1 83.81 63 ILE B CA 1
ATOM 3521 C C . ILE B 1 63 ? 1.292 -12.43 4.434 1 83.81 63 ILE B C 1
ATOM 3523 O O . ILE B 1 63 ? 0.911 -11.297 4.727 1 83.81 63 ILE B O 1
ATOM 3527 N N . ARG B 1 64 ? 0.505 -13.453 4.488 1 79.88 64 ARG B N 1
ATOM 3528 C CA . ARG B 1 64 ? -0.916 -13.305 4.785 1 79.88 64 ARG B CA 1
ATOM 3529 C C . ARG B 1 64 ? -1.155 -13.234 6.289 1 79.88 64 ARG B C 1
ATOM 3531 O O . ARG B 1 64 ? -2.215 -12.789 6.734 1 79.88 64 ARG B O 1
ATOM 3538 N N . LYS B 1 65 ? -0.195 -13.695 7.094 1 78.12 65 LYS B N 1
ATOM 3539 C CA . LYS B 1 65 ? -0.29 -13.742 8.555 1 78.12 65 LYS B CA 1
ATOM 3540 C C . LYS B 1 65 ? -1.547 -14.484 8.992 1 78.12 65 LYS B C 1
ATOM 3542 O O . LYS B 1 65 ? -2.281 -14.008 9.867 1 78.12 65 LYS B O 1
ATOM 3547 N N . GLU B 1 66 ? -1.895 -15.492 8.234 1 78.88 66 GLU B N 1
ATOM 3548 C CA . GLU B 1 66 ? -2.971 -16.438 8.508 1 78.88 66 GLU B CA 1
ATOM 3549 C C . GLU B 1 66 ? -2.465 -17.875 8.461 1 78.88 66 GLU B C 1
ATOM 3551 O O . GLU B 1 66 ? -2.691 -18.594 7.484 1 78.88 66 GLU B O 1
ATOM 3556 N N . PRO B 1 67 ? -1.889 -18.203 9.555 1 79.44 67 PRO B N 1
ATOM 3557 C CA . PRO B 1 67 ? -1.333 -19.547 9.562 1 79.44 67 PRO B CA 1
ATOM 3558 C C . PRO B 1 67 ? -2.385 -20.625 9.273 1 79.44 67 PRO B C 1
ATOM 3560 O O . PRO B 1 67 ? -3.545 -20.469 9.664 1 79.44 67 PRO B O 1
ATOM 3563 N N . LEU B 1 68 ? -1.924 -21.688 8.602 1 82.75 68 LEU B N 1
ATOM 3564 C CA . LEU B 1 68 ? -2.811 -22.781 8.25 1 82.75 68 LEU B CA 1
ATOM 3565 C C . LEU B 1 68 ? -3.107 -23.656 9.461 1 82.75 68 LEU B C 1
ATOM 3567 O O . LEU B 1 68 ? -2.197 -24.266 10.031 1 82.75 68 LEU B O 1
ATOM 3571 N N . THR B 1 69 ? -4.32 -23.609 9.867 1 80.81 69 THR B N 1
ATOM 3572 C CA . THR B 1 69 ? -4.844 -24.422 10.969 1 80.81 69 THR B CA 1
ATOM 3573 C C . THR B 1 69 ? -6.051 -25.234 10.523 1 80.81 69 THR B C 1
ATOM 3575 O O . THR B 1 69 ? -6.441 -25.188 9.352 1 80.81 69 THR B O 1
ATOM 3578 N N . SER B 1 70 ? -6.535 -26.047 11.477 1 77.81 70 SER B N 1
ATOM 3579 C CA . SER B 1 70 ? -7.727 -26.828 11.164 1 77.81 70 SER B CA 1
ATOM 3580 C C . SER B 1 70 ? -8.898 -25.922 10.797 1 77.81 70 SER B C 1
ATOM 3582 O O . SER B 1 70 ? -9.781 -26.312 10.023 1 77.81 70 SER B O 1
ATOM 3584 N N . GLU B 1 71 ? -8.836 -24.688 11.219 1 75.75 71 GLU B N 1
ATOM 3585 C CA . GLU B 1 71 ? -9.93 -23.75 10.992 1 75.75 71 GLU B CA 1
ATOM 3586 C C . GLU B 1 71 ? -9.703 -22.938 9.719 1 75.75 71 GLU B C 1
ATOM 3588 O O . GLU B 1 71 ? -10.656 -22.5 9.07 1 75.75 71 GLU B O 1
ATOM 3593 N N . SER B 1 72 ? -8.414 -22.781 9.328 1 82.5 72 SER B N 1
ATOM 3594 C CA . SER B 1 72 ? -8.125 -21.828 8.266 1 82.5 72 SER B CA 1
ATOM 3595 C C . SER B 1 72 ? -7.688 -22.547 6.988 1 82.5 72 SER B C 1
ATOM 3597 O O . SER B 1 72 ? -7.586 -21.938 5.926 1 82.5 72 SER B O 1
ATOM 3599 N N . LYS B 1 73 ? -7.527 -23.844 7.09 1 81.5 73 LYS B N 1
ATOM 3600 C CA . LYS B 1 73 ? -6.988 -24.594 5.957 1 81.5 73 LYS B CA 1
ATOM 3601 C C . LYS B 1 73 ? -7.887 -24.469 4.734 1 81.5 73 LYS B C 1
ATOM 3603 O O . LYS B 1 73 ? -7.406 -24.484 3.598 1 81.5 73 LYS B O 1
ATOM 3608 N N . SER B 1 74 ? -9.18 -24.344 4.973 1 86.19 74 SER B N 1
ATOM 3609 C CA . SER B 1 74 ? -10.133 -24.297 3.869 1 86.19 74 SER B CA 1
ATOM 3610 C C . SER B 1 74 ? -9.922 -23.078 2.986 1 86.19 74 SER B C 1
ATOM 3612 O O . SER B 1 74 ? -10.359 -23.047 1.836 1 86.19 74 SER B O 1
ATOM 3614 N N . LEU B 1 75 ? -9.164 -22.156 3.48 1 86.31 75 LEU B N 1
ATOM 3615 C CA . LEU B 1 75 ? -8.953 -20.891 2.783 1 86.31 75 LEU B CA 1
ATOM 3616 C C . LEU B 1 75 ? -8.078 -21.094 1.549 1 86.31 75 LEU B C 1
ATOM 3618 O O . LEU B 1 75 ? -8.062 -20.266 0.648 1 86.31 75 LEU B O 1
ATOM 3622 N N . MET B 1 76 ? -7.414 -22.203 1.489 1 92.25 76 MET B N 1
ATOM 3623 C CA . MET B 1 76 ? -6.535 -22.484 0.359 1 92.25 76 MET B CA 1
ATOM 3624 C C . MET B 1 76 ? -7.328 -23.047 -0.814 1 92.25 76 MET B C 1
ATOM 3626 O O . MET B 1 76 ? -6.852 -23.047 -1.95 1 92.25 76 MET B O 1
ATOM 3630 N N . PHE B 1 77 ? -8.492 -23.562 -0.504 1 93.62 77 PHE B N 1
ATOM 3631 C CA . PHE B 1 77 ? -9.227 -24.359 -1.493 1 93.62 77 PHE B CA 1
ATOM 3632 C C . PHE B 1 77 ? -10.312 -23.516 -2.152 1 93.62 77 PHE B C 1
ATOM 3634 O O . PHE B 1 77 ? -10.875 -22.609 -1.526 1 93.62 77 PHE B O 1
ATOM 3641 N N . TYR B 1 78 ? -10.578 -23.891 -3.344 1 92.75 78 TYR B N 1
ATOM 3642 C CA . TYR B 1 78 ? -11.641 -23.203 -4.078 1 92.75 78 TYR B CA 1
ATOM 3643 C C . TYR B 1 78 ? -12.984 -23.375 -3.371 1 92.75 78 TYR B C 1
ATOM 3645 O O . TYR B 1 78 ? -13.383 -24.5 -3.039 1 92.75 78 TYR B O 1
ATOM 3653 N N . GLY B 1 79 ? -13.672 -22.234 -3.086 1 85.56 79 GLY B N 1
ATOM 3654 C CA . GLY B 1 79 ? -14.984 -22.281 -2.455 1 85.56 79 GLY B CA 1
ATOM 3655 C C . GLY B 1 79 ? -14.945 -22.828 -1.04 1 85.56 79 GLY B C 1
ATOM 3656 O O . GLY B 1 79 ? -15.969 -23.281 -0.521 1 85.56 79 GLY B O 1
ATOM 3657 N N . LEU B 1 80 ? -13.711 -22.938 -0.47 1 88.5 80 LEU B N 1
ATOM 3658 C CA . LEU B 1 80 ? -13.484 -23.453 0.875 1 88.5 80 LEU B CA 1
ATOM 3659 C C . LEU B 1 80 ? -13.797 -24.953 0.941 1 88.5 80 LEU B C 1
ATOM 3661 O O . LEU B 1 80 ? -14.039 -25.484 2.023 1 88.5 80 LEU B O 1
ATOM 3665 N N . ASP B 1 81 ? -13.883 -25.578 -0.193 1 88.56 81 ASP B N 1
ATOM 3666 C CA . ASP B 1 81 ? -14.188 -27.016 -0.275 1 88.56 81 ASP B CA 1
ATOM 3667 C C . ASP B 1 81 ? -12.906 -27.844 -0.239 1 88.56 81 ASP B C 1
ATOM 3669 O O . ASP B 1 81 ? -12.172 -27.906 -1.227 1 88.56 81 ASP B O 1
ATOM 3673 N N . THR B 1 82 ? -12.719 -28.562 0.818 1 91.06 82 THR B N 1
ATOM 3674 C CA . THR B 1 82 ? -11.477 -29.297 1.007 1 91.06 82 THR B CA 1
ATOM 3675 C C . THR B 1 82 ? -11.586 -30.703 0.407 1 91.06 82 THR B C 1
ATOM 3677 O O . THR B 1 82 ? -10.656 -31.5 0.504 1 91.06 82 THR B O 1
ATOM 3680 N N . LYS B 1 83 ? -12.703 -31.031 -0.207 1 90.31 83 LYS B N 1
ATOM 3681 C CA . LYS B 1 83 ? -12.914 -32.375 -0.77 1 90.31 83 LYS B CA 1
ATOM 3682 C C . LYS B 1 83 ? -12.062 -32.562 -2.02 1 90.31 83 LYS B C 1
ATOM 3684 O O . LYS B 1 83 ? -11.516 -33.656 -2.234 1 90.31 83 LYS B O 1
ATOM 3689 N N . GLU B 1 84 ? -12.031 -31.562 -2.836 1 93 84 GLU B N 1
ATOM 3690 C CA . GLU B 1 84 ? -11.219 -31.656 -4.051 1 93 84 GLU B CA 1
ATOM 3691 C C . GLU B 1 84 ? -9.781 -31.219 -3.785 1 93 84 GLU B C 1
ATOM 3693 O O . GLU B 1 84 ? -9.547 -30.266 -3.043 1 93 84 GLU B O 1
ATOM 3698 N N . GLU B 1 85 ? -8.891 -31.922 -4.379 1 95.75 85 GLU B N 1
ATOM 3699 C CA . GLU B 1 85 ? -7.492 -31.562 -4.195 1 95.75 85 GLU B CA 1
ATOM 3700 C C . GLU B 1 85 ? -7.117 -30.359 -5.059 1 95.75 85 GLU B C 1
ATOM 3702 O O . GLU B 1 85 ? -7.695 -30.156 -6.129 1 95.75 85 GLU B O 1
ATOM 3707 N N . ILE B 1 86 ? -6.199 -29.578 -4.566 1 96.88 86 ILE B N 1
ATOM 3708 C CA . ILE B 1 86 ? -5.609 -28.5 -5.344 1 96.88 86 ILE B CA 1
ATOM 3709 C C . ILE B 1 86 ? -4.562 -29.062 -6.305 1 96.88 86 ILE B C 1
ATOM 3711 O O . ILE B 1 86 ? -3.783 -29.938 -5.934 1 96.88 86 ILE B O 1
ATOM 3715 N N . GLN B 1 87 ? -4.559 -28.625 -7.531 1 97.44 87 GLN B N 1
ATOM 3716 C CA . GLN B 1 87 ? -3.533 -29.016 -8.492 1 97.44 87 GLN B CA 1
ATOM 3717 C C . GLN B 1 87 ? -3 -27.812 -9.25 1 97.44 87 GLN B C 1
ATOM 3719 O O . GLN B 1 87 ? -3.775 -27.031 -9.812 1 97.44 87 GLN B O 1
ATOM 3724 N N . ILE B 1 88 ? -1.74 -27.625 -9.219 1 95.44 88 ILE B N 1
ATOM 3725 C CA . ILE B 1 88 ? -1.048 -26.594 -9.977 1 95.44 88 ILE B CA 1
ATOM 3726 C C . ILE B 1 88 ? -0.001 -27.234 -10.883 1 95.44 88 ILE B C 1
ATOM 3728 O O . ILE B 1 88 ? 0.944 -27.859 -10.406 1 95.44 88 ILE B O 1
ATOM 3732 N N . VAL B 1 89 ? -0.177 -27.047 -12.172 1 94.69 89 VAL B N 1
ATOM 3733 C CA . VAL B 1 89 ? 0.729 -27.656 -13.148 1 94.69 89 VAL B CA 1
ATOM 3734 C C . VAL B 1 89 ? 1.396 -26.547 -13.977 1 94.69 89 VAL B C 1
ATOM 3736 O O . VAL B 1 89 ? 0.715 -25.719 -14.578 1 94.69 89 VAL B O 1
ATOM 3739 N N . THR B 1 90 ? 2.674 -26.562 -13.969 1 92.06 90 THR B N 1
ATOM 3740 C CA . THR B 1 90 ? 3.414 -25.609 -14.797 1 92.06 90 THR B CA 1
ATOM 3741 C C . THR B 1 90 ? 4.211 -26.344 -15.875 1 92.06 90 THR B C 1
ATOM 3743 O O . THR B 1 90 ? 4.727 -27.438 -15.633 1 92.06 90 THR B O 1
ATOM 3746 N N . THR B 1 91 ? 4.191 -25.766 -17.016 1 92.25 91 THR B N 1
ATOM 3747 C CA . THR B 1 91 ? 5.031 -26.25 -18.109 1 92.25 91 THR B CA 1
ATOM 3748 C C . THR B 1 91 ? 6.203 -25.297 -18.344 1 92.25 91 THR B C 1
ATOM 3750 O O . THR B 1 91 ? 6.02 -24.094 -18.422 1 92.25 91 THR B O 1
ATOM 3753 N N . LEU B 1 92 ? 7.371 -25.875 -18.484 1 87.69 92 LEU B N 1
ATOM 3754 C CA . LEU B 1 92 ? 8.586 -25.094 -18.688 1 87.69 92 LEU B CA 1
ATOM 3755 C C . LEU B 1 92 ? 9.016 -25.125 -20.141 1 87.69 92 LEU B C 1
ATOM 3757 O O . LEU B 1 92 ? 8.43 -25.859 -20.953 1 87.69 92 LEU B O 1
ATOM 3761 N N . ASP B 1 93 ? 9.984 -24.266 -20.547 1 81.38 93 ASP B N 1
ATOM 3762 C CA . ASP B 1 93 ? 10.453 -24.125 -21.906 1 81.38 93 ASP B CA 1
ATOM 3763 C C . ASP B 1 93 ? 10.945 -25.453 -22.469 1 81.38 93 ASP B C 1
ATOM 3765 O O . ASP B 1 93 ? 10.828 -25.719 -23.656 1 81.38 93 ASP B O 1
ATOM 3769 N N . ASN B 1 94 ? 11.516 -26.375 -21.734 1 80.44 94 ASN B N 1
ATOM 3770 C CA . ASN B 1 94 ? 12.016 -27.656 -22.203 1 80.44 94 ASN B CA 1
ATOM 3771 C C . ASN B 1 94 ? 10.93 -28.719 -22.188 1 80.44 94 ASN B C 1
ATOM 3773 O O . ASN B 1 94 ? 11.234 -29.922 -22.172 1 80.44 94 ASN B O 1
ATOM 3777 N N . ASN B 1 95 ? 9.711 -28.297 -22.125 1 84.31 95 ASN B N 1
ATOM 3778 C CA . ASN B 1 95 ? 8.531 -29.156 -22.125 1 84.31 95 ASN B CA 1
ATOM 3779 C C . ASN B 1 95 ? 8.484 -30.031 -20.875 1 84.31 95 ASN B C 1
ATOM 3781 O O . ASN B 1 95 ? 7.805 -31.062 -20.844 1 84.31 95 ASN B O 1
ATOM 3785 N N . GLN B 1 96 ? 9.234 -29.594 -19.984 1 86.38 96 GLN B N 1
ATOM 3786 C CA . GLN B 1 96 ? 9.125 -30.25 -18.672 1 86.38 96 GLN B CA 1
ATOM 3787 C C . GLN B 1 96 ? 7.918 -29.719 -17.906 1 86.38 96 GLN B C 1
ATOM 3789 O O . GLN B 1 96 ? 7.527 -28.562 -18.062 1 86.38 96 GLN B O 1
ATOM 3794 N N . THR B 1 97 ? 7.406 -30.688 -17.125 1 90 97 THR B N 1
ATOM 3795 C CA . THR B 1 97 ? 6.227 -30.281 -16.359 1 90 97 THR B CA 1
ATOM 3796 C C . THR B 1 97 ? 6.473 -30.469 -14.867 1 90 97 THR B C 1
ATOM 3798 O O . THR B 1 97 ? 7.156 -31.406 -14.445 1 90 97 THR B O 1
ATOM 3801 N N . LEU B 1 98 ? 5.996 -29.5 -14.102 1 87.94 98 LEU B N 1
ATOM 3802 C CA . LEU B 1 98 ? 5.902 -29.625 -12.648 1 87.94 98 LEU B CA 1
ATOM 3803 C C . LEU B 1 98 ? 4.445 -29.641 -12.195 1 87.94 98 LEU B C 1
ATOM 3805 O O . LEU B 1 98 ? 3.654 -28.797 -12.617 1 87.94 98 LEU B O 1
ATOM 3809 N N . ASP B 1 99 ? 4.137 -30.625 -11.422 1 92.31 99 ASP B N 1
ATOM 3810 C CA . ASP B 1 99 ? 2.764 -30.828 -10.969 1 92.31 99 ASP B CA 1
ATOM 3811 C C . ASP B 1 99 ? 2.695 -30.922 -9.445 1 92.31 99 ASP B C 1
ATOM 3813 O O . ASP B 1 99 ? 3.129 -31.906 -8.852 1 92.31 99 ASP B O 1
ATOM 3817 N N . LEU B 1 100 ? 2.164 -29.891 -8.805 1 92.19 100 LEU B N 1
ATOM 3818 C CA . LEU B 1 100 ? 1.971 -29.859 -7.359 1 92.19 100 LEU B CA 1
ATOM 3819 C C . LEU B 1 100 ? 0.523 -30.172 -6.996 1 92.19 100 LEU B C 1
ATOM 3821 O O . LEU B 1 100 ? -0.401 -29.531 -7.504 1 92.19 100 LEU B O 1
ATOM 3825 N N . GLN B 1 101 ? 0.382 -31.141 -6.156 1 95 101 GLN B N 1
ATOM 3826 C CA . GLN B 1 101 ? -0.936 -31.516 -5.656 1 95 101 GLN B CA 1
ATOM 3827 C C . GLN B 1 101 ? -1.012 -31.359 -4.137 1 95 101 GLN B C 1
ATOM 3829 O O . GLN B 1 101 ? -0.094 -31.766 -3.422 1 95 101 GLN B O 1
ATOM 3834 N N . ILE B 1 102 ? -2.021 -30.734 -3.646 1 93.69 102 ILE B N 1
ATOM 3835 C CA . ILE B 1 102 ? -2.256 -30.547 -2.219 1 93.69 102 ILE B CA 1
ATOM 3836 C C . ILE B 1 102 ? -3.607 -31.141 -1.836 1 93.69 102 ILE B C 1
ATOM 3838 O O . ILE B 1 102 ? -4.641 -30.766 -2.391 1 93.69 102 ILE B O 1
ATOM 3842 N N . LYS B 1 103 ? -3.58 -32.031 -0.888 1 94.25 103 LYS B N 1
ATOM 3843 C CA . LYS B 1 103 ? -4.785 -32.719 -0.45 1 94.25 103 LYS B CA 1
ATOM 3844 C C . LYS B 1 103 ? -4.965 -32.625 1.062 1 94.25 103 LYS B C 1
ATOM 3846 O O . LYS B 1 103 ? -3.996 -32.719 1.816 1 94.25 103 LYS B O 1
ATOM 3851 N N . PHE B 1 104 ? -6.203 -32.344 1.367 1 92.38 104 PHE B N 1
ATOM 3852 C CA . PHE B 1 104 ? -6.535 -32.344 2.787 1 92.38 104 PHE B CA 1
ATOM 3853 C C . PHE B 1 104 ? -6.973 -33.75 3.246 1 92.38 104 PHE B C 1
ATOM 3855 O O . PHE B 1 104 ? -7.789 -34.375 2.588 1 92.38 104 PHE B O 1
ATOM 3862 N N . ILE B 1 105 ? -6.375 -34.156 4.391 1 89.31 105 ILE B N 1
ATOM 3863 C CA . ILE B 1 105 ? -6.746 -35.406 5.008 1 89.31 105 ILE B CA 1
ATOM 3864 C C . ILE B 1 105 ? -7.23 -35.156 6.434 1 89.31 105 ILE B C 1
ATOM 3866 O O . ILE B 1 105 ? -6.457 -34.75 7.297 1 89.31 105 ILE B O 1
ATOM 3870 N N . ALA B 1 106 ? -8.453 -35.438 6.66 1 85.12 106 ALA B N 1
ATOM 3871 C CA . ALA B 1 106 ? -9.047 -35.219 7.977 1 85.12 106 ALA B CA 1
ATOM 3872 C C . ALA B 1 106 ? -8.609 -36.281 8.961 1 85.12 106 ALA B C 1
ATOM 3874 O O . ALA B 1 106 ? -8.406 -37.438 8.57 1 85.12 106 ALA B O 1
ATOM 3875 N N . SER B 1 107 ? -8.32 -35.781 10.211 1 75.12 107 SER B N 1
ATOM 3876 C CA . SER B 1 107 ? -8 -36.781 11.242 1 75.12 107 SER B CA 1
ATOM 3877 C C . SER B 1 107 ? -9.188 -37.688 11.523 1 75.12 107 SER B C 1
ATOM 3879 O O . SER B 1 107 ? -10.336 -37.25 11.516 1 75.12 107 SER B O 1
ATOM 3881 N N . GLU B 1 108 ? -9.25 -38.938 11.32 1 59.09 108 GLU B N 1
ATOM 3882 C CA . GLU B 1 108 ? -10.289 -39.875 11.742 1 59.09 108 GLU B CA 1
ATOM 3883 C C . GLU B 1 108 ? -10.531 -39.781 13.242 1 59.09 108 GLU B C 1
ATOM 3885 O O . GLU B 1 108 ? -9.609 -39.5 14.016 1 59.09 108 GLU B O 1
ATOM 3890 N N . ASN B 1 109 ? -11.742 -39.5 13.742 1 48.19 109 ASN B N 1
ATOM 3891 C CA . ASN B 1 109 ? -12.18 -39.594 15.125 1 48.19 109 ASN B CA 1
ATOM 3892 C C . ASN B 1 109 ? -11.484 -40.719 15.867 1 48.19 109 ASN B C 1
ATOM 3894 O O . ASN B 1 109 ? -11.609 -41.875 15.492 1 48.19 109 ASN B O 1
ATOM 3898 N N . GLN B 1 110 ? -10.398 -40.594 16.5 1 40.91 110 GLN B N 1
ATOM 3899 C CA . GLN B 1 110 ? -10.172 -41.594 17.516 1 40.91 110 GLN B CA 1
ATOM 3900 C C . GLN B 1 110 ? 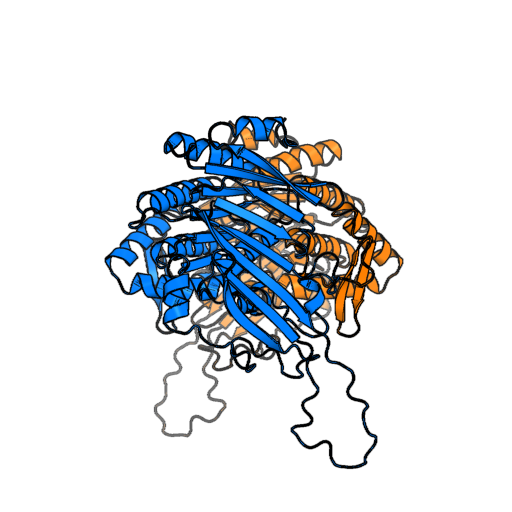-11.398 -41.75 18.406 1 40.91 110 GLN B C 1
ATOM 3902 O O . GLN B 1 110 ? -11.961 -40.781 18.891 1 40.91 110 GLN B O 1
ATOM 3907 N N . LYS B 1 111 ? -12.219 -42.875 18.406 1 36.88 111 LYS B N 1
ATOM 3908 C CA . LYS B 1 111 ? -13.023 -43.281 19.547 1 36.88 111 LYS B CA 1
ATOM 3909 C C . LYS B 1 111 ? -12.328 -42.969 20.859 1 36.88 111 LYS B C 1
ATOM 3911 O O . LYS B 1 111 ? -11.219 -43.438 21.125 1 36.88 111 LYS B O 1
ATOM 3916 N N . VAL B 1 112 ? -12.578 -41.812 21.391 1 35.91 112 VAL B N 1
ATOM 3917 C CA . VAL B 1 112 ? -12.25 -41.594 22.797 1 35.91 112 VAL B CA 1
ATOM 3918 C C . VAL B 1 112 ? -12.602 -42.812 23.625 1 35.91 112 VAL B C 1
ATOM 3920 O O . VAL B 1 112 ? -13.773 -43.188 23.766 1 35.91 112 VAL B O 1
ATOM 3923 N N . ILE B 1 113 ? -11.875 -43.875 23.609 1 32.56 113 ILE B N 1
ATOM 3924 C CA . ILE B 1 113 ? -12.062 -44.719 24.781 1 32.56 113 ILE B CA 1
ATOM 3925 C C . ILE B 1 113 ? -11.961 -43.875 26.062 1 32.56 113 ILE B C 1
ATOM 3927 O O . ILE B 1 113 ? -11 -43.125 26.234 1 32.56 113 ILE B O 1
ATOM 3931 N N . GLU B 1 114 ? -13.07 -43.625 26.797 1 33.22 114 GLU B N 1
ATOM 3932 C CA . GLU B 1 114 ? -13.367 -43.062 28.125 1 33.22 114 GLU B CA 1
ATOM 3933 C C . GLU B 1 114 ? -12.281 -43.438 29.125 1 33.22 114 GLU B C 1
ATOM 3935 O O . GLU B 1 114 ? -12.461 -43.25 30.344 1 33.22 114 GLU B O 1
ATOM 3940 N N . SER B 1 115 ? -11.328 -44.375 28.875 1 30.34 115 SER B N 1
ATOM 3941 C CA . SER B 1 115 ? -10.688 -44.75 30.141 1 30.34 115 SER B CA 1
ATOM 3942 C C . SER B 1 115 ? -10 -43.531 30.781 1 30.34 115 SER B C 1
ATOM 3944 O O . SER B 1 115 ? -9.602 -42.594 30.094 1 30.34 115 SER B O 1
ATOM 3946 N N . GLN B 1 116 ? -10.07 -43.312 32.156 1 32.78 116 GLN B N 1
ATOM 3947 C CA . GLN B 1 116 ? -9.648 -42.5 33.281 1 32.78 116 GLN B CA 1
ATOM 3948 C C . GLN B 1 116 ? -8.203 -42.031 33.125 1 32.78 116 GLN B C 1
ATOM 3950 O O . GLN B 1 116 ? -7.641 -41.438 34.031 1 32.78 116 GLN B O 1
ATOM 3955 N N . ILE B 1 117 ? -7.328 -42.781 32.375 1 30.59 117 ILE B N 1
ATOM 3956 C CA . ILE B 1 117 ? -5.922 -42.5 32.656 1 30.59 117 ILE B CA 1
ATOM 3957 C C . ILE B 1 117 ? -5.574 -41.094 32.156 1 30.59 117 ILE B C 1
ATOM 3959 O O . ILE B 1 117 ? -6.117 -40.625 31.141 1 30.59 117 ILE B O 1
ATOM 3963 N N . ILE B 1 118 ? -4.684 -40.375 32.875 1 34.69 118 ILE B N 1
ATOM 3964 C CA . ILE B 1 118 ? -4.031 -39.062 32.75 1 34.69 118 ILE B CA 1
ATOM 3965 C C . ILE B 1 118 ? -3.58 -38.844 31.312 1 34.69 118 ILE B C 1
ATOM 3967 O O . ILE B 1 118 ? -2.814 -39.625 30.766 1 34.69 118 ILE B O 1
ATOM 3971 N N . PRO B 1 119 ? -4.41 -38.219 30.484 1 34.28 119 PRO B N 1
ATOM 3972 C CA . PRO B 1 119 ? -4.016 -38 29.094 1 34.28 119 PRO B CA 1
ATOM 3973 C C . PRO B 1 119 ? -2.541 -37.625 28.953 1 34.28 119 PRO B C 1
ATOM 3975 O O . PRO B 1 119 ? -2.088 -36.625 29.531 1 34.28 119 PRO B O 1
ATOM 3978 N N . THR B 1 120 ? -1.62 -38.625 29.281 1 32.59 120 THR B N 1
ATOM 3979 C CA . THR B 1 120 ? -0.214 -38.281 29.094 1 32.59 120 THR B CA 1
ATOM 3980 C C . THR B 1 120 ? -0.014 -37.469 27.812 1 32.59 120 THR B C 1
ATOM 3982 O O . THR B 1 120 ? -0.841 -37.531 26.891 1 32.59 120 THR B O 1
ATOM 3985 N N . ALA B 1 121 ? 1.141 -36.781 27.766 1 36.78 121 ALA B N 1
ATOM 3986 C CA . ALA B 1 121 ? 1.688 -35.812 26.812 1 36.78 121 ALA B CA 1
ATOM 3987 C C . ALA B 1 121 ? 1.476 -36.281 25.375 1 36.78 121 ALA B C 1
ATOM 3989 O O . ALA B 1 121 ? 1.313 -35.469 24.453 1 36.78 121 ALA B O 1
ATOM 3990 N N . GLU B 1 122 ? 1.61 -37.625 25.156 1 36.53 122 GLU B N 1
ATOM 3991 C CA . GLU B 1 122 ? 1.67 -38.125 23.781 1 36.53 122 GLU B CA 1
ATOM 3992 C C . GLU B 1 122 ? 0.271 -38.344 23.203 1 36.53 122 GLU B C 1
ATOM 3994 O O . GLU B 1 122 ? 0.078 -39.156 22.297 1 36.53 122 GLU B O 1
ATOM 3999 N N . GLN B 1 123 ? -0.761 -38.25 23.891 1 37.62 123 GLN B N 1
ATOM 4000 C CA . GLN B 1 123 ? -2.008 -38.469 23.156 1 37.62 123 GLN B CA 1
ATOM 4001 C C . GLN B 1 123 ? -2.023 -37.688 21.844 1 37.62 123 GLN B C 1
ATOM 4003 O O . GLN B 1 123 ? -2.1 -36.469 21.844 1 37.62 123 GLN B O 1
ATOM 4008 N N . THR B 1 124 ? -1.236 -38.219 20.875 1 40.31 124 THR B N 1
ATOM 4009 C CA . THR B 1 124 ? -1.062 -37.781 19.5 1 40.31 124 THR B CA 1
ATOM 4010 C C . THR B 1 124 ? -2.408 -37.438 18.875 1 40.31 124 THR B C 1
ATOM 4012 O O . THR B 1 124 ? -3.229 -38.312 18.609 1 40.31 124 THR B O 1
ATOM 4015 N N . GLN B 1 125 ? -3.248 -36.625 19.438 1 47.03 125 GLN B N 1
ATOM 4016 C CA . GLN B 1 125 ? -4.355 -36.062 18.672 1 47.03 125 GLN B CA 1
ATOM 4017 C C . GLN B 1 125 ? -4.023 -36.031 17.188 1 47.03 125 GLN B C 1
ATOM 4019 O O . GLN B 1 125 ? -2.996 -35.469 16.781 1 47.03 125 GLN B O 1
ATOM 4024 N N . MET B 1 126 ? -4.363 -37.156 16.547 1 52.62 126 MET B N 1
ATOM 4025 C CA . MET B 1 126 ? -4.172 -37.25 15.094 1 52.62 126 MET B CA 1
ATOM 4026 C C . MET B 1 126 ? -4.57 -35.938 14.422 1 52.62 126 MET B C 1
ATOM 4028 O O . MET B 1 126 ? -5.707 -35.5 14.562 1 52.62 126 MET B O 1
ATOM 4032 N N . SER B 1 127 ? -3.66 -34.969 14.133 1 67.88 127 SER B N 1
ATOM 4033 C CA . SER B 1 127 ? -3.82 -33.656 13.477 1 67.88 127 SER B CA 1
ATOM 4034 C C . SER B 1 127 ? -4.16 -33.844 12 1 67.88 127 SER B C 1
ATOM 4036 O O . SER B 1 127 ? -3.793 -34.844 11.383 1 67.88 127 SER B O 1
ATOM 4038 N N . SER B 1 128 ? -5.352 -33.281 11.594 1 81.88 128 SER B N 1
ATOM 4039 C CA . SER B 1 128 ? -5.562 -33.156 10.148 1 81.88 128 SER B CA 1
ATOM 4040 C C . SER B 1 128 ? -4.277 -32.781 9.43 1 81.88 128 SER B C 1
ATOM 4042 O O . SER B 1 128 ? -3.35 -32.25 10.047 1 81.88 128 SER B O 1
ATOM 4044 N N . GLN B 1 129 ? -4.242 -33.375 8.273 1 86.69 129 GLN B N 1
ATOM 4045 C CA . GLN B 1 129 ? -3.002 -33.125 7.539 1 86.69 129 GLN B CA 1
ATOM 4046 C C . GLN B 1 129 ? -3.283 -32.531 6.168 1 86.69 129 GLN B C 1
ATOM 4048 O O . GLN B 1 129 ? -4.336 -32.781 5.578 1 86.69 129 GLN B O 1
ATOM 4053 N N . LEU B 1 130 ? -2.387 -31.672 5.762 1 88.75 130 LEU B N 1
ATOM 4054 C CA . LEU B 1 130 ? -2.275 -31.297 4.355 1 88.75 130 LEU B CA 1
ATOM 4055 C C . LEU B 1 130 ? -1.139 -32.062 3.678 1 88.75 130 LEU B C 1
ATOM 4057 O O . LEU B 1 130 ? 0.021 -31.922 4.082 1 88.75 130 LEU B O 1
ATOM 4061 N N . ASN B 1 131 ? -1.535 -32.844 2.684 1 90.56 131 ASN B N 1
ATOM 4062 C CA . ASN B 1 131 ? -0.539 -33.625 1.961 1 90.56 131 ASN B CA 1
ATOM 4063 C C . ASN B 1 131 ? -0.083 -32.906 0.69 1 90.56 131 ASN B C 1
ATOM 4065 O O . ASN B 1 131 ? -0.908 -32.406 -0.077 1 90.56 131 ASN B O 1
ATOM 4069 N N . PHE B 1 132 ? 1.236 -32.906 0.509 1 89.56 132 PHE B N 1
ATOM 4070 C CA . PHE B 1 132 ? 1.849 -32.281 -0.658 1 89.56 132 PHE B CA 1
ATOM 4071 C C . PHE B 1 132 ? 2.545 -33.312 -1.527 1 89.56 132 PHE B C 1
ATOM 4073 O O . PHE B 1 132 ? 3.402 -34.062 -1.049 1 89.56 132 PHE B O 1
ATOM 4080 N N . THR B 1 133 ? 2.133 -33.344 -2.797 1 90.62 133 THR B N 1
ATOM 4081 C CA . THR B 1 133 ? 2.785 -34.219 -3.775 1 90.62 133 THR B CA 1
ATOM 4082 C C . THR B 1 133 ? 3.311 -33.406 -4.953 1 90.62 133 THR B C 1
ATOM 4084 O O . THR B 1 133 ? 2.564 -32.625 -5.559 1 90.62 133 THR B O 1
ATOM 4087 N N . LEU B 1 134 ? 4.578 -33.562 -5.223 1 88.88 134 LEU B N 1
ATOM 4088 C CA . LEU B 1 134 ? 5.195 -32.875 -6.363 1 88.88 134 LEU B CA 1
ATOM 4089 C C . LEU B 1 134 ? 5.668 -33.906 -7.398 1 88.88 134 LEU B C 1
ATOM 4091 O O . LEU B 1 134 ? 6.395 -34.844 -7.07 1 88.88 134 LEU B O 1
ATOM 4095 N N . LYS B 1 135 ? 5.234 -33.656 -8.609 1 89.44 135 LYS B N 1
ATOM 4096 C CA . LYS B 1 135 ? 5.645 -34.531 -9.719 1 89.44 135 LYS B CA 1
ATOM 4097 C C . LYS B 1 135 ? 6.402 -33.719 -10.781 1 89.44 135 LYS B C 1
ATOM 4099 O O . LYS B 1 135 ? 6.074 -32.562 -11.047 1 89.44 135 LYS B O 1
ATOM 4104 N N . LYS B 1 136 ? 7.367 -34.312 -11.297 1 87.19 136 LYS B N 1
ATOM 4105 C CA . LYS B 1 136 ? 8.07 -33.812 -12.477 1 87.19 136 LYS B CA 1
ATOM 4106 C C . LYS B 1 136 ? 7.902 -34.781 -13.648 1 87.19 136 LYS B C 1
ATOM 4108 O O . LYS B 1 136 ? 8.219 -35.969 -13.531 1 87.19 136 LYS B O 1
ATOM 4113 N N . ASN B 1 137 ? 7.398 -34.281 -14.742 1 89.31 137 ASN B N 1
ATOM 4114 C CA . ASN B 1 137 ? 7.125 -35.125 -15.898 1 89.31 137 ASN B CA 1
ATOM 4115 C C . ASN B 1 137 ? 6.367 -36.406 -15.5 1 89.31 137 ASN B C 1
ATOM 4117 O O . ASN B 1 137 ? 6.777 -37.5 -15.844 1 89.31 137 ASN B O 1
ATOM 4121 N N . ASN B 1 138 ? 5.402 -36.219 -14.672 1 89.75 138 ASN B N 1
ATOM 4122 C CA . ASN B 1 138 ? 4.461 -37.25 -14.242 1 89.75 138 ASN B CA 1
ATOM 4123 C C . ASN B 1 138 ? 5.117 -38.25 -13.289 1 89.75 138 ASN B C 1
ATOM 4125 O O . ASN B 1 138 ? 4.551 -39.312 -13.008 1 89.75 138 ASN B O 1
ATOM 4129 N N . GLU B 1 139 ? 6.309 -37.969 -12.883 1 89.62 139 GLU B N 1
ATOM 4130 C CA . GLU B 1 139 ? 6.969 -38.812 -11.875 1 89.62 139 GLU B CA 1
ATOM 4131 C C . GLU B 1 139 ? 7.012 -38.094 -10.523 1 89.62 139 GLU B C 1
ATOM 4133 O O . GLU B 1 139 ? 7.453 -36.938 -10.43 1 89.62 139 GLU B O 1
ATOM 4138 N N . GLU B 1 140 ? 6.605 -38.812 -9.562 1 89.19 140 GLU B N 1
ATOM 4139 C CA . GLU B 1 140 ? 6.617 -38.25 -8.219 1 89.19 140 GLU B CA 1
ATOM 4140 C C . GLU B 1 140 ? 8.047 -38.031 -7.723 1 89.19 140 GLU B C 1
ATOM 4142 O O . GLU B 1 140 ? 8.852 -38.969 -7.73 1 89.19 140 GLU B O 1
ATOM 4147 N N . ILE B 1 141 ? 8.352 -36.875 -7.289 1 81.81 141 ILE B N 1
ATOM 4148 C CA . ILE B 1 141 ? 9.711 -36.594 -6.836 1 81.81 141 ILE B CA 1
ATOM 4149 C C . ILE B 1 141 ? 9.695 -36.219 -5.352 1 81.81 141 ILE B C 1
ATOM 4151 O O . ILE B 1 141 ? 10.727 -36.312 -4.68 1 81.81 141 ILE B O 1
ATOM 4155 N N . TYR B 1 142 ? 8.555 -35.75 -4.887 1 82.12 142 TYR B N 1
ATOM 4156 C CA . TYR B 1 142 ? 8.469 -35.312 -3.498 1 82.12 142 TYR B CA 1
ATOM 4157 C C . TYR B 1 142 ? 7.074 -35.594 -2.932 1 82.12 142 TYR B C 1
ATOM 4159 O O . TYR B 1 142 ? 6.074 -35.406 -3.629 1 82.12 142 TYR B O 1
ATOM 4167 N N . ASN B 1 143 ? 7.031 -36.094 -1.719 1 86.06 143 ASN B N 1
ATOM 4168 C CA . ASN B 1 143 ? 5.797 -36.281 -0.967 1 86.06 143 ASN B CA 1
ATOM 4169 C C . ASN B 1 143 ? 6 -36.031 0.522 1 86.06 143 ASN B C 1
ATOM 4171 O O . ASN B 1 143 ? 6.934 -36.531 1.13 1 86.06 143 ASN B O 1
ATOM 4175 N N . ASP B 1 144 ? 5.215 -35.062 0.971 1 84.19 144 ASP B N 1
ATOM 4176 C CA . ASP B 1 144 ? 5.289 -34.75 2.389 1 84.19 144 ASP B CA 1
ATOM 4177 C C . ASP B 1 144 ? 3.938 -34.25 2.906 1 84.19 144 ASP B C 1
ATOM 4179 O O . ASP B 1 144 ? 2.953 -34.219 2.166 1 84.19 144 ASP B O 1
ATOM 4183 N N . HIS B 1 145 ? 3.877 -34.062 4.242 1 83.31 145 HIS B N 1
ATOM 4184 C CA . HIS B 1 145 ? 2.619 -33.594 4.816 1 83.31 145 HIS B CA 1
ATOM 4185 C C . HIS B 1 145 ? 2.859 -32.562 5.902 1 83.31 145 HIS B C 1
ATOM 4187 O O . HIS B 1 145 ? 3.949 -32.5 6.477 1 83.31 145 HIS B O 1
ATOM 4193 N N . LEU B 1 146 ? 1.904 -31.656 6.039 1 81.56 146 LEU B N 1
ATOM 4194 C CA . LEU B 1 146 ? 1.848 -30.672 7.117 1 81.56 146 LEU B CA 1
ATOM 4195 C C . LEU B 1 146 ? 0.734 -31.016 8.102 1 81.56 146 LEU B C 1
ATOM 4197 O O . LEU B 1 146 ? -0.427 -31.156 7.711 1 81.56 146 LEU B O 1
ATOM 4201 N N . ASN B 1 147 ? 1.146 -31.188 9.352 1 78.38 147 ASN B N 1
ATOM 4202 C CA . ASN B 1 147 ? 0.144 -31.391 10.391 1 78.38 147 ASN B CA 1
ATOM 4203 C C . ASN B 1 147 ? -0.537 -30.078 10.773 1 78.38 147 ASN B C 1
ATOM 4205 O O . ASN B 1 147 ? 0.135 -29.078 11.039 1 78.38 147 ASN B O 1
ATOM 4209 N N . ILE B 1 148 ? -1.8 -30.047 10.586 1 79.31 148 ILE B N 1
ATOM 4210 C CA . ILE B 1 148 ? -2.562 -28.859 10.922 1 79.31 148 ILE B CA 1
ATOM 4211 C C . ILE B 1 148 ? -3.387 -29.109 12.188 1 79.31 148 ILE B C 1
ATOM 4213 O O . ILE B 1 148 ? -4.117 -30.094 12.273 1 79.31 148 ILE B O 1
ATOM 4217 N N . ALA B 1 149 ? -2.996 -28.516 13.367 1 67.38 149 ALA B N 1
ATOM 4218 C CA . ALA B 1 149 ? -3.719 -28.656 14.633 1 67.38 149 ALA B CA 1
ATOM 4219 C C . ALA B 1 149 ? -4.625 -27.453 14.875 1 67.38 149 ALA B C 1
ATOM 4221 O O . ALA B 1 149 ? -4.527 -26.438 14.172 1 67.38 149 ALA B O 1
ATOM 4222 N N . LYS B 1 150 ? -5.738 -27.672 15.586 1 60.03 150 LYS B N 1
ATOM 4223 C CA . LYS B 1 150 ? -6.562 -26.547 16.016 1 60.03 150 LYS B CA 1
ATOM 4224 C C . LYS B 1 150 ? -5.707 -25.422 16.594 1 60.03 150 LYS B C 1
ATOM 4226 O O . LYS B 1 150 ? -4.531 -25.625 16.891 1 60.03 150 LYS B O 1
ATOM 4231 N N . VAL B 1 151 ? -6.219 -24.406 17.312 1 51.28 151 VAL B N 1
ATOM 4232 C CA . VAL B 1 151 ? -5.676 -23.141 17.797 1 51.28 151 VAL B CA 1
ATOM 4233 C C . VAL B 1 151 ? -4.27 -23.359 18.344 1 51.28 151 VAL B C 1
ATOM 4235 O O . VAL B 1 151 ? -4.086 -24.125 19.297 1 51.28 151 VAL B O 1
ATOM 4238 N N . PRO B 1 152 ? -3.348 -23.25 17.578 1 45.34 152 PRO B N 1
ATOM 4239 C CA . PRO B 1 152 ? -2.016 -23.203 18.172 1 45.34 152 PRO B CA 1
ATOM 4240 C C . PRO B 1 152 ? -1.975 -22.359 19.453 1 45.34 152 PRO B C 1
ATOM 4242 O O . PRO B 1 152 ? -2.453 -21.234 19.469 1 45.34 152 PRO B O 1
ATOM 4245 N N . ASN B 1 153 ? -2.365 -22.875 20.625 1 37.41 153 ASN B N 1
ATOM 4246 C CA . ASN B 1 153 ? -2.113 -22.094 21.828 1 37.41 153 ASN B CA 1
ATOM 4247 C C . ASN B 1 153 ? -0.887 -21.203 21.672 1 37.41 153 ASN B C 1
ATOM 4249 O O . ASN B 1 153 ? -0.342 -20.703 22.656 1 37.41 153 ASN B O 1
ATOM 4253 N N . PHE B 1 154 ? -0.001 -21.516 20.828 1 35.12 154 PHE B N 1
ATOM 4254 C CA . PHE B 1 154 ? 1.2 -20.719 21.062 1 35.12 154 PHE B CA 1
ATOM 4255 C C . PHE B 1 154 ? 1.052 -19.312 20.484 1 35.12 154 PHE B C 1
ATOM 4257 O O . PHE B 1 154 ? 0.418 -19.125 19.453 1 35.12 154 PHE B O 1
ATOM 4264 N N . PRO B 1 155 ? 1.132 -18.344 21.25 1 39.06 155 PRO B N 1
ATOM 4265 C CA . PRO B 1 155 ? 1.199 -16.969 20.75 1 39.06 155 PRO B CA 1
ATOM 4266 C C . PRO B 1 155 ? 1.964 -16.859 19.438 1 39.06 155 PRO B C 1
ATOM 4268 O O . PRO B 1 155 ? 2.969 -17.547 19.234 1 39.06 155 PRO B O 1
ATOM 4271 N N . PRO B 1 156 ? 1.344 -16.641 18.406 1 39.75 156 PRO B N 1
ATOM 4272 C CA . PRO B 1 156 ? 2.174 -16.406 17.219 1 39.75 156 PRO B CA 1
ATOM 4273 C C . PRO B 1 156 ? 3.5 -15.734 17.547 1 39.75 156 PRO B C 1
ATOM 4275 O O . PRO B 1 156 ? 3.516 -14.648 18.125 1 39.75 156 PRO B O 1
ATOM 4278 N N . ILE B 1 157 ? 4.504 -16.422 18.094 1 34.94 157 ILE B N 1
ATOM 4279 C CA . ILE B 1 157 ? 5.777 -15.727 18.219 1 34.94 157 ILE B CA 1
ATOM 4280 C C . ILE B 1 157 ? 6.172 -15.109 16.875 1 34.94 157 ILE B C 1
ATOM 4282 O O . ILE B 1 157 ? 6.285 -15.812 15.875 1 34.94 157 ILE B O 1
ATOM 4286 N N . PRO B 1 158 ? 6.07 -13.945 16.812 1 35.47 158 PRO B N 1
ATOM 4287 C CA . PRO B 1 158 ? 6.793 -13.297 15.719 1 35.47 158 PRO B CA 1
ATOM 4288 C C . PRO B 1 158 ? 8.195 -13.867 15.516 1 35.47 158 PRO B C 1
ATOM 4290 O O . PRO B 1 158 ? 8.906 -14.125 16.484 1 35.47 158 PRO B O 1
ATOM 4293 N N . ASN B 1 159 ? 8.672 -14.297 14.352 1 35.91 159 ASN B N 1
ATOM 4294 C CA . ASN B 1 159 ? 9.969 -14.781 13.914 1 35.91 159 ASN B CA 1
ATOM 4295 C C . ASN B 1 159 ? 10.203 -16.234 14.344 1 35.91 159 ASN B C 1
ATOM 4297 O O . ASN B 1 159 ? 11.336 -16.719 14.289 1 35.91 159 ASN B O 1
ATOM 4301 N N . GLN B 1 160 ? 9.523 -16.812 15.367 1 33.59 160 GLN B N 1
ATOM 4302 C CA . GLN B 1 160 ? 9.945 -18.156 15.766 1 33.59 160 GLN B CA 1
ATOM 4303 C C . GLN B 1 160 ? 9.5 -19.203 14.734 1 33.59 160 GLN B C 1
ATOM 4305 O O . GLN B 1 160 ? 8.312 -19.281 14.398 1 33.59 160 GLN B O 1
ATOM 4310 N N . SER B 1 161 ? 10.289 -19.734 13.93 1 36 161 SER B N 1
ATOM 4311 C CA . SER B 1 161 ? 10.359 -20.984 13.188 1 36 161 SER B CA 1
ATOM 4312 C C . SER B 1 161 ? 9.75 -22.141 13.984 1 36 161 SER B C 1
ATOM 4314 O O . SER B 1 161 ? 9.945 -23.297 13.648 1 36 161 SER B O 1
ATOM 4316 N N . GLY B 1 162 ? 9.266 -21.969 15.156 1 35.88 162 GLY B N 1
ATOM 4317 C CA . GLY B 1 162 ? 9.195 -23.109 16.047 1 35.88 162 GLY B CA 1
ATOM 4318 C C . GLY B 1 162 ? 8.203 -24.156 15.602 1 35.88 162 GLY B C 1
ATOM 4319 O O . GLY B 1 162 ? 7.934 -25.125 16.328 1 35.88 162 GLY B O 1
ATOM 4320 N N . TYR B 1 163 ? 7.062 -23.859 15.047 1 41.31 163 TYR B N 1
ATOM 4321 C CA . TYR B 1 163 ? 6.27 -25.062 14.898 1 41.31 163 TYR B CA 1
ATOM 4322 C C . TYR B 1 163 ? 7.039 -26.125 14.125 1 41.31 163 TYR B C 1
ATOM 4324 O O . TYR B 1 163 ? 7.84 -25.812 13.242 1 41.31 163 TYR B O 1
ATOM 4332 N N . ASN B 1 164 ? 7.293 -27.172 14.734 1 45.06 164 ASN B N 1
ATOM 4333 C CA . ASN B 1 164 ? 7.891 -28.344 14.102 1 45.06 164 ASN B CA 1
ATOM 4334 C C . ASN B 1 164 ? 7.32 -28.578 12.703 1 45.06 164 ASN B C 1
ATOM 4336 O O . ASN B 1 164 ? 6.461 -29.438 12.516 1 45.06 164 ASN B O 1
ATOM 4340 N N . ARG B 1 165 ? 7.105 -27.516 12.008 1 58.03 165 ARG B N 1
ATOM 4341 C CA . ARG B 1 165 ? 6.684 -27.609 10.609 1 58.03 165 ARG B CA 1
ATOM 4342 C C . ARG B 1 165 ? 7.852 -27.984 9.711 1 58.03 165 ARG B C 1
ATOM 4344 O O . ARG B 1 165 ? 8.031 -27.406 8.641 1 58.03 165 ARG B O 1
ATOM 4351 N N . GLN B 1 166 ? 8.602 -28.875 10.273 1 58.22 166 GLN B N 1
ATOM 4352 C CA . GLN B 1 166 ? 9.758 -29.312 9.516 1 58.22 166 GLN B CA 1
ATOM 4353 C C . GLN B 1 166 ? 9.352 -30.25 8.375 1 58.22 166 GLN B C 1
ATOM 4355 O O . GLN B 1 166 ? 8.453 -31.078 8.539 1 58.22 166 GLN B O 1
ATOM 4360 N N . PHE B 1 167 ? 9.562 -29.781 7.23 1 66.56 167 PHE B N 1
ATOM 4361 C CA . PHE B 1 167 ? 9.406 -30.609 6.047 1 66.56 167 PHE B CA 1
ATOM 4362 C C . PHE B 1 167 ? 10.703 -31.344 5.715 1 66.56 167 PHE B C 1
ATOM 4364 O O . PHE B 1 167 ? 11.789 -30.891 6.09 1 66.56 167 PHE B O 1
ATOM 4371 N N . LYS B 1 168 ? 10.414 -32.562 5.27 1 66.31 168 LYS B N 1
ATOM 4372 C CA . LYS B 1 168 ? 11.578 -33.312 4.82 1 66.31 168 LYS B CA 1
ATOM 4373 C C . LYS B 1 168 ? 12.359 -32.562 3.76 1 66.31 168 LYS B C 1
ATOM 4375 O O . LYS B 1 168 ? 11.766 -31.969 2.844 1 66.31 168 LYS B O 1
ATOM 4380 N N . ASN B 1 169 ? 13.641 -32.438 4.051 1 64.75 169 ASN B N 1
ATOM 4381 C CA . ASN B 1 169 ? 14.484 -31.812 3.029 1 64.75 169 ASN B CA 1
ATOM 4382 C C . ASN B 1 169 ? 14.578 -32.688 1.78 1 64.75 169 ASN B C 1
ATOM 4384 O O . ASN B 1 169 ? 14.414 -33.906 1.856 1 64.75 169 ASN B O 1
ATOM 4388 N N . PHE B 1 170 ? 14.664 -31.953 0.67 1 67.06 170 PHE B N 1
ATOM 4389 C CA . PHE B 1 170 ? 14.984 -32.688 -0.548 1 67.06 170 PHE B CA 1
ATOM 4390 C C . PHE B 1 170 ? 16.328 -33.406 -0.417 1 67.06 170 PHE B C 1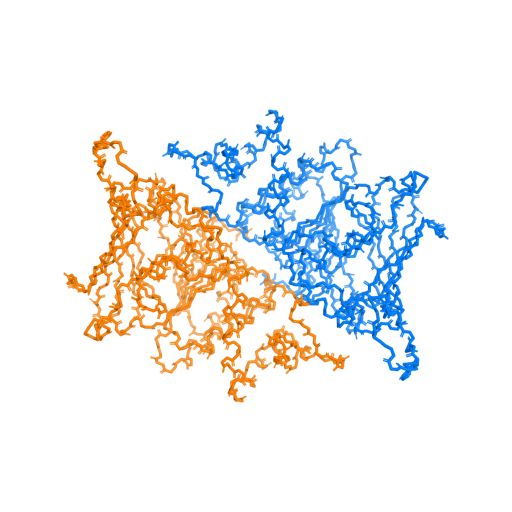
ATOM 4392 O O . PHE B 1 170 ? 17.281 -32.812 0.112 1 67.06 170 PHE B O 1
ATOM 4399 N N . ASP B 1 171 ? 16.234 -34.688 -0.743 1 70.38 171 ASP B N 1
ATOM 4400 C CA . ASP B 1 171 ? 17.547 -35.312 -0.839 1 70.38 171 ASP B CA 1
ATOM 4401 C C . ASP B 1 171 ? 18.297 -34.844 -2.084 1 70.38 171 ASP B C 1
ATOM 4403 O O . ASP B 1 171 ? 17.766 -34.094 -2.893 1 70.38 171 ASP B O 1
ATOM 4407 N N . SER B 1 172 ? 19.578 -35.156 -2.133 1 68.56 172 SER B N 1
ATOM 4408 C CA . SER B 1 172 ? 20.469 -34.688 -3.193 1 68.56 172 SER B CA 1
ATOM 4409 C C . SER B 1 172 ? 19.922 -35.031 -4.57 1 68.56 172 SER B C 1
ATOM 4411 O O . SER B 1 172 ? 20.016 -34.25 -5.512 1 68.56 172 SER B O 1
ATOM 4413 N N . ASN B 1 173 ? 19.375 -36.219 -4.68 1 71.75 173 ASN B N 1
ATOM 4414 C CA . ASN B 1 173 ? 18.828 -36.656 -5.957 1 71.75 173 ASN B CA 1
ATOM 4415 C C . ASN B 1 173 ? 17.594 -35.875 -6.352 1 71.75 173 ASN B C 1
ATOM 4417 O O . ASN B 1 173 ? 17.422 -35.531 -7.523 1 71.75 173 ASN B O 1
ATOM 4421 N N . GLN B 1 174 ? 16.875 -35.531 -5.344 1 72.69 174 GLN B N 1
ATOM 4422 C CA . GLN B 1 174 ? 15.672 -34.75 -5.578 1 72.69 174 GLN B CA 1
ATOM 4423 C C . GLN B 1 174 ? 16.031 -33.312 -6.008 1 72.69 174 GLN B C 1
ATOM 4425 O O . GLN B 1 174 ? 15.414 -32.75 -6.918 1 72.69 174 GLN B O 1
ATOM 4430 N N . LEU B 1 175 ? 17.031 -32.812 -5.383 1 68.81 175 LEU B N 1
ATOM 4431 C CA . LEU B 1 175 ? 17.484 -31.469 -5.684 1 68.81 175 LEU B CA 1
ATOM 4432 C C . LEU B 1 175 ? 17.969 -31.375 -7.125 1 68.81 175 LEU B C 1
ATOM 4434 O O . LEU B 1 175 ? 17.719 -30.375 -7.805 1 68.81 175 LEU B O 1
ATOM 4438 N N . GLN B 1 176 ? 18.672 -32.312 -7.52 1 67.88 176 GLN B N 1
ATOM 4439 C CA . GLN B 1 176 ? 19.203 -32.312 -8.883 1 67.88 176 GLN B CA 1
ATOM 4440 C C . GLN B 1 176 ? 18.062 -32.344 -9.906 1 67.88 176 GLN B C 1
ATOM 4442 O O . GLN B 1 176 ? 18.172 -31.719 -10.969 1 67.88 176 GLN B O 1
ATOM 4447 N N . LYS B 1 177 ? 17 -32.969 -9.484 1 68.75 177 LYS B N 1
ATOM 4448 C CA . LYS B 1 177 ? 15.867 -33.062 -10.391 1 68.75 177 LYS B CA 1
ATOM 4449 C C . LYS B 1 177 ? 15.094 -31.75 -10.438 1 68.75 177 LYS B C 1
ATOM 4451 O O . LYS B 1 177 ? 14.383 -31.469 -11.406 1 68.75 177 LYS B O 1
ATOM 4456 N N . LEU B 1 178 ? 15.344 -30.984 -9.352 1 67.12 178 LEU B N 1
ATOM 4457 C CA . LEU B 1 178 ? 14.555 -29.766 -9.234 1 67.12 178 LEU B CA 1
ATOM 4458 C C . LEU B 1 178 ? 15.367 -28.547 -9.656 1 67.12 178 LEU B C 1
ATOM 4460 O O . LEU B 1 178 ? 14.836 -27.438 -9.758 1 67.12 178 LEU B O 1
ATOM 4464 N N . LEU B 1 179 ? 16.625 -28.547 -9.898 1 56.31 179 LEU B N 1
ATOM 4465 C CA . LEU B 1 179 ? 17.609 -27.484 -10.094 1 56.31 179 LEU B CA 1
ATOM 4466 C C . LEU B 1 179 ? 17.047 -26.375 -10.977 1 56.31 179 LEU B C 1
ATOM 4468 O O . LEU B 1 179 ? 17.312 -25.188 -10.734 1 56.31 179 LEU B O 1
ATOM 4472 N N . PRO B 1 180 ? 16.406 -26.656 -12.07 1 54.19 180 PRO B N 1
ATOM 4473 C CA . PRO B 1 180 ? 16.109 -25.484 -12.914 1 54.19 180 PRO B CA 1
ATOM 4474 C C . PRO B 1 180 ? 15.156 -24.5 -12.242 1 54.19 180 PRO B C 1
ATOM 4476 O O . PRO B 1 180 ? 14.977 -23.391 -12.727 1 54.19 180 PRO B O 1
ATOM 4479 N N . PHE B 1 181 ? 14.641 -24.938 -11.195 1 54.62 181 PHE B N 1
ATOM 4480 C CA . PHE B 1 181 ? 13.57 -24.109 -10.656 1 54.62 181 PHE B CA 1
ATOM 4481 C C . PHE B 1 181 ? 14.078 -23.281 -9.477 1 54.62 181 PHE B C 1
ATOM 4483 O O . PHE B 1 181 ? 13.281 -22.719 -8.719 1 54.62 181 PHE B O 1
ATOM 4490 N N . GLU B 1 182 ? 15.438 -23.031 -9.531 1 59.09 182 GLU B N 1
ATOM 4491 C CA . GLU B 1 182 ? 15.992 -22.484 -8.297 1 59.09 182 GLU B CA 1
ATOM 4492 C C . GLU B 1 182 ? 15.875 -20.953 -8.273 1 59.09 182 GLU B C 1
ATOM 4494 O O . GLU B 1 182 ? 15.953 -20.312 -9.32 1 59.09 182 GLU B O 1
ATOM 4499 N N . SER B 1 183 ? 15.195 -20.359 -7.375 1 68.88 183 SER B N 1
ATOM 4500 C CA . SER B 1 183 ? 15.391 -19.078 -6.723 1 68.88 183 SER B CA 1
ATOM 4501 C C . SER B 1 183 ? 14.344 -18.062 -7.164 1 68.88 183 SER B C 1
ATOM 4503 O O . SER B 1 183 ? 14.414 -17.531 -8.273 1 68.88 183 SER B O 1
ATOM 4505 N N . ALA B 1 184 ? 13.266 -18.125 -6.523 1 80.88 184 ALA B N 1
ATOM 4506 C CA . ALA B 1 184 ? 12.211 -17.141 -6.766 1 80.88 184 ALA B CA 1
ATOM 4507 C C . ALA B 1 184 ? 12.117 -16.141 -5.617 1 80.88 184 ALA B C 1
ATOM 4509 O O . ALA B 1 184 ? 12.461 -16.453 -4.477 1 80.88 184 ALA B O 1
ATOM 4510 N N . VAL B 1 185 ? 11.805 -14.93 -6.047 1 81.69 185 VAL B N 1
ATOM 4511 C CA . VAL B 1 185 ? 11.562 -13.883 -5.066 1 81.69 185 VAL B CA 1
ATOM 4512 C C . VAL B 1 185 ? 10.141 -13.336 -5.234 1 81.69 185 VAL B C 1
ATOM 4514 O O . VAL B 1 185 ? 9.68 -13.125 -6.359 1 81.69 185 VAL B O 1
ATOM 4517 N N . ILE B 1 186 ? 9.516 -13.258 -4.086 1 84.88 186 ILE B N 1
ATOM 4518 C CA . ILE B 1 186 ? 8.188 -12.656 -4.113 1 84.88 186 ILE B CA 1
ATOM 4519 C C . ILE B 1 186 ? 8.203 -11.328 -3.354 1 84.88 186 ILE B C 1
ATOM 4521 O O . ILE B 1 186 ? 8.789 -11.234 -2.273 1 84.88 186 ILE B O 1
ATOM 4525 N N . ILE B 1 187 ? 7.656 -10.32 -3.957 1 88.06 187 ILE B N 1
ATOM 4526 C CA . ILE B 1 187 ? 7.48 -9 -3.367 1 88.06 187 ILE B CA 1
ATOM 4527 C C . ILE B 1 187 ? 5.992 -8.688 -3.223 1 88.06 187 ILE B C 1
ATOM 4529 O O . ILE B 1 187 ? 5.383 -8.117 -4.125 1 88.06 187 ILE B O 1
ATOM 4533 N N . PRO B 1 188 ? 5.512 -9.047 -2.068 1 84.81 188 PRO B N 1
ATOM 4534 C CA . PRO B 1 188 ? 4.078 -8.859 -1.845 1 84.81 188 PRO B CA 1
ATOM 4535 C C . PRO B 1 188 ? 3.723 -7.418 -1.479 1 84.81 188 PRO B C 1
ATOM 4537 O O . PRO B 1 188 ? 4.602 -6.555 -1.421 1 84.81 188 PRO B O 1
ATOM 4540 N N . SER B 1 189 ? 2.459 -7.152 -1.318 1 73.06 189 SER B N 1
ATOM 4541 C CA . SER B 1 189 ? 1.999 -5.828 -0.913 1 73.06 189 SER B CA 1
ATOM 4542 C C . SER B 1 189 ? 2.277 -5.574 0.564 1 73.06 189 SER B C 1
ATOM 4544 O O . SER B 1 189 ? 2.338 -4.426 1.001 1 73.06 189 SER B O 1
ATOM 4546 N N . ASP B 1 190 ? 2.492 -6.578 1.241 1 70 190 ASP B N 1
ATOM 4547 C CA . ASP B 1 190 ? 2.732 -6.477 2.678 1 70 190 ASP B CA 1
ATOM 4548 C C . ASP B 1 190 ? 4.055 -5.77 2.963 1 70 190 ASP B C 1
ATOM 4550 O O . ASP B 1 190 ? 5.113 -6.223 2.518 1 70 190 ASP B O 1
ATOM 4554 N N . VAL B 1 191 ? 3.945 -4.789 3.801 1 72.44 191 VAL B N 1
ATOM 4555 C CA . VAL B 1 191 ? 5.086 -3.904 4.016 1 72.44 191 VAL B CA 1
ATOM 4556 C C . VAL B 1 191 ? 6.09 -4.57 4.953 1 72.44 191 VAL B C 1
ATOM 4558 O O . VAL B 1 191 ? 7.301 -4.469 4.746 1 72.44 191 VAL B O 1
ATOM 4561 N N . VAL B 1 192 ? 5.609 -5.215 5.961 1 69.12 192 VAL B N 1
ATOM 4562 C CA . VAL B 1 192 ? 6.492 -5.82 6.957 1 69.12 192 VAL B CA 1
ATOM 4563 C C . VAL B 1 192 ? 7.355 -6.891 6.297 1 69.12 192 VAL B C 1
ATOM 4565 O O . VAL B 1 192 ? 8.57 -6.922 6.492 1 69.12 192 VAL B O 1
ATOM 4568 N N . TYR B 1 193 ? 6.773 -7.719 5.547 1 72.81 193 TYR B N 1
ATOM 4569 C CA . TYR B 1 193 ? 7.496 -8.742 4.793 1 72.81 193 TYR B CA 1
ATOM 4570 C C . TYR B 1 193 ? 8.523 -8.102 3.865 1 72.81 193 TYR B C 1
ATOM 4572 O O . TYR B 1 193 ? 9.68 -8.539 3.814 1 72.81 193 TYR B O 1
ATOM 4580 N N . ARG B 1 194 ? 8.148 -7.129 3.256 1 75.38 194 ARG B N 1
ATOM 4581 C CA . ARG B 1 194 ? 9.031 -6.48 2.293 1 75.38 194 ARG B CA 1
ATOM 4582 C C . ARG B 1 194 ? 10.25 -5.883 2.984 1 75.38 194 ARG B C 1
ATOM 4584 O O . ARG B 1 194 ? 11.375 -6.004 2.49 1 75.38 194 ARG B O 1
ATOM 4591 N N . GLN B 1 195 ? 10.008 -5.324 4.055 1 79.12 195 GLN B N 1
ATOM 4592 C CA . GLN B 1 195 ? 11.094 -4.645 4.754 1 79.12 195 GLN B CA 1
ATOM 4593 C C . GLN B 1 195 ? 12.164 -5.637 5.207 1 79.12 195 GLN B C 1
ATOM 4595 O O . GLN B 1 195 ? 13.359 -5.395 5.027 1 79.12 195 GLN B O 1
ATOM 4600 N N . ALA B 1 196 ? 11.719 -6.754 5.719 1 79.56 196 ALA B N 1
ATOM 4601 C CA . ALA B 1 196 ? 12.672 -7.758 6.195 1 79.56 196 ALA B CA 1
ATOM 4602 C C . ALA B 1 196 ? 13.523 -8.289 5.047 1 79.56 196 ALA B C 1
ATOM 4604 O O . ALA B 1 196 ? 14.742 -8.398 5.172 1 79.56 196 ALA B O 1
ATOM 4605 N N . HIS B 1 197 ? 12.922 -8.57 3.984 1 83.75 197 HIS B N 1
ATOM 4606 C CA . HIS B 1 197 ? 13.633 -9.148 2.85 1 83.75 197 HIS B CA 1
ATOM 4607 C C . HIS B 1 197 ? 14.477 -8.094 2.135 1 83.75 197 HIS B C 1
ATOM 4609 O O . HIS B 1 197 ? 15.531 -8.406 1.584 1 83.75 197 HIS B O 1
ATOM 4615 N N . MET B 1 198 ? 14.023 -6.891 2.193 1 88.81 198 MET B N 1
ATOM 4616 C CA . MET B 1 198 ? 14.789 -5.777 1.63 1 88.81 198 MET B CA 1
ATOM 4617 C C . MET B 1 198 ? 16.109 -5.586 2.379 1 88.81 198 MET B C 1
ATOM 4619 O O . MET B 1 198 ? 17.156 -5.406 1.763 1 88.81 198 MET B O 1
ATOM 4623 N N . ILE B 1 199 ? 16 -5.664 3.65 1 88.44 199 ILE B N 1
ATOM 4624 C CA . ILE B 1 199 ? 17.188 -5.48 4.48 1 88.44 199 ILE B CA 1
ATOM 4625 C C . ILE B 1 199 ? 18.203 -6.57 4.16 1 88.44 199 ILE B C 1
ATOM 4627 O O . ILE B 1 199 ? 19.406 -6.285 4.031 1 88.44 199 ILE B O 1
ATOM 4631 N N . GLN B 1 200 ? 17.766 -7.766 3.984 1 86.94 200 GLN B N 1
ATOM 4632 C CA . GLN B 1 200 ? 18.641 -8.875 3.637 1 86.94 200 GLN B CA 1
ATOM 4633 C C . GLN B 1 200 ? 19.297 -8.648 2.271 1 86.94 200 GLN B C 1
ATOM 4635 O O . GLN B 1 200 ? 20.5 -8.828 2.113 1 86.94 200 GLN B O 1
ATOM 4640 N N . ALA B 1 201 ? 18.516 -8.273 1.308 1 90.81 201 ALA B N 1
ATOM 4641 C CA . ALA B 1 201 ? 19.016 -8.039 -0.045 1 90.81 201 ALA B CA 1
ATOM 4642 C C . ALA B 1 201 ? 20.031 -6.902 -0.063 1 90.81 201 ALA B C 1
ATOM 4644 O O . ALA B 1 201 ? 21.109 -7.035 -0.653 1 90.81 201 ALA B O 1
ATOM 4645 N N . VAL B 1 202 ? 19.719 -5.844 0.626 1 93.31 202 VAL B N 1
ATOM 4646 C CA . VAL B 1 202 ? 20.578 -4.668 0.644 1 93.31 202 VAL B CA 1
ATOM 4647 C C . VAL B 1 202 ? 21.891 -4.996 1.367 1 93.31 202 VAL B C 1
ATOM 4649 O O . VAL B 1 202 ? 22.953 -4.539 0.966 1 93.31 202 VAL B O 1
ATOM 4652 N N . SER B 1 203 ? 21.781 -5.762 2.404 1 91.44 203 SER B N 1
ATOM 4653 C CA . SER B 1 203 ? 22.984 -6.18 3.121 1 91.44 203 SER B CA 1
ATOM 4654 C C . SER B 1 203 ? 23.938 -6.953 2.213 1 91.44 203 SER B C 1
ATOM 4656 O O . SER B 1 203 ? 25.141 -6.715 2.223 1 91.44 203 SER B O 1
ATOM 4658 N N . LYS B 1 204 ? 23.391 -7.844 1.452 1 90.88 204 LYS B N 1
ATOM 4659 C CA . LYS B 1 204 ? 24.188 -8.602 0.49 1 90.88 204 LYS B CA 1
ATOM 4660 C C . LYS B 1 204 ? 24.828 -7.672 -0.538 1 90.88 204 LYS B C 1
ATOM 4662 O O . LYS B 1 204 ? 26 -7.84 -0.884 1 90.88 204 LYS B O 1
ATOM 4667 N N . ILE B 1 205 ? 24.156 -6.715 -0.975 1 93.88 205 ILE B N 1
ATOM 4668 C CA . ILE B 1 205 ? 24.625 -5.781 -1.992 1 93.88 205 ILE B CA 1
ATOM 4669 C C . ILE B 1 205 ? 25.75 -4.922 -1.423 1 93.88 205 ILE B C 1
ATOM 4671 O O . ILE B 1 205 ? 26.781 -4.73 -2.07 1 93.88 205 ILE B O 1
ATOM 4675 N N . CYS B 1 206 ? 25.562 -4.477 -0.231 1 92.31 206 CYS B N 1
ATOM 4676 C CA . CYS B 1 206 ? 26.5 -3.549 0.384 1 92.31 206 CYS B CA 1
ATOM 4677 C C . CYS B 1 206 ? 27.797 -4.254 0.741 1 92.31 206 CYS B C 1
ATOM 4679 O O . CYS B 1 206 ? 28.812 -3.602 1.013 1 92.31 206 CYS B O 1
ATOM 4681 N N . SER B 1 207 ? 27.812 -5.527 0.7 1 91.19 207 SER B N 1
ATOM 4682 C CA . SER B 1 207 ? 29.031 -6.285 0.932 1 91.19 207 SER B CA 1
ATOM 4683 C C . SER B 1 207 ? 29.922 -6.285 -0.305 1 91.19 207 SER B C 1
ATOM 4685 O O . SER B 1 207 ? 31.094 -6.695 -0.24 1 91.19 207 SER B O 1
ATOM 4687 N N . ASN B 1 208 ? 29.406 -5.863 -1.373 1 92.44 208 ASN B N 1
ATOM 4688 C CA . ASN B 1 208 ? 30.125 -5.734 -2.637 1 92.44 208 ASN B CA 1
ATOM 4689 C C . ASN B 1 208 ? 30.156 -4.285 -3.117 1 92.44 208 ASN B C 1
ATOM 4691 O O . ASN B 1 208 ? 29.125 -3.734 -3.502 1 92.44 208 ASN B O 1
ATOM 4695 N N . ASN B 1 209 ? 31.312 -3.725 -3.271 1 93.06 209 ASN B N 1
ATOM 4696 C CA . ASN B 1 209 ? 31.469 -2.307 -3.578 1 93.06 209 ASN B CA 1
ATOM 4697 C C . ASN B 1 209 ? 30.844 -1.952 -4.926 1 93.06 209 ASN B C 1
ATOM 4699 O O . ASN B 1 209 ? 30.203 -0.903 -5.062 1 93.06 209 ASN B O 1
ATOM 4703 N N . GLN B 1 210 ? 31.031 -2.781 -5.805 1 94 210 GLN B N 1
ATOM 4704 C CA . GLN B 1 210 ? 30.5 -2.508 -7.137 1 94 210 GLN B CA 1
ATOM 4705 C C . GLN B 1 210 ? 28.984 -2.502 -7.129 1 94 210 GLN B C 1
ATOM 4707 O O . GLN B 1 210 ? 28.344 -1.622 -7.723 1 94 210 GLN B O 1
ATOM 4712 N N . LEU B 1 211 ? 28.453 -3.475 -6.488 1 94.5 211 LEU B N 1
ATOM 4713 C CA . LEU B 1 211 ? 26.984 -3.555 -6.402 1 94.5 211 LEU B CA 1
ATOM 4714 C C . LEU B 1 211 ? 26.422 -2.379 -5.609 1 94.5 211 LEU B C 1
ATOM 4716 O O . LEU B 1 211 ? 25.359 -1.854 -5.941 1 94.5 211 LEU B O 1
ATOM 4720 N N . GLU B 1 212 ? 27.094 -2.049 -4.602 1 95.44 212 GLU B N 1
ATOM 4721 C CA . GLU B 1 212 ? 26.672 -0.908 -3.795 1 95.44 212 GLU B CA 1
ATOM 4722 C C . GLU B 1 212 ? 26.641 0.372 -4.625 1 95.44 212 GLU B C 1
ATOM 4724 O O . GLU B 1 212 ? 25.688 1.155 -4.527 1 95.44 212 GLU B O 1
ATOM 4729 N N . GLU B 1 213 ? 27.625 0.568 -5.391 1 96.38 213 GLU B N 1
ATOM 4730 C CA . GLU B 1 213 ? 27.672 1.74 -6.258 1 96.38 213 GLU B CA 1
ATOM 4731 C C . GLU B 1 213 ? 26.531 1.733 -7.266 1 96.38 213 GLU B C 1
ATOM 4733 O O . GLU B 1 213 ? 25.922 2.775 -7.535 1 96.38 213 GLU B O 1
ATOM 4738 N N . GLU B 1 214 ? 26.297 0.595 -7.773 1 96.38 214 GLU B N 1
ATOM 4739 C CA . GLU B 1 214 ? 25.203 0.466 -8.734 1 96.38 214 GLU B CA 1
ATOM 4740 C C . GLU B 1 214 ? 23.859 0.773 -8.078 1 96.38 214 GLU B C 1
ATOM 4742 O O . GLU B 1 214 ? 23.016 1.464 -8.672 1 96.38 214 GLU B O 1
ATOM 4747 N N . LEU B 1 215 ? 23.672 0.208 -6.914 1 97.12 215 LEU B N 1
ATOM 4748 C CA . LEU B 1 215 ? 22.438 0.484 -6.188 1 97.12 215 LEU B CA 1
ATOM 4749 C C . LEU B 1 215 ? 22.281 1.979 -5.926 1 97.12 215 LEU B C 1
ATOM 4751 O O . LEU B 1 215 ? 21.188 2.533 -6.082 1 97.12 215 LEU B O 1
ATOM 4755 N N . ASN B 1 216 ? 23.344 2.617 -5.543 1 97.38 216 ASN B N 1
ATOM 4756 C CA . ASN B 1 216 ? 23.312 4.055 -5.289 1 97.38 216 ASN B CA 1
ATOM 4757 C C . ASN B 1 216 ? 22.953 4.836 -6.547 1 97.38 216 ASN B C 1
ATOM 4759 O O . ASN B 1 216 ? 22.25 5.848 -6.469 1 97.38 216 ASN B O 1
ATOM 4763 N N . LYS B 1 217 ? 23.359 4.406 -7.625 1 97.5 217 LYS B N 1
ATOM 4764 C CA . LYS B 1 217 ? 23 5.043 -8.883 1 97.5 217 LYS B CA 1
ATOM 4765 C C . LYS B 1 217 ? 21.484 4.934 -9.141 1 97.5 217 LYS B C 1
ATOM 4767 O O . LYS B 1 217 ? 20.859 5.906 -9.555 1 97.5 217 LYS B O 1
ATOM 4772 N N . HIS B 1 218 ? 20.953 3.766 -8.922 1 97.5 218 HIS B N 1
ATOM 4773 C CA . HIS B 1 218 ? 19.516 3.566 -9.086 1 97.5 218 HIS B CA 1
ATOM 4774 C C . HIS B 1 218 ? 18.734 4.457 -8.133 1 97.5 218 HIS B C 1
ATOM 4776 O O . HIS B 1 218 ? 17.703 5.031 -8.523 1 97.5 218 HIS B O 1
ATOM 4782 N N . LEU B 1 219 ? 19.172 4.535 -6.887 1 97 219 LEU B N 1
ATOM 4783 C CA . LEU B 1 219 ? 18.484 5.371 -5.906 1 97 219 LEU B CA 1
ATOM 4784 C C . LEU B 1 219 ? 18.562 6.844 -6.301 1 97 219 LEU B C 1
ATOM 4786 O O . LEU B 1 219 ? 17.578 7.578 -6.152 1 97 219 LEU B O 1
ATOM 4790 N N . ASN B 1 220 ? 19.688 7.23 -6.82 1 96.94 220 ASN B N 1
ATOM 4791 C CA . ASN B 1 220 ? 19.859 8.609 -7.273 1 96.94 220 ASN B CA 1
ATOM 4792 C C . ASN B 1 220 ? 18.953 8.938 -8.445 1 96.94 220 ASN B C 1
ATOM 4794 O O . ASN B 1 220 ? 18.469 10.07 -8.562 1 96.94 220 ASN B O 1
ATOM 4798 N N . GLN B 1 221 ? 18.703 7.984 -9.297 1 96.38 221 GLN B N 1
ATOM 4799 C CA . GLN B 1 221 ? 17.781 8.172 -10.414 1 96.38 221 GLN B CA 1
ATOM 4800 C C . GLN B 1 221 ? 16.359 8.367 -9.914 1 96.38 221 GLN B C 1
ATOM 4802 O O . GLN B 1 221 ? 15.57 9.078 -10.531 1 96.38 221 GLN B O 1
ATOM 4807 N N . PHE B 1 222 ? 16.031 7.668 -8.828 1 95.88 222 PHE B N 1
ATOM 4808 C CA . PHE B 1 222 ? 14.703 7.805 -8.25 1 95.88 222 PHE B CA 1
ATOM 4809 C C . PHE B 1 222 ? 14.523 9.18 -7.621 1 95.88 222 PHE B C 1
ATOM 4811 O O . PHE B 1 222 ? 13.484 9.82 -7.801 1 95.88 222 PHE B O 1
ATOM 4818 N N . ASP B 1 223 ? 15.461 9.609 -6.895 1 92.94 223 ASP B N 1
ATOM 4819 C CA . ASP B 1 223 ? 15.547 10.914 -6.254 1 92.94 223 ASP B CA 1
ATOM 4820 C C . ASP B 1 223 ? 16.969 11.445 -6.27 1 92.94 223 ASP B C 1
ATOM 4822 O O . ASP B 1 223 ? 17.844 10.922 -5.57 1 92.94 223 ASP B O 1
ATOM 4826 N N . ASN B 1 224 ? 17.172 12.508 -6.973 1 93.06 224 ASN B N 1
ATOM 4827 C CA . ASN B 1 224 ? 18.516 13.016 -7.23 1 93.06 224 ASN B CA 1
ATOM 4828 C C . ASN B 1 224 ? 19.172 13.539 -5.957 1 93.06 224 ASN B C 1
ATOM 4830 O O . ASN B 1 224 ? 20.375 13.781 -5.934 1 93.06 224 ASN B O 1
ATOM 4834 N N . ASN B 1 225 ? 18.438 13.695 -4.891 1 90.56 225 ASN B N 1
ATOM 4835 C CA . ASN B 1 225 ? 19 14.133 -3.625 1 90.56 225 ASN B CA 1
ATOM 4836 C C . ASN B 1 225 ? 19.672 12.984 -2.875 1 90.56 225 ASN B C 1
ATOM 4838 O O . ASN B 1 225 ? 20.453 13.211 -1.954 1 90.56 225 ASN B O 1
ATOM 4842 N N . ILE B 1 226 ? 19.344 11.773 -3.199 1 94.94 226 ILE B N 1
ATOM 4843 C CA . ILE B 1 226 ? 19.906 10.609 -2.512 1 94.94 226 ILE B CA 1
ATOM 4844 C C . ILE B 1 226 ? 21.297 10.297 -3.068 1 94.94 226 ILE B C 1
ATOM 4846 O O . ILE B 1 226 ? 21.453 10.102 -4.277 1 94.94 226 ILE B O 1
ATOM 4850 N N . GLN B 1 227 ? 22.281 10.141 -2.207 1 95.44 227 GLN B N 1
ATOM 4851 C CA . GLN B 1 227 ? 23.656 9.977 -2.646 1 95.44 227 GLN B CA 1
ATOM 4852 C C . GLN B 1 227 ? 24.156 8.562 -2.371 1 95.44 227 GLN B C 1
ATOM 4854 O O . GLN B 1 227 ? 24.953 8.016 -3.146 1 95.44 227 GLN B O 1
ATOM 4859 N N . ALA B 1 228 ? 23.734 8.078 -1.208 1 95.56 228 ALA B N 1
ATOM 4860 C CA . ALA B 1 228 ? 24.234 6.75 -0.854 1 95.56 228 ALA B CA 1
ATOM 4861 C C . ALA B 1 228 ? 23.359 6.094 0.207 1 95.56 228 ALA B C 1
ATOM 4863 O O . ALA B 1 228 ? 22.672 6.785 0.967 1 95.56 228 ALA B O 1
ATOM 4864 N N . ILE B 1 229 ? 23.422 4.766 0.171 1 95.44 229 ILE B N 1
ATOM 4865 C CA . ILE B 1 229 ? 22.734 3.973 1.185 1 95.44 229 ILE B CA 1
ATOM 4866 C C . ILE B 1 229 ? 23.75 3.271 2.074 1 95.44 229 ILE B C 1
ATOM 4868 O O . ILE B 1 229 ? 24.844 2.912 1.615 1 95.44 229 ILE B O 1
ATOM 4872 N N . SER B 1 230 ? 23.469 3.16 3.365 1 91.81 230 SER B N 1
ATOM 4873 C CA . SER B 1 230 ? 24.359 2.471 4.289 1 91.81 230 SER B CA 1
ATOM 4874 C C . SER B 1 230 ? 23.609 1.919 5.488 1 91.81 230 SER B C 1
ATOM 4876 O O . SER B 1 230 ? 22.438 2.246 5.691 1 91.81 230 SER B O 1
ATOM 4878 N N . PHE B 1 231 ? 24.281 0.986 6.113 1 88.75 231 PHE B N 1
ATOM 4879 C CA . PHE B 1 231 ? 23.766 0.491 7.391 1 88.75 231 PHE B CA 1
ATOM 4880 C C . PHE B 1 231 ? 24.438 1.213 8.555 1 88.75 231 PHE B C 1
ATOM 4882 O O . PHE B 1 231 ? 25.641 1.51 8.5 1 88.75 231 PHE B O 1
ATOM 4889 N N . ASN B 1 232 ? 23.594 1.497 9.539 1 81 232 ASN B N 1
ATOM 4890 C CA . ASN B 1 232 ? 24.234 1.988 10.75 1 81 232 ASN B CA 1
ATOM 4891 C C . ASN B 1 232 ? 24.641 0.841 11.664 1 81 232 ASN B C 1
ATOM 4893 O O . ASN B 1 232 ? 24.547 -0.328 11.289 1 81 232 ASN B O 1
ATOM 4897 N N . THR B 1 233 ? 25.109 1.165 12.852 1 71.38 233 THR B N 1
ATOM 4898 C CA . THR B 1 233 ? 25.641 0.183 13.789 1 71.38 233 THR B CA 1
ATOM 4899 C C . THR B 1 233 ? 24.531 -0.744 14.289 1 71.38 233 THR B C 1
ATOM 4901 O O . THR B 1 233 ? 24.797 -1.888 14.664 1 71.38 233 THR B O 1
ATOM 4904 N N . ASN B 1 234 ? 23.328 -0.271 14.242 1 72.5 234 ASN B N 1
ATOM 4905 C CA . ASN B 1 234 ? 22.188 -1.072 14.688 1 72.5 234 ASN B CA 1
ATOM 4906 C C . ASN B 1 234 ? 21.516 -1.788 13.516 1 72.5 234 ASN B C 1
ATOM 4908 O O . ASN B 1 234 ? 20.359 -2.211 13.617 1 72.5 234 ASN B O 1
ATOM 4912 N N . ASN B 1 235 ? 22.188 -1.797 12.367 1 79.31 235 ASN B N 1
ATOM 4913 C CA . ASN B 1 235 ? 21.719 -2.482 11.164 1 79.31 235 ASN B CA 1
ATOM 4914 C C . ASN B 1 235 ? 20.469 -1.82 10.594 1 79.31 235 ASN B C 1
ATOM 4916 O O . ASN B 1 235 ? 19.609 -2.498 10.039 1 79.31 235 ASN B O 1
ATOM 4920 N N . GLN B 1 236 ? 20.406 -0.561 10.867 1 84.75 236 GLN B N 1
ATOM 4921 C CA . GLN B 1 236 ? 19.328 0.216 10.266 1 84.75 236 GLN B CA 1
ATOM 4922 C C . GLN B 1 236 ? 19.781 0.868 8.961 1 84.75 236 GLN B C 1
ATOM 4924 O O . GLN B 1 236 ? 20.922 1.357 8.867 1 84.75 236 GLN B O 1
ATOM 4929 N N . LEU B 1 237 ? 18.891 0.788 8.023 1 90.81 237 LEU B N 1
ATOM 4930 C CA . LEU B 1 237 ? 19.203 1.381 6.723 1 90.81 237 LEU B CA 1
ATOM 4931 C C . LEU B 1 237 ? 19.062 2.898 6.773 1 90.81 237 LEU B C 1
ATOM 4933 O O . LEU B 1 237 ? 18.031 3.414 7.215 1 90.81 237 LEU B O 1
ATOM 4937 N N . LYS B 1 238 ? 20.078 3.602 6.355 1 92.5 238 LYS B N 1
ATOM 4938 C CA . LYS B 1 238 ? 20.078 5.059 6.273 1 92.5 238 LYS B CA 1
ATOM 4939 C C . LYS B 1 238 ? 20.531 5.535 4.898 1 92.5 238 LYS B C 1
ATOM 4941 O O . LYS B 1 238 ? 21.234 4.805 4.188 1 92.5 238 LYS B O 1
ATOM 4946 N N . LEU B 1 239 ? 20.109 6.688 4.605 1 94.19 239 LEU B N 1
ATOM 4947 C CA . LEU B 1 239 ? 20.469 7.273 3.316 1 94.19 239 LEU B CA 1
ATOM 4948 C C . LEU B 1 239 ? 21.219 8.586 3.508 1 94.19 239 LEU B C 1
ATOM 4950 O O . LEU B 1 239 ? 20.875 9.383 4.379 1 94.19 239 LEU B O 1
ATOM 4954 N N . LYS B 1 240 ? 22.281 8.695 2.799 1 94.94 240 LYS B N 1
ATOM 4955 C CA . LYS B 1 240 ? 22.938 9.992 2.68 1 94.94 240 LYS B CA 1
ATOM 4956 C C . LYS B 1 240 ? 22.203 10.891 1.688 1 94.94 240 LYS B C 1
ATOM 4958 O O . LYS B 1 240 ? 22.016 10.523 0.526 1 94.94 240 LYS B O 1
ATOM 4963 N N . VAL B 1 241 ? 21.781 12.039 2.166 1 92.31 241 VAL B N 1
ATOM 4964 C CA . VAL B 1 241 ? 20.984 12.953 1.353 1 92.31 241 VAL B CA 1
ATOM 4965 C C . VAL B 1 241 ? 21.75 14.258 1.139 1 92.31 241 VAL B C 1
ATOM 4967 O O . VAL B 1 241 ? 22.453 14.727 2.043 1 92.31 241 VAL B O 1
ATOM 4970 N N . LYS B 1 242 ? 21.562 14.797 -0.035 1 90.62 242 LYS B N 1
ATOM 4971 C CA . LYS B 1 242 ? 22.234 16.047 -0.39 1 90.62 242 LYS B CA 1
ATOM 4972 C C . LYS B 1 242 ? 21.906 17.156 0.609 1 90.62 242 LYS B C 1
ATOM 4974 O O . LYS B 1 242 ? 20.75 17.297 1.024 1 90.62 242 LYS B O 1
ATOM 4979 N N . ASP B 1 243 ? 22.828 17.906 1.122 1 84.88 243 ASP B N 1
ATOM 4980 C CA . ASP B 1 243 ? 22.734 19.094 1.957 1 84.88 243 ASP B CA 1
ATOM 4981 C C . ASP B 1 243 ? 22.266 18.75 3.369 1 84.88 243 ASP B C 1
ATOM 4983 O O . ASP B 1 243 ? 21.766 19.609 4.094 1 84.88 243 ASP B O 1
ATOM 4987 N N . ILE B 1 244 ? 22.297 17.516 3.656 1 87.06 244 ILE B N 1
ATOM 4988 C CA . ILE B 1 244 ? 22.016 17.062 5.016 1 87.06 244 ILE B CA 1
ATOM 4989 C C . ILE B 1 244 ? 23.25 16.359 5.578 1 87.06 244 ILE B C 1
ATOM 4991 O O . ILE B 1 244 ? 23.766 15.406 4.98 1 87.06 244 ILE B O 1
ATOM 4995 N N . LYS B 1 245 ? 23.719 16.797 6.629 1 84.75 245 LYS B N 1
ATOM 4996 C CA . LYS B 1 245 ? 24.984 16.312 7.184 1 84.75 245 LYS B CA 1
ATOM 4997 C C . LYS B 1 245 ? 24.844 14.883 7.719 1 84.75 245 LYS B C 1
ATOM 4999 O O . LYS B 1 245 ? 25.719 14.039 7.504 1 84.75 245 LYS B O 1
ATOM 5004 N N . GLU B 1 246 ? 23.781 14.641 8.352 1 87.31 246 GLU B N 1
ATOM 5005 C CA . GLU B 1 246 ? 23.562 13.32 8.93 1 87.31 246 GLU B CA 1
ATOM 5006 C C . GLU B 1 246 ? 22.812 12.406 7.969 1 87.31 246 GLU B C 1
ATOM 5008 O O . GLU B 1 246 ? 22.062 12.875 7.113 1 87.31 246 GLU B O 1
ATOM 5013 N N . LYS B 1 247 ? 23.109 11.141 8.094 1 90.75 247 LYS B N 1
ATOM 5014 C CA . LYS B 1 247 ? 22.328 10.172 7.32 1 90.75 247 LYS B CA 1
ATOM 5015 C C . LYS B 1 247 ? 20.906 10.062 7.848 1 90.75 247 LYS B C 1
ATOM 5017 O O . LYS B 1 247 ? 20.672 10.148 9.055 1 90.75 247 LYS B O 1
ATOM 5022 N N . VAL B 1 248 ? 20.062 9.844 6.988 1 90 248 VAL B N 1
ATOM 5023 C CA . VAL B 1 248 ? 18.641 9.859 7.301 1 90 248 VAL B CA 1
ATOM 5024 C C . VAL B 1 248 ? 18.094 8.445 7.25 1 90 248 VAL B C 1
ATOM 5026 O O . VAL B 1 248 ? 18.328 7.707 6.289 1 90 248 VAL B O 1
ATOM 5029 N N . PRO B 1 249 ? 17.359 8.062 8.297 1 88.38 249 PRO B N 1
ATOM 5030 C CA . PRO B 1 249 ? 16.75 6.727 8.266 1 88.38 249 PRO B CA 1
ATOM 5031 C C . PRO B 1 249 ? 15.758 6.562 7.125 1 88.38 249 PRO B C 1
ATOM 5033 O O . PRO B 1 249 ? 15.07 7.52 6.754 1 88.38 249 PRO B O 1
ATOM 5036 N N . LEU B 1 250 ? 15.609 5.32 6.652 1 89.44 250 LEU B N 1
ATOM 5037 C CA . LEU B 1 250 ? 14.727 5.008 5.531 1 89.44 250 LEU B CA 1
ATOM 5038 C C . LEU B 1 250 ? 13.273 5.309 5.879 1 89.44 250 LEU B C 1
ATOM 5040 O O . LEU B 1 250 ? 12.469 5.609 4.996 1 89.44 250 LEU B O 1
ATOM 5044 N N . SER B 1 251 ? 12.898 5.301 7.117 1 82.12 251 SER B N 1
ATOM 5045 C CA . SER B 1 251 ? 11.523 5.473 7.582 1 82.12 251 SER B CA 1
ATOM 5046 C C . SER B 1 251 ? 11.016 6.879 7.281 1 82.12 251 SER B C 1
ATOM 5048 O O . SER B 1 251 ? 9.805 7.117 7.285 1 82.12 251 SER B O 1
ATOM 5050 N N . VAL B 1 252 ? 11.914 7.793 7.02 1 84.06 252 VAL B N 1
ATOM 5051 C CA . VAL B 1 252 ? 11.547 9.18 6.781 1 84.06 252 VAL B CA 1
ATOM 5052 C C . VAL B 1 252 ? 11.062 9.352 5.34 1 84.06 252 VAL B C 1
ATOM 5054 O O . VAL B 1 252 ? 10.367 10.312 5.023 1 84.06 252 VAL B O 1
ATOM 5057 N N . PHE B 1 253 ? 11.375 8.445 4.535 1 86.94 253 PHE B N 1
ATOM 5058 C CA . PHE B 1 253 ? 11.062 8.57 3.115 1 86.94 253 PHE B CA 1
ATOM 5059 C C . PHE B 1 253 ? 9.711 7.93 2.803 1 86.94 253 PHE B C 1
ATOM 5061 O O . PHE B 1 253 ? 9.164 7.195 3.625 1 86.94 253 PHE B O 1
ATOM 5068 N N . GLY B 1 254 ? 9.203 8.258 1.649 1 86 254 GLY B N 1
ATOM 5069 C CA . GLY B 1 254 ? 7.895 7.777 1.229 1 86 254 GLY B CA 1
ATOM 5070 C C . GLY B 1 254 ? 7.891 6.305 0.868 1 86 254 GLY B C 1
ATOM 5071 O O . GLY B 1 254 ? 8.945 5.715 0.635 1 86 254 GLY B O 1
ATOM 5072 N N . ASP B 1 255 ? 6.723 5.754 0.817 1 86.69 255 ASP B N 1
ATOM 5073 C CA . ASP B 1 255 ? 6.527 4.34 0.509 1 86.69 255 ASP B CA 1
ATOM 5074 C C . ASP B 1 255 ? 6.996 4.016 -0.906 1 86.69 255 ASP B C 1
ATOM 5076 O O . ASP B 1 255 ? 7.441 2.898 -1.178 1 86.69 255 ASP B O 1
ATOM 5080 N N . GLY B 1 256 ? 6.91 4.961 -1.761 1 91.12 256 GLY B N 1
ATOM 5081 C CA . GLY B 1 256 ? 7.367 4.75 -3.125 1 91.12 256 GLY B CA 1
ATOM 5082 C C . GLY B 1 256 ? 8.844 4.406 -3.211 1 91.12 256 GLY B C 1
ATOM 5083 O O . GLY B 1 256 ? 9.227 3.457 -3.9 1 91.12 256 GLY B O 1
ATOM 5084 N N . LEU B 1 257 ? 9.625 5.172 -2.5 1 92.75 257 LEU B N 1
ATOM 5085 C CA . LEU B 1 257 ? 11.055 4.906 -2.498 1 92.75 257 LEU B CA 1
ATOM 5086 C C . LEU B 1 257 ? 11.352 3.547 -1.875 1 92.75 257 LEU B C 1
ATOM 5088 O O . LEU B 1 257 ? 12.188 2.795 -2.383 1 92.75 257 LEU B O 1
ATOM 5092 N N . LYS B 1 258 ? 10.711 3.264 -0.795 1 91.25 258 LYS B N 1
ATOM 5093 C CA . LYS B 1 258 ? 10.922 1.983 -0.127 1 91.25 258 LYS B CA 1
ATOM 5094 C C . LYS B 1 258 ? 10.586 0.818 -1.053 1 91.25 258 LYS B C 1
ATOM 5096 O O . LYS B 1 258 ? 11.32 -0.165 -1.118 1 91.25 258 LYS B O 1
ATOM 5101 N N . LYS B 1 259 ? 9.508 0.929 -1.703 1 92.69 259 LYS B N 1
ATOM 5102 C CA . LYS B 1 259 ? 9.109 -0.116 -2.641 1 92.69 259 LYS B CA 1
ATOM 5103 C C . LYS B 1 259 ? 10.109 -0.249 -3.779 1 92.69 259 LYS B C 1
ATOM 5105 O O . LYS B 1 259 ? 10.508 -1.36 -4.141 1 92.69 259 LYS B O 1
ATOM 5110 N N . TYR B 1 260 ? 10.477 0.902 -4.332 1 96.06 260 TYR B N 1
ATOM 5111 C CA . TYR B 1 260 ? 11.469 0.911 -5.402 1 96.06 260 TYR B CA 1
ATOM 5112 C C . TYR B 1 260 ? 12.758 0.244 -4.957 1 96.06 260 TYR B C 1
ATOM 5114 O O . TYR B 1 260 ? 13.32 -0.58 -5.68 1 96.06 260 TYR B O 1
ATOM 5122 N N . LEU B 1 261 ? 13.195 0.612 -3.779 1 95.75 261 LEU B N 1
ATOM 5123 C CA . LEU B 1 261 ? 14.414 0.041 -3.211 1 95.75 261 LEU B CA 1
ATOM 5124 C C . LEU B 1 261 ? 14.281 -1.473 -3.066 1 95.75 261 LEU B C 1
ATOM 5126 O O . LEU B 1 261 ? 15.211 -2.211 -3.404 1 95.75 261 LEU B O 1
ATOM 5130 N N . HIS B 1 262 ? 13.195 -1.896 -2.609 1 93.81 262 HIS B N 1
ATOM 5131 C CA . HIS B 1 262 ? 12.977 -3.328 -2.439 1 93.81 262 HIS B CA 1
ATOM 5132 C C . HIS B 1 262 ? 13.039 -4.059 -3.777 1 93.81 262 HIS B C 1
ATOM 5134 O O . HIS B 1 262 ? 13.719 -5.082 -3.898 1 93.81 262 HIS B O 1
ATOM 5140 N N . ILE B 1 263 ? 12.367 -3.561 -4.754 1 95.25 263 ILE B N 1
ATOM 5141 C CA . ILE B 1 263 ? 12.289 -4.219 -6.055 1 95.25 263 ILE B CA 1
ATOM 5142 C C . ILE B 1 263 ? 13.672 -4.246 -6.699 1 95.25 263 ILE B C 1
ATOM 5144 O O . ILE B 1 263 ? 14.148 -5.305 -7.113 1 95.25 263 ILE B O 1
ATOM 5148 N N . VAL B 1 264 ? 14.352 -3.125 -6.684 1 96.12 264 VAL B N 1
ATOM 5149 C CA . VAL B 1 264 ? 15.656 -3.027 -7.336 1 96.12 264 VAL B CA 1
ATOM 5150 C C . VAL B 1 264 ? 16.656 -3.924 -6.617 1 96.12 264 VAL B C 1
ATOM 5152 O O . VAL B 1 264 ? 17.453 -4.621 -7.258 1 96.12 264 VAL B O 1
ATOM 5155 N N . SER B 1 265 ? 16.578 -3.887 -5.309 1 95.19 265 SER B N 1
ATOM 5156 C CA . SER B 1 265 ? 17.516 -4.719 -4.562 1 95.19 265 SER B CA 1
ATOM 5157 C C . SER B 1 265 ? 17.266 -6.203 -4.82 1 95.19 265 SER B C 1
ATOM 5159 O O . SER B 1 265 ? 18.203 -7.004 -4.832 1 95.19 265 SER B O 1
ATOM 5161 N N . ALA B 1 266 ? 16.031 -6.586 -4.969 1 92.38 266 ALA B N 1
ATOM 5162 C CA . ALA B 1 266 ? 15.695 -7.973 -5.277 1 92.38 266 ALA B CA 1
ATOM 5163 C C . ALA B 1 266 ? 16.297 -8.398 -6.613 1 92.38 266 ALA B C 1
ATOM 5165 O O . ALA B 1 266 ? 16.812 -9.516 -6.746 1 92.38 266 ALA B O 1
ATOM 5166 N N . PHE B 1 267 ? 16.297 -7.516 -7.559 1 93.56 267 PHE B N 1
ATOM 5167 C CA . PHE B 1 267 ? 16.875 -7.797 -8.875 1 93.56 267 PHE B CA 1
ATOM 5168 C C . PHE B 1 267 ? 18.391 -7.953 -8.781 1 93.56 267 PHE B C 1
ATOM 5170 O O . PHE B 1 267 ? 18.984 -8.75 -9.508 1 93.56 267 PHE B O 1
ATOM 5177 N N . MET B 1 268 ? 18.984 -7.23 -7.922 1 93 268 MET B N 1
ATOM 5178 C CA . MET B 1 268 ? 20.453 -7.148 -7.875 1 93 268 MET B CA 1
ATOM 5179 C C . MET B 1 268 ? 21.031 -8.258 -7.008 1 93 268 MET B C 1
ATOM 5181 O O . MET B 1 268 ? 22.109 -8.781 -7.301 1 93 268 MET B O 1
ATOM 5185 N N . ALA B 1 269 ? 20.406 -8.492 -5.922 1 86.62 269 ALA B N 1
ATOM 5186 C CA . ALA B 1 269 ? 21 -9.367 -4.91 1 86.62 269 ALA B CA 1
ATOM 5187 C C . ALA B 1 269 ? 20.734 -10.836 -5.242 1 86.62 269 ALA B C 1
ATOM 5189 O O . ALA B 1 269 ? 21.547 -11.703 -4.898 1 86.62 269 ALA B O 1
ATOM 5190 N N . ASP B 1 270 ? 19.594 -11 -5.777 1 71.62 270 ASP B N 1
ATOM 5191 C CA . ASP B 1 270 ? 19.141 -12.391 -5.883 1 71.62 270 ASP B CA 1
ATOM 5192 C C . ASP B 1 270 ? 19.359 -12.93 -7.293 1 71.62 270 ASP B C 1
ATOM 5194 O O . ASP B 1 270 ? 19.25 -12.195 -8.273 1 71.62 270 ASP B O 1
ATOM 5198 N N . ASN B 1 271 ? 20.062 -13.906 -7.465 1 77.62 271 ASN B N 1
ATOM 5199 C CA . ASN B 1 271 ? 20.125 -14.609 -8.742 1 77.62 271 ASN B CA 1
ATOM 5200 C C . ASN B 1 271 ? 18.828 -15.375 -9.023 1 77.62 271 ASN B C 1
ATOM 5202 O O . ASN B 1 271 ? 18.875 -16.562 -9.352 1 77.62 271 ASN B O 1
ATOM 5206 N N . ALA B 1 272 ? 17.797 -14.57 -8.852 1 81.81 272 ALA B N 1
ATOM 5207 C CA . ALA B 1 272 ? 16.484 -15.203 -9.008 1 81.81 272 ALA B CA 1
ATOM 5208 C C . ALA B 1 272 ? 16.172 -15.461 -10.484 1 81.81 272 ALA B C 1
ATOM 5210 O O . ALA B 1 272 ? 16.547 -14.672 -11.352 1 81.81 272 ALA B O 1
ATOM 5211 N N . LYS B 1 273 ? 15.523 -16.562 -10.711 1 85.75 273 LYS B N 1
ATOM 5212 C CA . LYS B 1 273 ? 15.07 -16.875 -12.062 1 85.75 273 LYS B CA 1
ATOM 5213 C C . LYS B 1 273 ? 13.672 -16.312 -12.32 1 85.75 273 LYS B C 1
ATOM 5215 O O . LYS B 1 273 ? 13.297 -16.078 -13.469 1 85.75 273 LYS B O 1
ATOM 5220 N N . THR B 1 274 ? 12.922 -16.203 -11.242 1 90.38 274 THR B N 1
ATOM 5221 C CA . THR B 1 274 ? 11.602 -15.594 -11.352 1 90.38 274 THR B CA 1
ATOM 5222 C C . THR B 1 274 ? 11.383 -14.578 -10.234 1 90.38 274 THR B C 1
ATOM 5224 O O . THR B 1 274 ? 11.781 -14.812 -9.086 1 90.38 274 THR B O 1
ATOM 5227 N N . ILE B 1 275 ? 10.82 -13.477 -10.555 1 92.94 275 ILE B N 1
ATOM 5228 C CA . ILE B 1 275 ? 10.477 -12.445 -9.578 1 92.94 275 ILE B CA 1
ATOM 5229 C C . ILE B 1 275 ? 8.992 -12.102 -9.695 1 92.94 275 ILE B C 1
ATOM 5231 O O . ILE B 1 275 ? 8.492 -11.852 -10.789 1 92.94 275 ILE B O 1
ATOM 5235 N N . TYR B 1 276 ? 8.312 -12.203 -8.594 1 94.31 276 TYR B N 1
ATOM 5236 C CA . TYR B 1 276 ? 6.887 -11.891 -8.516 1 94.31 276 TYR B CA 1
ATOM 5237 C C . TYR B 1 276 ? 6.656 -10.594 -7.754 1 94.31 276 TYR B C 1
ATOM 5239 O O . TYR B 1 276 ? 7.039 -10.477 -6.586 1 94.31 276 TYR B O 1
ATOM 5247 N N . ILE B 1 277 ? 6.043 -9.633 -8.367 1 96.06 277 ILE B N 1
ATOM 5248 C CA . ILE B 1 277 ? 5.785 -8.344 -7.738 1 96.06 277 ILE B CA 1
ATOM 5249 C C . ILE B 1 277 ? 4.281 -8.07 -7.711 1 96.06 277 ILE B C 1
ATOM 5251 O O . ILE B 1 277 ? 3.641 -7.973 -8.758 1 96.06 277 ILE B O 1
ATOM 5255 N N . ASP B 1 278 ? 3.768 -7.973 -6.5 1 94.62 278 ASP B N 1
ATOM 5256 C CA . ASP B 1 278 ? 2.346 -7.691 -6.34 1 94.62 278 ASP B CA 1
ATOM 5257 C C . ASP B 1 278 ? 2.088 -6.184 -6.277 1 94.62 278 ASP B C 1
ATOM 5259 O O . ASP B 1 278 ? 2.854 -5.445 -5.656 1 94.62 278 ASP B O 1
ATOM 5263 N N . GLU B 1 279 ? 1.108 -5.723 -6.984 1 92.94 279 GLU B N 1
ATOM 5264 C CA . GLU B 1 279 ? 0.696 -4.324 -6.996 1 92.94 279 GLU B CA 1
ATOM 5265 C C . GLU B 1 279 ? 1.894 -3.396 -7.188 1 92.94 279 GLU B C 1
ATOM 5267 O O . GLU B 1 279 ? 2.152 -2.529 -6.348 1 92.94 279 GLU B O 1
ATOM 5272 N N . VAL B 1 280 ? 2.479 -3.441 -8.336 1 95.81 280 VAL B N 1
ATOM 5273 C CA . VAL B 1 280 ? 3.783 -2.844 -8.602 1 95.81 280 VAL B CA 1
ATOM 5274 C C . VAL B 1 280 ? 3.668 -1.32 -8.578 1 95.81 280 VAL B C 1
ATOM 5276 O O . VAL B 1 280 ? 4.613 -0.628 -8.195 1 95.81 280 VAL B O 1
ATOM 5279 N N . GLU B 1 281 ? 2.523 -0.795 -8.867 1 94.31 281 GLU B N 1
ATOM 5280 C CA . GLU B 1 281 ? 2.371 0.646 -9.055 1 94.31 281 GLU B CA 1
ATOM 5281 C C . GLU B 1 281 ? 2.197 1.356 -7.715 1 94.31 281 GLU B C 1
ATOM 5283 O O . GLU B 1 281 ? 2.361 2.576 -7.629 1 94.31 281 GLU B O 1
ATOM 5288 N N . ASN B 1 282 ? 1.833 0.626 -6.668 1 92 282 ASN B N 1
ATOM 5289 C CA . ASN B 1 282 ? 1.445 1.252 -5.41 1 92 282 ASN B CA 1
ATOM 5290 C C . ASN B 1 282 ? 2.547 2.164 -4.875 1 92 282 ASN B C 1
ATOM 5292 O O . ASN B 1 282 ? 3.697 1.745 -4.746 1 92 282 ASN B O 1
ATOM 5296 N N . GLY B 1 283 ? 2.16 3.402 -4.652 1 90.5 283 GLY B N 1
ATOM 5297 C CA . GLY B 1 283 ? 3.064 4.363 -4.039 1 90.5 283 GLY B CA 1
ATOM 5298 C C . GLY B 1 283 ? 3.934 5.09 -5.051 1 90.5 283 GLY B C 1
ATOM 5299 O O . GLY B 1 283 ? 4.656 6.023 -4.695 1 90.5 283 GLY B O 1
ATOM 5300 N N . LEU B 1 284 ? 3.779 4.73 -6.312 1 93.25 284 LEU B N 1
ATOM 5301 C CA . LEU B 1 284 ? 4.703 5.285 -7.293 1 93.25 284 LEU B CA 1
ATOM 5302 C C . LEU B 1 284 ? 4.004 6.316 -8.172 1 93.25 284 LEU B C 1
ATOM 5304 O O . LEU B 1 284 ? 2.902 6.066 -8.68 1 93.25 284 LEU B O 1
ATOM 5308 N N . HIS B 1 285 ? 4.652 7.422 -8.32 1 91.81 285 HIS B N 1
ATOM 5309 C CA . HIS B 1 285 ? 4.305 8.391 -9.352 1 91.81 285 HIS B CA 1
ATOM 5310 C C . HIS B 1 285 ? 4.609 7.855 -10.742 1 91.81 285 HIS B C 1
ATOM 5312 O O . HIS B 1 285 ? 5.469 6.984 -10.898 1 91.81 285 HIS B O 1
ATOM 5318 N N . PHE B 1 286 ? 3.963 8.328 -11.734 1 91.44 286 PHE B N 1
ATOM 5319 C CA . PHE B 1 286 ? 4.09 7.762 -13.07 1 91.44 286 PHE B CA 1
ATOM 5320 C C . PHE B 1 286 ? 5.527 7.855 -13.562 1 91.44 286 PHE B C 1
ATOM 5322 O O . PHE B 1 286 ? 6.016 6.961 -14.258 1 91.44 286 PHE B O 1
ATOM 5329 N N . SER B 1 287 ? 6.199 8.938 -13.258 1 92.25 287 SER B N 1
ATOM 5330 C CA . SER B 1 287 ? 7.59 9.07 -13.672 1 92.25 287 SER B CA 1
ATOM 5331 C C . SER B 1 287 ? 8.461 7.988 -13.047 1 92.25 287 SER B C 1
ATOM 5333 O O . SER B 1 287 ? 9.391 7.492 -13.688 1 92.25 287 SER B O 1
ATOM 5335 N N . ARG B 1 288 ? 8.156 7.602 -11.867 1 94.44 288 ARG B N 1
ATOM 5336 C CA . ARG B 1 288 ? 8.922 6.562 -11.188 1 94.44 288 ARG B CA 1
ATOM 5337 C C . ARG B 1 288 ? 8.5 5.176 -11.656 1 94.44 288 ARG B C 1
ATOM 5339 O O . ARG B 1 288 ? 9.32 4.25 -11.688 1 94.44 288 ARG B O 1
ATOM 5346 N N . MET B 1 289 ? 7.23 5.059 -12.039 1 96 289 MET B N 1
ATOM 5347 C CA . MET B 1 289 ? 6.816 3.812 -12.68 1 96 289 MET B CA 1
ATOM 5348 C C . MET B 1 289 ? 7.617 3.566 -13.953 1 96 289 MET B C 1
ATOM 5350 O O . MET B 1 289 ? 8.078 2.449 -14.203 1 96 289 MET B O 1
ATOM 5354 N N . ARG B 1 290 ? 7.777 4.656 -14.711 1 95.88 290 ARG B N 1
ATOM 5355 C CA . ARG B 1 290 ? 8.547 4.578 -15.945 1 95.88 290 ARG B CA 1
ATOM 5356 C C . ARG B 1 290 ? 9.984 4.152 -15.664 1 95.88 290 ARG B C 1
ATOM 5358 O O . ARG B 1 290 ? 10.523 3.268 -16.344 1 95.88 290 ARG B O 1
ATOM 5365 N N . LEU B 1 291 ? 10.547 4.793 -14.688 1 97 291 LEU B N 1
ATOM 5366 C CA . LEU B 1 291 ? 11.914 4.473 -14.289 1 97 291 LEU B CA 1
ATOM 5367 C C . LEU B 1 291 ? 12.031 3.01 -13.875 1 97 291 LEU B C 1
ATOM 5369 O O . LEU B 1 291 ? 12.961 2.314 -14.305 1 97 291 LEU B O 1
ATOM 5373 N N . LEU B 1 292 ? 11.141 2.562 -13.078 1 97.75 292 LEU B N 1
ATOM 5374 C CA . LEU B 1 292 ? 11.156 1.188 -12.586 1 97.75 292 LEU B CA 1
ATOM 5375 C C . LEU B 1 292 ? 11.055 0.199 -13.742 1 97.75 292 LEU B C 1
ATOM 5377 O O . LEU B 1 292 ? 11.797 -0.787 -13.789 1 97.75 292 LEU B O 1
ATOM 5381 N N . LEU B 1 293 ? 10.172 0.455 -14.656 1 98.12 293 LEU B N 1
ATOM 5382 C CA . LEU B 1 293 ? 9.977 -0.431 -15.797 1 98.12 293 LEU B CA 1
ATOM 5383 C C . LEU B 1 293 ? 11.227 -0.486 -16.672 1 98.12 293 LEU B C 1
ATOM 5385 O O . LEU B 1 293 ? 11.641 -1.564 -17.094 1 98.12 293 LEU B O 1
ATOM 5389 N N . LYS B 1 294 ? 11.812 0.652 -16.938 1 98.12 294 LYS B N 1
ATOM 5390 C CA . LYS B 1 294 ? 13.047 0.69 -17.719 1 98.12 294 LYS B CA 1
ATOM 5391 C C . LYS B 1 294 ? 14.141 -0.137 -17.047 1 98.12 294 LYS B C 1
ATOM 5393 O O . LYS B 1 294 ? 14.812 -0.932 -17.719 1 98.12 294 LYS B O 1
ATOM 5398 N N . ASN B 1 295 ? 14.266 0.056 -15.789 1 97.62 295 ASN B N 1
ATOM 5399 C CA . ASN B 1 295 ? 15.273 -0.693 -15.047 1 97.62 295 ASN B CA 1
ATOM 5400 C C . ASN B 1 295 ? 14.969 -2.189 -15.039 1 97.62 295 ASN B C 1
ATOM 5402 O O . ASN B 1 295 ? 15.883 -3.012 -15.141 1 97.62 295 ASN B O 1
ATOM 5406 N N . THR B 1 296 ? 13.727 -2.555 -14.859 1 97.69 296 THR B N 1
ATOM 5407 C CA . THR B 1 296 ? 13.328 -3.957 -14.883 1 97.69 296 THR B CA 1
ATOM 5408 C C . 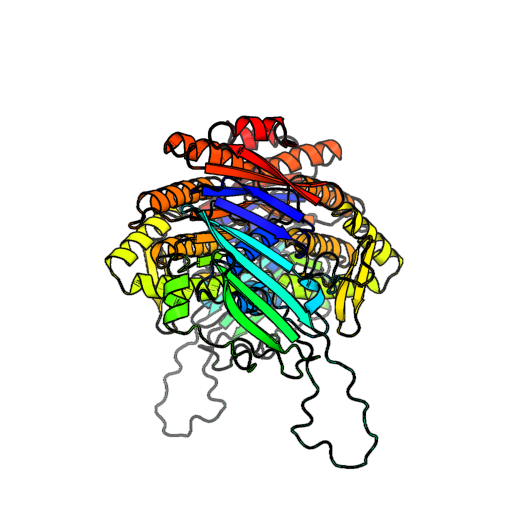THR B 1 296 ? 13.742 -4.617 -16.203 1 97.69 296 THR B C 1
ATOM 5410 O O . THR B 1 296 ? 14.336 -5.699 -16.188 1 97.69 296 THR B O 1
ATOM 5413 N N . ILE B 1 297 ? 13.484 -3.945 -17.281 1 98 297 ILE B N 1
ATOM 5414 C CA . ILE B 1 297 ? 13.828 -4.469 -18.609 1 98 297 ILE B CA 1
ATOM 5415 C C . ILE B 1 297 ? 15.344 -4.594 -18.719 1 98 297 ILE B C 1
ATOM 5417 O O . ILE B 1 297 ? 15.859 -5.59 -19.25 1 98 297 ILE B O 1
ATOM 5421 N N . ASP B 1 298 ? 16.062 -3.613 -18.219 1 97.12 298 ASP B N 1
ATOM 5422 C CA . ASP B 1 298 ? 17.516 -3.672 -18.234 1 97.12 298 ASP B CA 1
ATOM 5423 C C . ASP B 1 298 ? 18.031 -4.867 -17.438 1 97.12 298 ASP B C 1
ATOM 5425 O O . ASP B 1 298 ? 18.969 -5.543 -17.844 1 97.12 298 ASP B O 1
ATOM 5429 N N . PHE B 1 299 ? 17.438 -5.09 -16.297 1 95.75 299 PHE B N 1
ATOM 5430 C CA . PHE B 1 299 ? 17.828 -6.234 -15.484 1 95.75 299 PHE B CA 1
ATOM 5431 C C . PHE B 1 299 ? 17.578 -7.539 -16.234 1 95.75 299 PHE B C 1
ATOM 5433 O O . PHE B 1 299 ? 18.391 -8.461 -16.172 1 95.75 299 PHE B O 1
ATOM 5440 N N . ILE B 1 300 ? 16.438 -7.637 -16.875 1 96 300 ILE B N 1
ATOM 5441 C CA . ILE B 1 300 ? 16.109 -8.836 -17.641 1 96 300 ILE B CA 1
ATOM 5442 C C . ILE B 1 300 ? 17.125 -9.039 -18.766 1 96 300 ILE B C 1
ATOM 5444 O O . ILE B 1 300 ? 17.656 -10.133 -18.938 1 96 300 ILE B O 1
ATOM 5448 N N . ASN B 1 301 ? 17.438 -7.988 -19.469 1 95.25 301 ASN B N 1
ATOM 5449 C CA . ASN B 1 301 ? 18.359 -8.047 -20.609 1 95.25 301 ASN B CA 1
ATOM 5450 C C . ASN B 1 301 ? 19.781 -8.398 -20.172 1 95.25 301 ASN B C 1
ATOM 5452 O O . ASN B 1 301 ? 20.484 -9.109 -20.875 1 95.25 301 ASN B O 1
ATOM 5456 N N . ASN B 1 302 ? 20.125 -7.91 -19.047 1 92.19 302 ASN B N 1
ATOM 5457 C CA . ASN B 1 302 ? 21.5 -8.062 -18.594 1 92.19 302 ASN B CA 1
ATOM 5458 C C . ASN B 1 302 ? 21.688 -9.297 -17.719 1 92.19 302 ASN B C 1
ATOM 5460 O O . ASN B 1 302 ? 22.766 -9.539 -17.188 1 92.19 302 ASN B O 1
ATOM 5464 N N . ASN B 1 303 ? 20.641 -9.977 -17.547 1 89.38 303 ASN B N 1
ATOM 5465 C CA . ASN B 1 303 ? 20.734 -11.172 -16.734 1 89.38 303 ASN B CA 1
ATOM 5466 C C . ASN B 1 303 ? 21.688 -12.195 -17.328 1 89.38 303 ASN B C 1
ATOM 5468 O O . ASN B 1 303 ? 21.594 -12.539 -18.5 1 89.38 303 ASN B O 1
ATOM 5472 N N . LYS B 1 304 ? 22.594 -12.617 -16.547 1 80.94 304 LYS B N 1
ATOM 5473 C CA . LYS B 1 304 ? 23.703 -13.477 -16.984 1 80.94 304 LYS B CA 1
ATOM 5474 C C . LYS B 1 304 ? 23.172 -14.781 -17.578 1 80.94 304 LYS B C 1
ATOM 5476 O O . LYS B 1 304 ? 23.672 -15.242 -18.594 1 80.94 304 LYS B O 1
ATOM 5481 N N . ASP B 1 305 ? 22.203 -15.32 -16.953 1 79.81 305 ASP B N 1
ATOM 5482 C CA . ASP B 1 305 ? 21.672 -16.609 -17.375 1 79.81 305 ASP B CA 1
ATOM 5483 C C . ASP B 1 305 ? 20.641 -16.438 -18.484 1 79.81 305 ASP B C 1
ATOM 5485 O O . ASP B 1 305 ? 20.266 -17.422 -19.141 1 79.81 305 ASP B O 1
ATOM 5489 N N . GLY B 1 306 ? 20.156 -15.266 -18.688 1 81.12 306 GLY B N 1
ATOM 5490 C CA . GLY B 1 306 ? 19.188 -14.953 -19.734 1 81.12 306 GLY B CA 1
ATOM 5491 C C . GLY B 1 306 ? 17.828 -15.562 -19.469 1 81.12 306 GLY B C 1
ATOM 5492 O O . GLY B 1 306 ? 17 -15.648 -20.391 1 81.12 306 GLY B O 1
ATOM 5493 N N . ASN B 1 307 ? 17.547 -15.984 -18.297 1 84.44 307 ASN B N 1
ATOM 5494 C CA . ASN B 1 307 ? 16.297 -16.703 -18.031 1 84.44 307 ASN B CA 1
ATOM 5495 C C . ASN B 1 307 ? 15.477 -16.031 -16.938 1 84.44 307 ASN B C 1
ATOM 5497 O O . ASN B 1 307 ? 14.602 -16.672 -16.344 1 84.44 307 ASN B O 1
ATOM 5501 N N . LEU B 1 308 ? 15.727 -14.805 -16.656 1 91.69 308 LEU B N 1
ATOM 5502 C CA . LEU B 1 308 ? 14.945 -14.086 -15.664 1 91.69 308 LEU B CA 1
ATOM 5503 C C . LEU B 1 308 ? 13.539 -13.789 -16.172 1 91.69 308 LEU B C 1
ATOM 5505 O O . LEU B 1 308 ? 13.375 -13.242 -17.266 1 91.69 308 LEU B O 1
ATOM 5509 N N . GLN B 1 309 ? 12.586 -14.289 -15.445 1 93.56 309 GLN B N 1
ATOM 5510 C CA . GLN B 1 309 ? 11.18 -14.008 -15.734 1 93.56 309 GLN B CA 1
ATOM 5511 C C . GLN B 1 309 ? 10.547 -13.164 -14.633 1 93.56 309 GLN B C 1
ATOM 5513 O O . GLN B 1 309 ? 10.758 -13.422 -13.445 1 93.56 309 GLN B O 1
ATOM 5518 N N . VAL B 1 310 ? 9.828 -12.18 -15.062 1 96.69 310 VAL B N 1
ATOM 5519 C CA . VAL B 1 310 ? 9.227 -11.266 -14.102 1 96.69 310 VAL B CA 1
ATOM 5520 C C . VAL B 1 310 ? 7.707 -11.266 -14.266 1 96.69 310 VAL B C 1
ATOM 5522 O O . VAL B 1 310 ? 7.195 -11.188 -15.383 1 96.69 310 VAL B O 1
ATOM 5525 N N . PHE B 1 311 ? 7.008 -11.453 -13.188 1 96.94 311 PHE B N 1
ATOM 5526 C CA . PHE B 1 311 ? 5.555 -11.352 -13.117 1 96.94 311 PHE B CA 1
ATOM 5527 C C . PHE B 1 311 ? 5.141 -10.188 -12.219 1 96.94 311 PHE B C 1
ATOM 5529 O O . PHE B 1 311 ? 5.562 -10.102 -11.07 1 96.94 311 PHE B O 1
ATOM 5536 N N . MET B 1 312 ? 4.34 -9.289 -12.758 1 97.94 312 MET B N 1
ATOM 5537 C CA . MET B 1 312 ? 3.85 -8.141 -11.992 1 97.94 312 MET B CA 1
ATOM 5538 C C . MET B 1 312 ? 2.328 -8.07 -12.039 1 97.94 312 MET B C 1
ATOM 5540 O O . MET B 1 312 ? 1.722 -8.305 -13.086 1 97.94 312 MET B O 1
ATOM 5544 N N . THR B 1 313 ? 1.732 -7.809 -10.922 1 97 313 THR B N 1
ATOM 5545 C CA . THR B 1 313 ? 0.304 -7.508 -10.922 1 97 313 THR B CA 1
ATOM 5546 C C . THR B 1 313 ? 0.068 -6.004 -10.812 1 97 313 THR B C 1
ATOM 5548 O O . THR B 1 313 ? 0.869 -5.285 -10.211 1 97 313 THR B O 1
ATOM 5551 N N . THR B 1 314 ? -1.004 -5.504 -11.414 1 95.31 314 THR B N 1
ATOM 5552 C CA . THR B 1 314 ? -1.375 -4.098 -11.336 1 95.31 314 THR B CA 1
ATOM 5553 C C . THR B 1 314 ? -2.875 -3.92 -11.555 1 95.31 314 THR B C 1
ATOM 5555 O O . THR B 1 314 ? -3.512 -4.738 -12.219 1 95.31 314 THR B O 1
ATOM 5558 N N . HIS B 1 315 ? -3.4 -2.867 -10.969 1 90.31 315 HIS B N 1
ATOM 5559 C CA . HIS B 1 315 ? -4.762 -2.412 -11.219 1 90.31 315 HIS B CA 1
ATOM 5560 C C . HIS B 1 315 ? -4.766 -1.142 -12.07 1 90.31 315 HIS B C 1
ATOM 5562 O O . HIS B 1 315 ? -5.828 -0.673 -12.484 1 90.31 315 HIS B O 1
ATOM 5568 N N . SER B 1 316 ? -3.654 -0.702 -12.398 1 90.56 316 SER B N 1
ATOM 5569 C CA . SER B 1 316 ? -3.525 0.672 -12.867 1 90.56 316 SER B CA 1
ATOM 5570 C C . SER B 1 316 ? -3.486 0.731 -14.391 1 90.56 316 SER B C 1
ATOM 5572 O O . SER B 1 316 ? -2.576 0.179 -15.016 1 90.56 316 SER B O 1
ATOM 5574 N N . GLN B 1 317 ? -4.41 1.382 -14.906 1 90.31 317 GLN B N 1
ATOM 5575 C CA . GLN B 1 317 ? -4.367 1.637 -16.344 1 90.31 317 GLN B CA 1
ATOM 5576 C C . GLN B 1 317 ? -3.195 2.541 -16.703 1 90.31 317 GLN B C 1
ATOM 5578 O O . GLN B 1 317 ? -2.607 2.4 -17.781 1 90.31 317 GLN B O 1
ATOM 5583 N N . GLU B 1 318 ? -2.955 3.443 -15.797 1 90.38 318 GLU B N 1
ATOM 5584 C CA . GLU B 1 318 ? -1.805 4.324 -15.977 1 90.38 318 GLU B CA 1
ATOM 5585 C C . GLU B 1 318 ? -0.515 3.523 -16.125 1 90.38 318 GLU B C 1
ATOM 5587 O O . GLU B 1 318 ? 0.315 3.832 -16.984 1 90.38 318 GLU B O 1
ATOM 5592 N N . PHE B 1 319 ? -0.378 2.543 -15.406 1 94.06 319 PHE B N 1
ATOM 5593 C CA . PHE B 1 319 ? 0.809 1.697 -15.461 1 94.06 319 PHE B CA 1
ATOM 5594 C C . PHE B 1 319 ? 0.904 0.994 -16.812 1 94.06 319 PHE B C 1
ATOM 5596 O O . PHE B 1 319 ? 1.99 0.884 -17.391 1 94.06 319 PHE B O 1
ATOM 5603 N N . ILE B 1 320 ? -0.181 0.528 -17.281 1 94 320 ILE B N 1
ATOM 5604 C CA . ILE B 1 320 ? -0.193 -0.195 -18.547 1 94 320 ILE B CA 1
ATOM 5605 C C . ILE B 1 320 ? 0.152 0.758 -19.688 1 94 320 ILE B C 1
ATOM 5607 O O . ILE B 1 320 ? 0.838 0.376 -20.641 1 94 320 ILE B O 1
ATOM 5611 N N . GLU B 1 321 ? -0.303 1.955 -19.594 1 91.88 321 GLU B N 1
ATOM 5612 C CA . GLU B 1 321 ? 0.045 2.953 -20.594 1 91.88 321 GLU B CA 1
ATOM 5613 C C . GLU B 1 321 ? 1.547 3.229 -20.609 1 91.88 321 GLU B C 1
ATOM 5615 O O . GLU B 1 321 ? 2.158 3.326 -21.672 1 91.88 321 GLU B O 1
ATOM 5620 N N . ILE B 1 322 ? 2.043 3.365 -19.484 1 94.25 322 ILE B N 1
ATOM 5621 C CA . ILE B 1 322 ? 3.477 3.605 -19.359 1 94.25 322 ILE B CA 1
ATOM 5622 C C . ILE B 1 322 ? 4.25 2.391 -19.859 1 94.25 322 ILE B C 1
ATOM 5624 O O . ILE B 1 322 ? 5.266 2.533 -20.547 1 94.25 322 ILE B O 1
ATOM 5628 N N . LEU B 1 323 ? 3.764 1.214 -19.516 1 96.69 323 LEU B N 1
ATOM 5629 C CA . LEU B 1 323 ? 4.359 -0.023 -20.016 1 96.69 323 LEU B CA 1
ATOM 5630 C C . LEU B 1 323 ? 4.445 -0.015 -21.531 1 96.69 323 LEU B C 1
ATOM 5632 O O . LEU B 1 323 ? 5.496 -0.324 -22.109 1 96.69 323 LEU B O 1
ATOM 5636 N N . ASP B 1 324 ? 3.363 0.343 -22.125 1 95.19 324 ASP B N 1
ATOM 5637 C CA . ASP B 1 324 ? 3.295 0.349 -23.594 1 95.19 324 ASP B CA 1
ATOM 5638 C C . ASP B 1 324 ? 4.367 1.259 -24.188 1 95.19 324 ASP B C 1
ATOM 5640 O O . ASP B 1 324 ? 5.027 0.892 -25.156 1 95.19 324 ASP B O 1
ATOM 5644 N N . GLN B 1 325 ? 4.551 2.369 -23.609 1 94.25 325 GLN B N 1
ATOM 5645 C CA . GLN B 1 325 ? 5.555 3.322 -24.078 1 94.25 325 GLN B CA 1
ATOM 5646 C C . GLN B 1 325 ? 6.965 2.789 -23.859 1 94.25 325 GLN B C 1
ATOM 5648 O O . GLN B 1 325 ? 7.805 2.836 -24.766 1 94.25 325 GLN B O 1
ATOM 5653 N N . VAL B 1 326 ? 7.207 2.232 -22.75 1 96.56 326 VAL B N 1
ATOM 5654 C CA . VAL B 1 326 ? 8.547 1.843 -22.344 1 96.56 326 VAL B CA 1
ATOM 5655 C C . VAL B 1 326 ? 9 0.624 -23.141 1 96.56 326 VAL B C 1
ATOM 5657 O O . VAL B 1 326 ? 10.156 0.557 -23.578 1 96.56 326 VAL B O 1
ATOM 5660 N N . ILE B 1 327 ? 8.133 -0.316 -23.344 1 97.31 327 ILE B N 1
ATOM 5661 C CA . ILE B 1 327 ? 8.539 -1.532 -24.031 1 97.31 327 ILE B CA 1
ATOM 5662 C C . ILE B 1 327 ? 8.812 -1.221 -25.5 1 97.31 327 ILE B C 1
ATOM 5664 O O . ILE B 1 327 ? 9.617 -1.901 -26.156 1 97.31 327 ILE B O 1
ATOM 5668 N N . ARG B 1 328 ? 8.18 -0.252 -26.062 1 96 328 ARG B N 1
ATOM 5669 C CA . ARG B 1 328 ? 8.469 0.184 -27.422 1 96 328 ARG B CA 1
ATOM 5670 C C . ARG B 1 328 ? 9.805 0.912 -27.484 1 96 328 ARG B C 1
ATOM 5672 O O . ARG B 1 328 ? 10.609 0.662 -28.391 1 96 328 ARG B O 1
ATOM 5679 N N . GLU B 1 329 ? 10 1.762 -26.578 1 96.06 329 GLU B N 1
ATOM 5680 C CA . GLU B 1 329 ? 11.25 2.514 -26.5 1 96.06 329 GLU B CA 1
ATOM 5681 C C . GLU B 1 329 ? 12.445 1.579 -26.359 1 96.06 329 GLU B C 1
ATOM 5683 O O . GLU B 1 329 ? 13.508 1.833 -26.938 1 96.06 329 GLU B O 1
ATOM 5688 N N . LYS B 1 330 ? 12.273 0.467 -25.672 1 97.12 330 LYS B N 1
ATOM 5689 C CA . LYS B 1 330 ? 13.375 -0.443 -25.359 1 97.12 330 LYS B CA 1
ATOM 5690 C C . LYS B 1 330 ? 13.367 -1.646 -26.297 1 97.12 330 LYS B C 1
ATOM 5692 O O . LYS B 1 330 ? 14.141 -2.588 -26.125 1 97.12 330 LYS B O 1
ATOM 5697 N N . ASP B 1 331 ? 12.516 -1.665 -27.281 1 96.88 331 ASP B N 1
ATOM 5698 C CA . ASP B 1 331 ? 12.359 -2.777 -28.203 1 96.88 331 ASP B CA 1
ATOM 5699 C C . ASP B 1 331 ? 12.172 -4.098 -27.469 1 96.88 331 ASP B C 1
ATOM 5701 O O . ASP B 1 331 ? 12.898 -5.062 -27.703 1 96.88 331 ASP B O 1
ATOM 5705 N N . PHE B 1 332 ? 11.219 -4.043 -26.562 1 97.75 332 PHE B N 1
ATOM 5706 C CA . PHE B 1 332 ? 11.016 -5.184 -25.672 1 97.75 332 PHE B CA 1
ATOM 5707 C C . PHE B 1 332 ? 9.586 -5.703 -25.766 1 97.75 332 PHE B C 1
ATOM 5709 O O . PHE B 1 332 ? 9.164 -6.539 -24.969 1 97.75 332 PHE B O 1
ATOM 5716 N N . ALA B 1 333 ? 8.773 -5.277 -26.688 1 97.25 333 ALA B N 1
ATOM 5717 C CA . ALA B 1 333 ? 7.363 -5.625 -26.844 1 97.25 333 ALA B CA 1
ATOM 5718 C C . ALA B 1 333 ? 7.191 -7.121 -27.078 1 97.25 333 ALA B C 1
ATOM 5720 O O . ALA B 1 333 ? 6.242 -7.73 -26.578 1 97.25 333 ALA B O 1
ATOM 5721 N N . HIS B 1 334 ? 8.133 -7.703 -27.781 1 96.38 334 HIS B N 1
ATOM 5722 C CA . HIS B 1 334 ? 8.023 -9.109 -28.156 1 96.38 334 HIS B CA 1
ATOM 5723 C C . HIS B 1 334 ? 8.258 -10.023 -26.953 1 96.38 334 HIS B C 1
ATOM 5725 O O . HIS B 1 334 ? 7.941 -11.211 -27.016 1 96.38 334 HIS B O 1
ATOM 5731 N N . GLN B 1 335 ? 8.773 -9.492 -25.922 1 97.19 335 GLN B N 1
ATOM 5732 C CA . GLN B 1 335 ? 9.047 -10.266 -24.703 1 97.19 335 GLN B CA 1
ATOM 5733 C C . GLN B 1 335 ? 8.125 -9.852 -23.562 1 97.19 335 GLN B C 1
ATOM 5735 O O . GLN B 1 335 ? 8.445 -10.047 -22.391 1 97.19 335 GLN B O 1
ATOM 5740 N N . THR B 1 336 ? 7.051 -9.203 -23.938 1 98.06 336 THR B N 1
ATOM 5741 C CA . THR B 1 336 ? 6.102 -8.727 -22.938 1 98.06 336 THR B CA 1
ATOM 5742 C C . THR B 1 336 ? 4.695 -9.227 -23.25 1 98.06 336 THR B C 1
ATOM 5744 O O . THR B 1 336 ? 4.27 -9.219 -24.406 1 98.06 336 THR B O 1
ATOM 5747 N N . LYS B 1 337 ? 4.004 -9.672 -22.234 1 97.88 337 LYS B N 1
ATOM 5748 C CA . LYS B 1 337 ? 2.602 -10.047 -22.375 1 97.88 337 LYS B CA 1
ATOM 5749 C C . LYS B 1 337 ? 1.765 -9.508 -21.219 1 97.88 337 LYS B C 1
ATOM 5751 O O . LYS B 1 337 ? 2.256 -9.383 -20.109 1 97.88 337 LYS B O 1
ATOM 5756 N N . LEU B 1 338 ? 0.565 -9.172 -21.547 1 97.44 338 LEU B N 1
ATOM 5757 C CA . LEU B 1 338 ? -0.419 -8.695 -20.578 1 97.44 338 LEU B CA 1
ATOM 5758 C C . LEU B 1 338 ? -1.57 -9.688 -20.453 1 97.44 338 LEU B C 1
ATOM 5760 O O . LEU B 1 338 ? -2.174 -10.086 -21.453 1 97.44 338 LEU B O 1
ATOM 5764 N N . PHE B 1 339 ? -1.811 -10.141 -19.266 1 97 339 PHE B N 1
ATOM 5765 C CA . PHE B 1 339 ? -2.908 -11.055 -18.969 1 97 339 PHE B CA 1
ATOM 5766 C C . PHE B 1 339 ? -3.98 -10.352 -18.141 1 97 339 PHE B C 1
ATOM 5768 O O . PHE B 1 339 ? -3.742 -9.992 -16.984 1 97 339 PHE B O 1
ATOM 5775 N N . CYS B 1 340 ? -5.141 -10.164 -18.688 1 95.38 340 CYS B N 1
ATOM 5776 C CA . CYS B 1 340 ? -6.266 -9.57 -17.969 1 95.38 340 CYS B CA 1
ATOM 5777 C C . CYS B 1 340 ? -7.188 -10.648 -17.406 1 95.38 340 CYS B C 1
ATOM 5779 O O . CYS B 1 340 ? -7.883 -11.328 -18.172 1 95.38 340 CYS B O 1
ATOM 5781 N N . LEU B 1 341 ? -7.207 -10.797 -16.109 1 95 341 LEU B N 1
ATOM 5782 C CA . LEU B 1 341 ? -8.055 -11.797 -15.469 1 95 341 LEU B CA 1
ATOM 5783 C C . LEU B 1 341 ? -9.484 -11.281 -15.32 1 95 341 LEU B C 1
ATOM 5785 O O . LEU B 1 341 ? -9.711 -10.203 -14.766 1 95 341 LEU B O 1
ATOM 5789 N N . LYS B 1 342 ? -10.375 -12.039 -15.781 1 91.06 342 LYS B N 1
ATOM 5790 C CA . LYS B 1 342 ? -11.789 -11.719 -15.68 1 91.06 342 LYS B CA 1
ATOM 5791 C C . LYS B 1 342 ? -12.578 -12.875 -15.07 1 91.06 342 LYS B C 1
ATOM 5793 O O . LYS B 1 342 ? -12.312 -14.039 -15.367 1 91.06 342 LYS B O 1
ATOM 5798 N N . GLN B 1 343 ? -13.445 -12.438 -14.234 1 87 343 GLN B N 1
ATOM 5799 C CA . GLN B 1 343 ? -14.32 -13.453 -13.656 1 87 343 GLN B CA 1
ATOM 5800 C C . GLN B 1 343 ? -15.547 -13.68 -14.539 1 87 343 GLN B C 1
ATOM 5802 O O . GLN B 1 343 ? -16.234 -12.727 -14.922 1 87 343 GLN B O 1
ATOM 5807 N N . ASP B 1 344 ? -15.75 -14.867 -14.961 1 87 344 ASP B N 1
ATOM 5808 C CA . ASP B 1 344 ? -16.938 -15.32 -15.68 1 87 344 ASP B CA 1
ATOM 5809 C C . ASP B 1 344 ? -17.609 -16.469 -14.953 1 87 344 ASP B C 1
ATOM 5811 O O . ASP B 1 344 ? -17.297 -17.641 -15.18 1 87 344 ASP B O 1
ATOM 5815 N N . ASP B 1 345 ? -18.594 -16.078 -14.148 1 84.06 345 ASP B N 1
ATOM 5816 C CA . ASP B 1 345 ? -19.25 -17.031 -13.266 1 84.06 345 ASP B CA 1
ATOM 5817 C C . ASP B 1 345 ? -18.266 -17.672 -12.305 1 84.06 345 ASP B C 1
ATOM 5819 O O . ASP B 1 345 ? -17.656 -17 -11.477 1 84.06 345 ASP B O 1
ATOM 5823 N N . GLN B 1 346 ? -18.078 -18.953 -12.57 1 85.44 346 GLN B N 1
ATOM 5824 C CA . GLN B 1 346 ? -17.234 -19.656 -11.609 1 85.44 346 GLN B CA 1
ATOM 5825 C C . GLN B 1 346 ? -15.789 -19.719 -12.094 1 85.44 346 GLN B C 1
ATOM 5827 O O . GLN B 1 346 ? -14.898 -20.156 -11.359 1 85.44 346 GLN B O 1
ATOM 5832 N N . TYR B 1 347 ? -15.547 -19.219 -13.234 1 89.75 347 TYR B N 1
ATOM 5833 C CA . TYR B 1 347 ? -14.219 -19.375 -13.797 1 89.75 347 TYR B CA 1
ATOM 5834 C C . TYR B 1 347 ? -13.508 -18.016 -13.914 1 89.75 347 TYR B C 1
ATOM 5836 O O . TYR B 1 347 ? -14.156 -16.984 -14.125 1 89.75 347 TYR B O 1
ATOM 5844 N N . VAL B 1 348 ? -12.242 -18.094 -13.664 1 92.75 348 VAL B N 1
ATOM 5845 C CA . VAL B 1 348 ? -11.367 -16.969 -13.992 1 92.75 348 VAL B CA 1
ATOM 5846 C C . VAL B 1 348 ? -10.758 -17.172 -15.375 1 92.75 348 VAL B C 1
ATOM 5848 O O . VAL B 1 348 ? -10.039 -18.141 -15.602 1 92.75 348 VAL B O 1
ATOM 5851 N N . ILE B 1 349 ? -11.055 -16.297 -16.266 1 92.88 349 ILE B N 1
ATOM 5852 C CA . ILE B 1 349 ? -10.594 -16.422 -17.641 1 92.88 349 ILE B CA 1
ATOM 5853 C C . ILE B 1 349 ? -9.594 -15.305 -17.953 1 92.88 349 ILE B C 1
ATOM 5855 O O . ILE B 1 349 ? -9.906 -14.125 -17.812 1 92.88 349 ILE B O 1
ATOM 5859 N N . PRO B 1 350 ? -8.438 -15.734 -18.391 1 94.5 350 PRO B N 1
ATOM 5860 C CA . PRO B 1 350 ? -7.457 -14.727 -18.797 1 94.5 350 PRO B CA 1
ATOM 5861 C C . PRO B 1 350 ? -7.637 -14.266 -20.234 1 94.5 350 PRO B C 1
ATOM 5863 O O . PRO B 1 350 ? -7.852 -15.086 -21.125 1 94.5 350 PRO B O 1
ATOM 5866 N N . ARG B 1 351 ? -7.672 -12.992 -20.453 1 93.88 351 ARG B N 1
ATOM 5867 C CA . ARG B 1 351 ? -7.52 -12.414 -21.797 1 93.88 351 ARG B CA 1
ATOM 5868 C C . ARG B 1 351 ? -6.09 -11.938 -22.016 1 93.88 351 ARG B C 1
ATOM 5870 O O . ARG B 1 351 ? -5.586 -11.094 -21.281 1 93.88 351 ARG B O 1
ATOM 5877 N N . THR B 1 352 ? -5.559 -12.469 -23.031 1 95.5 352 THR B N 1
ATOM 5878 C CA . THR B 1 352 ? -4.137 -12.234 -23.25 1 95.5 352 THR B CA 1
ATOM 5879 C C . THR B 1 352 ? -3.92 -11.188 -24.344 1 95.5 352 THR B C 1
ATOM 5881 O O . THR B 1 352 ? -4.578 -11.219 -25.375 1 95.5 352 THR B O 1
ATOM 5884 N N . TYR B 1 353 ? -2.988 -10.258 -24.047 1 95.75 353 TYR B N 1
ATOM 5885 C CA . TYR B 1 353 ? -2.566 -9.242 -25.016 1 95.75 353 TYR B CA 1
ATOM 5886 C C . TYR B 1 353 ? -1.054 -9.258 -25.188 1 95.75 353 TYR B C 1
ATOM 5888 O O . TYR B 1 353 ? -0.305 -9.266 -24.203 1 95.75 353 TYR B O 1
ATOM 5896 N N . TYR B 1 354 ? -0.648 -9.227 -26.422 1 93.94 354 TYR B N 1
ATOM 5897 C CA . TYR B 1 354 ? 0.775 -9.172 -26.75 1 93.94 354 TYR B CA 1
ATOM 5898 C C . TYR B 1 354 ? 1.318 -7.762 -26.578 1 93.94 354 TYR B C 1
ATOM 5900 O O . TYR B 1 354 ? 0.607 -6.781 -26.828 1 93.94 354 TYR B O 1
ATOM 5908 N N . GLY B 1 355 ? 2.529 -7.703 -26.141 1 94.38 355 GLY B N 1
ATOM 5909 C CA . GLY B 1 355 ? 3.154 -6.402 -25.984 1 94.38 355 GLY B CA 1
ATOM 5910 C C . GLY B 1 355 ? 3.117 -5.555 -27.234 1 94.38 355 GLY B C 1
ATOM 5911 O O . GLY B 1 355 ? 3.027 -4.328 -27.156 1 94.38 355 GLY B O 1
ATOM 5912 N N . GLU B 1 356 ? 3.09 -6.199 -28.359 1 93.25 356 GLU B N 1
ATOM 5913 C CA . GLU B 1 356 ? 3.07 -5.508 -29.641 1 93.25 356 GLU B CA 1
ATOM 5914 C C . GLU B 1 356 ? 1.687 -4.938 -29.938 1 93.25 356 GLU B C 1
ATOM 5916 O O . GLU B 1 356 ? 1.543 -4.051 -30.781 1 93.25 356 GLU B O 1
ATOM 5921 N N . ASN B 1 357 ? 0.728 -5.469 -29.172 1 92.12 357 ASN B N 1
ATOM 5922 C CA . ASN B 1 357 ? -0.649 -5.105 -29.5 1 92.12 357 ASN B CA 1
ATOM 5923 C C . ASN B 1 357 ? -1.421 -4.684 -28.25 1 92.12 357 ASN B C 1
ATOM 5925 O O . ASN B 1 357 ? -2.564 -5.094 -28.047 1 92.12 357 ASN B O 1
ATOM 5929 N N . LEU B 1 358 ? -0.791 -3.904 -27.391 1 92.06 358 LEU B N 1
ATOM 5930 C CA . LEU B 1 358 ? -1.455 -3.5 -26.156 1 92.06 358 LEU B CA 1
ATOM 5931 C C . LEU B 1 358 ? -2.592 -2.527 -26.453 1 92.06 358 LEU B C 1
ATOM 5933 O O . LEU B 1 358 ? -3.441 -2.283 -25.594 1 92.06 358 LEU B O 1
ATOM 5937 N N . GLU B 1 359 ? -2.631 -1.954 -27.672 1 87.06 359 GLU B N 1
ATOM 5938 C CA . GLU B 1 359 ? -3.727 -1.081 -28.078 1 87.06 359 GLU B CA 1
ATOM 5939 C C . GLU B 1 359 ? -5.07 -1.802 -27.984 1 87.06 359 GLU B C 1
ATOM 5941 O O . GLU B 1 359 ? -6.09 -1.185 -27.688 1 87.06 359 GLU B O 1
ATOM 5946 N N . TYR B 1 360 ? -5.016 -3.082 -28.219 1 88.69 360 TYR B N 1
ATOM 5947 C CA . TYR B 1 360 ? -6.242 -3.867 -28.141 1 88.69 360 TYR B CA 1
ATOM 5948 C C . TYR B 1 360 ? -6.754 -3.957 -26.719 1 88.69 360 TYR B C 1
ATOM 5950 O O . TYR B 1 360 ? -7.961 -4.07 -26.484 1 88.69 360 TYR B O 1
ATOM 5958 N N . TYR B 1 361 ? -5.895 -3.932 -25.781 1 89.69 361 TYR B N 1
ATOM 5959 C CA . TYR B 1 361 ? -6.305 -3.889 -24.391 1 89.69 361 TYR B CA 1
ATOM 5960 C C . TYR B 1 361 ? -7.094 -2.617 -24.078 1 89.69 361 TYR B C 1
ATOM 5962 O O . TYR B 1 361 ? -8.148 -2.67 -23.453 1 89.69 361 TYR B O 1
ATOM 5970 N N . PHE B 1 362 ? -6.633 -1.524 -24.531 1 85.38 362 PHE B N 1
ATOM 5971 C CA . PHE B 1 362 ? -7.262 -0.237 -24.266 1 85.38 362 PHE B CA 1
ATOM 5972 C C . PHE B 1 362 ? -8.602 -0.136 -24.984 1 85.38 362 PHE B C 1
ATOM 5974 O O . PHE B 1 362 ? -9.539 0.49 -24.469 1 85.38 362 PHE B O 1
ATOM 5981 N N . GLU B 1 363 ? -8.695 -0.816 -26.062 1 83.44 363 GLU B N 1
ATOM 5982 C CA . GLU B 1 363 ? -9.93 -0.795 -26.844 1 83.44 363 GLU B CA 1
ATOM 5983 C C . GLU B 1 363 ? -10.977 -1.722 -26.25 1 83.44 363 GLU B C 1
ATOM 5985 O O . GLU B 1 363 ? -12.164 -1.386 -26.203 1 83.44 363 GLU B O 1
ATOM 5990 N N . ASN B 1 364 ? -10.547 -2.852 -25.766 1 80.5 364 ASN B N 1
ATOM 5991 C CA . ASN B 1 364 ? -11.469 -3.916 -25.391 1 80.5 364 ASN B CA 1
ATOM 5992 C C . ASN B 1 364 ? -11.883 -3.809 -23.938 1 80.5 364 ASN B C 1
ATOM 5994 O O . ASN B 1 364 ? -12.945 -4.289 -23.547 1 80.5 364 ASN B O 1
ATOM 5998 N N . GLU B 1 365 ? -11.023 -3.322 -23.219 1 76.06 365 GLU B N 1
ATOM 5999 C CA . GLU B 1 365 ? -11.305 -3.279 -21.781 1 76.06 365 GLU B CA 1
ATOM 6000 C C . GLU B 1 365 ? -11.812 -1.9 -21.359 1 76.06 365 GLU B C 1
ATOM 6002 O O . GLU B 1 365 ? -11.586 -0.912 -22.062 1 76.06 365 GLU B O 1
ATOM 6007 N N . GLU B 1 366 ? -12.781 -1.904 -20.375 1 62.09 366 GLU B N 1
ATOM 6008 C CA . GLU B 1 366 ? -13.273 -0.613 -19.891 1 62.09 366 GLU B CA 1
ATOM 6009 C C . GLU B 1 366 ? -12.117 0.349 -19.625 1 62.09 366 GLU B C 1
ATOM 6011 O O . GLU B 1 366 ? -11.203 0.029 -18.875 1 62.09 366 GLU B O 1
ATOM 6016 N N . ASN B 1 367 ? -12.039 1.194 -20.609 1 64.75 367 ASN B N 1
ATOM 6017 C CA . ASN B 1 367 ? -10.945 2.164 -20.578 1 64.75 367 ASN B CA 1
ATOM 6018 C C . ASN B 1 367 ? -11.391 3.496 -19.984 1 64.75 367 ASN B C 1
ATOM 6020 O O . ASN B 1 367 ? -12.383 4.078 -20.438 1 64.75 367 ASN B O 1
ATOM 6024 N N . LEU B 1 368 ? -10.805 3.801 -18.812 1 59.69 368 LEU B N 1
ATOM 6025 C CA . LEU B 1 368 ? -11.062 5.078 -18.156 1 59.69 368 LEU B CA 1
ATOM 6026 C C . LEU B 1 368 ? -10.883 6.238 -19.125 1 59.69 368 LEU B C 1
ATOM 6028 O O . LEU B 1 368 ? -11.555 7.262 -19.016 1 59.69 368 LEU B O 1
ATOM 6032 N N . PHE B 1 369 ? -9.969 6.129 -20.062 1 57 369 PHE B N 1
ATOM 6033 C CA . PHE B 1 369 ? -9.562 7.289 -20.844 1 57 369 PHE B CA 1
ATOM 6034 C C . PHE B 1 369 ? -10.203 7.266 -22.219 1 57 369 PHE B C 1
ATOM 6036 O O . PHE B 1 369 ? -9.867 8.086 -23.078 1 57 369 PHE B O 1
ATOM 6043 N N . GLY B 1 370 ? -11.328 6.637 -22.484 1 49.41 370 GLY B N 1
ATOM 6044 C CA . GLY B 1 370 ? -12.008 6.633 -23.766 1 49.41 370 GLY B CA 1
ATOM 6045 C C . GLY B 1 370 ? -11.227 5.926 -24.859 1 49.41 370 GLY B C 1
ATOM 6046 O O . GLY B 1 370 ? -10.008 5.77 -24.75 1 49.41 370 GLY B O 1
#